Protein AF-T1C9N5-F1 (afdb_monomer)

Mean predicted aligned error: 7.85 Å

InterPro domains:
  IPR001017 Dehydrogenase, E1 component [PF00676] (2-130)
  IPR005475 Transketolase-like, pyrimidine-binding domain [PF02779] (207-399)
  IPR005475 Transketolase-like, pyrimidine-binding domain [SM00861] (208-400)
  IPR011603 2-oxoglutarate dehydrogenase E1 component [PTHR23152] (1-450)
  IPR029061 Thiamin diphosphate-binding fold [SSF52518] (2-139)
  IPR029061 Thiamin diphosphate-binding fold [SSF52518] (191-407)
  IPR031717 2-oxoglutarate dehydrogenase E1 component/KDG, C-terminal [PF16870] (405-450)

Organism: NCBI:txid410659

Foldseek 3Di:
DAEDPPQQDDQLDNDCVVVDDDDDPCVVCCVVPAEEAEDELLDVVVVVVVVVVQVVCCVVPVDDYYYHHHHHDLDHVDNPDHNCVRVVPSNVVSVPDDDSLVSVLVVCCVVVVDPNVVSVVVVVVLVVCVVVVHPSDPPDPPPPPPLDADLPLQLPFDPPDDFDQADALVLLLVLLCLQLDPPPAAADPVVVVLSVVSVCQSVQVDFDFQQSLLVSLLLVLQLVVFAEAEEEAVQCCALQNQHVQWTAHPPPRDIDGSSCVSDVPHHYYHYNDDPAQQVVLLVLLVVQLRGLRYQGEYEYSALLCNVSNVCCVQVPQLCVCVPPVGFGLYEYEHAADDDPPDDSRHDNPLVVVLVSAEPQQAWEWQDQASLQSSQVSSCSNSGSHRHYYYYHHYNVSSPDPVRGHHSCSRNVHHHDQKDAFPPDDPPDDADEEAEDGHPVVVVVVVVCPDPHHTYIYGRHTDNDYPDDDDPPPDPPPDDDDDDDDDDDDDDD

Solvent-accessible surface area (backbone atoms only — not comparable to full-atom values): 28057 Å² total; per-residue (Å²): 115,46,77,44,82,39,36,64,58,58,78,81,52,54,54,57,82,82,76,42,95,59,92,55,94,65,59,71,48,51,84,75,71,37,57,74,47,79,37,56,53,73,38,63,68,59,44,53,49,52,52,52,51,48,50,52,48,32,71,72,66,74,49,62,36,35,36,41,36,40,50,67,64,95,59,29,80,47,89,86,43,74,47,55,81,73,39,44,69,62,48,55,52,54,74,73,50,78,50,54,66,58,54,48,48,49,53,36,31,78,68,65,76,44,53,68,66,55,53,51,48,53,54,50,50,53,49,53,32,56,76,68,69,44,81,84,61,88,69,69,74,80,67,81,54,90,78,65,67,82,55,76,86,35,77,84,37,51,89,84,61,86,54,94,40,41,43,59,67,69,62,47,52,54,51,47,54,55,58,54,61,56,89,92,49,52,56,50,70,75,56,44,52,53,41,54,50,49,47,36,28,70,70,67,76,41,67,34,37,31,35,56,29,45,51,50,28,52,43,58,38,38,65,71,74,26,29,40,36,41,37,16,46,48,48,31,41,28,74,84,70,54,45,56,51,49,42,54,23,71,89,75,65,50,74,48,50,42,68,53,70,67,37,85,89,45,55,72,46,70,37,61,44,70,102,53,46,37,68,50,51,46,48,47,47,53,46,18,57,58,37,86,59,39,50,31,34,43,37,42,70,33,12,37,56,52,64,67,20,41,67,45,45,59,67,38,60,50,34,25,42,87,76,67,74,42,58,27,46,32,26,39,40,19,31,30,48,88,74,85,66,53,83,74,51,22,47,44,51,65,69,56,60,57,69,61,35,44,80,58,35,34,37,42,35,29,53,64,35,15,39,38,47,20,17,46,58,35,36,55,68,75,33,46,29,46,44,26,35,41,30,42,34,62,60,72,50,54,75,34,88,85,25,44,27,55,70,61,46,45,36,75,35,55,60,58,56,56,44,76,58,85,80,69,58,91,91,64,83,72,79,43,77,45,82,40,56,38,71,58,48,56,62,50,57,70,64,52,84,60,97,62,68,39,54,37,39,36,26,43,64,55,52,42,57,88,75,79,77,76,94,75,79,74,84,76,90,65,96,75,88,82,80,91,86,82,87,79,91,84,81,134

Structure (mmCIF, N/CA/C/O backbone):
data_AF-T1C9N5-F1
#
_entry.id   AF-T1C9N5-F1
#
loop_
_atom_site.group_PDB
_atom_site.id
_atom_site.type_symbol
_atom_site.label_atom_id
_atom_site.label_alt_id
_atom_site.label_comp_id
_atom_site.label_asym_id
_atom_site.label_entity_id
_atom_site.label_seq_id
_atom_site.pdbx_PDB_ins_code
_atom_site.Cartn_x
_atom_site.Cartn_y
_atom_site.Cartn_z
_atom_site.occupancy
_atom_site.B_iso_or_equiv
_atom_site.auth_seq_id
_atom_site.auth_comp_id
_atom_site.auth_asym_id
_atom_site.auth_atom_id
_atom_site.pdbx_PDB_model_num
ATOM 1 N N . MET A 1 1 ? -15.263 -6.530 11.382 1.00 95.62 1 MET A N 1
ATOM 2 C CA . MET A 1 1 ? -15.995 -6.276 12.640 1.00 95.62 1 MET A CA 1
ATOM 3 C C . MET A 1 1 ? -15.330 -5.087 13.287 1.00 95.62 1 MET A C 1
ATOM 5 O O . MET A 1 1 ? -14.122 -5.129 13.477 1.00 95.62 1 MET A O 1
ATOM 9 N N . HIS A 1 2 ? -16.098 -4.040 13.547 1.00 98.06 2 HIS A N 1
ATOM 10 C CA . HIS A 1 2 ? -15.611 -2.777 14.093 1.00 98.06 2 HIS A CA 1
ATOM 11 C C . HIS A 1 2 ? -16.176 -2.593 15.497 1.00 98.06 2 HIS A C 1
ATOM 13 O O . HIS A 1 2 ? -17.344 -2.903 15.722 1.00 98.06 2 HIS A O 1
ATOM 19 N N . VAL A 1 3 ? -15.375 -2.087 16.429 1.00 98.38 3 VAL A N 1
ATOM 20 C CA . VAL A 1 3 ? -15.835 -1.723 17.775 1.00 98.38 3 VAL A CA 1
ATOM 21 C C . VAL A 1 3 ? -15.439 -0.279 18.017 1.00 98.38 3 VAL A C 1
ATOM 23 O O . VAL A 1 3 ? -14.253 0.047 18.023 1.00 98.38 3 VAL A O 1
ATOM 26 N N . VAL A 1 4 ? -16.430 0.587 18.192 1.00 98.38 4 VAL A N 1
ATOM 27 C CA . VAL A 1 4 ? -16.217 1.989 18.542 1.00 98.38 4 VAL A CA 1
ATOM 28 C C . VAL A 1 4 ? -16.370 2.118 20.048 1.00 98.38 4 VAL A C 1
ATOM 30 O O . VAL A 1 4 ? -17.442 1.858 20.588 1.00 98.38 4 VAL A O 1
ATOM 33 N N . ILE A 1 5 ? -15.296 2.524 20.727 1.00 98.50 5 ILE A N 1
ATOM 34 C CA . ILE A 1 5 ? -15.344 2.893 22.145 1.00 98.50 5 ILE A CA 1
ATOM 35 C C . ILE A 1 5 ? -15.905 4.310 22.231 1.00 98.50 5 ILE A C 1
ATOM 37 O O . ILE A 1 5 ? -15.170 5.299 22.235 1.00 98.50 5 ILE A O 1
ATOM 41 N N . ASN A 1 6 ? -17.228 4.408 22.237 1.00 98.38 6 ASN A N 1
ATOM 42 C CA . ASN A 1 6 ? -17.942 5.670 22.257 1.00 98.38 6 ASN A CA 1
ATOM 43 C C . ASN A 1 6 ? -18.050 6.186 23.693 1.00 98.38 6 ASN A C 1
ATOM 45 O O . ASN A 1 6 ? -19.096 6.140 24.334 1.00 98.38 6 ASN A O 1
ATOM 49 N N . ASN A 1 7 ? -16.935 6.715 24.189 1.00 98.00 7 ASN A N 1
ATOM 50 C CA . ASN A 1 7 ? -16.848 7.396 25.481 1.00 98.00 7 ASN A CA 1
ATOM 51 C C . ASN A 1 7 ? -17.448 8.819 25.466 1.00 98.00 7 ASN A C 1
ATOM 53 O O . ASN A 1 7 ? -17.323 9.538 26.458 1.00 98.00 7 ASN A O 1
ATOM 57 N N . GLN A 1 8 ? -18.086 9.208 24.353 1.00 97.88 8 GLN A N 1
ATOM 58 C CA . GLN A 1 8 ? -18.812 10.463 24.136 1.00 97.88 8 GLN A CA 1
ATOM 59 C C . GLN A 1 8 ? -17.946 11.739 24.099 1.00 97.88 8 GLN A C 1
ATOM 61 O O . GLN A 1 8 ? -18.491 12.844 24.114 1.00 97.88 8 GLN A O 1
ATOM 66 N N . ILE A 1 9 ? -16.614 11.619 24.022 1.00 97.88 9 ILE A N 1
ATOM 67 C CA . ILE A 1 9 ? -15.698 12.770 24.023 1.00 97.88 9 ILE A CA 1
ATOM 68 C C . ILE A 1 9 ? -14.369 12.489 23.296 1.00 97.88 9 ILE A C 1
ATOM 70 O O . ILE A 1 9 ? -13.656 11.535 23.602 1.00 97.88 9 ILE A O 1
ATOM 74 N N . GLY A 1 10 ? -13.977 13.378 22.378 1.00 97.06 10 GLY A N 1
ATOM 75 C CA . GLY A 1 10 ? -12.657 13.390 21.738 1.00 97.06 10 GLY A CA 1
ATOM 76 C C . GLY A 1 10 ? -11.788 14.521 22.289 1.00 97.06 10 GLY A C 1
ATOM 77 O O . GLY A 1 10 ? -12.073 15.685 22.035 1.00 97.06 10 GLY A O 1
ATOM 78 N N . PHE A 1 11 ? -10.734 14.200 23.047 1.00 97.12 11 PHE A N 1
ATOM 79 C CA . PHE A 1 11 ? -9.948 15.183 23.815 1.00 97.12 11 PHE A CA 1
ATOM 80 C C . PHE A 1 11 ? -10.856 16.040 24.725 1.00 97.12 11 PHE A C 1
ATOM 82 O O . PHE A 1 11 ? -11.328 15.509 25.734 1.00 97.12 11 PHE A O 1
ATOM 89 N N . THR A 1 12 ? -11.147 17.288 24.340 1.00 97.50 12 THR A N 1
ATOM 90 C CA . THR A 1 12 ? -12.042 18.253 25.011 1.00 97.50 12 THR A CA 1
ATOM 91 C C . THR A 1 12 ? -13.306 18.564 24.195 1.00 97.50 12 THR A C 1
ATOM 93 O O . THR A 1 12 ? -14.086 19.436 24.569 1.00 97.50 12 THR A O 1
ATOM 96 N N . ILE A 1 13 ? -13.538 17.881 23.071 1.00 97.44 13 ILE A N 1
ATOM 97 C CA . ILE A 1 13 ? -14.706 18.076 22.205 1.00 97.44 13 ILE A CA 1
ATOM 98 C C . ILE A 1 13 ? -15.738 16.992 22.533 1.00 97.44 13 ILE A C 1
ATOM 100 O O . ILE A 1 13 ? -15.531 15.810 22.258 1.00 97.44 13 ILE A O 1
ATOM 104 N N . SER A 1 14 ? -16.852 17.393 23.146 1.00 96.19 14 SER A N 1
ATOM 105 C CA . SER A 1 14 ? -17.966 16.502 23.539 1.00 96.19 14 SER A CA 1
ATOM 106 C C . SER A 1 14 ? -19.305 16.891 22.912 1.00 96.19 14 SER A C 1
ATOM 108 O O . SER A 1 14 ? -20.234 16.086 22.852 1.00 96.19 14 SER A O 1
ATOM 110 N N . ARG A 1 15 ? -19.409 18.128 22.423 1.00 95.75 15 ARG A N 1
ATOM 111 C CA . ARG A 1 15 ? -20.574 18.618 21.699 1.00 95.75 15 ARG A CA 1
ATOM 112 C C . ARG A 1 15 ? -20.708 17.875 20.376 1.00 95.75 15 ARG A C 1
ATOM 114 O O . ARG A 1 15 ? -19.750 17.772 19.613 1.00 95.75 15 ARG A O 1
ATOM 121 N N . GLN A 1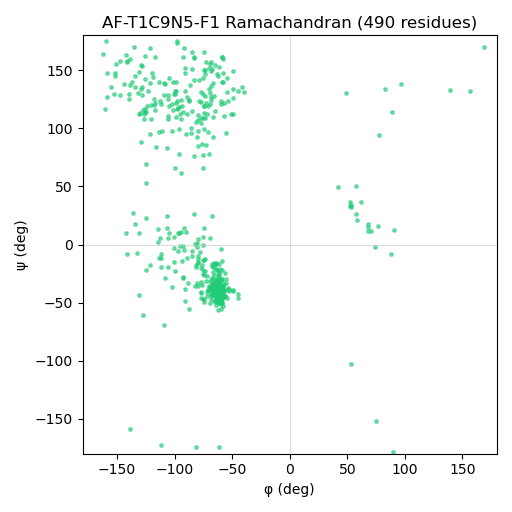 16 ? -21.894 17.323 20.130 1.00 93.75 16 GLN A N 1
ATOM 122 C CA . GLN A 1 16 ? -22.137 16.515 18.936 1.00 93.75 16 GLN A CA 1
ATOM 123 C C . GLN A 1 16 ? -21.974 17.347 17.666 1.00 93.75 16 GLN A C 1
ATOM 125 O O . GLN A 1 16 ? -21.320 16.878 16.747 1.00 93.75 16 GLN A O 1
ATOM 130 N N . ASP A 1 17 ? -22.492 18.576 17.670 1.00 95.19 17 ASP A N 1
ATOM 131 C CA . ASP A 1 17 ? -22.439 19.541 16.572 1.00 95.19 17 ASP A CA 1
ATOM 132 C C . ASP A 1 17 ? -21.021 20.031 16.239 1.00 95.19 17 ASP A C 1
ATOM 134 O O . ASP A 1 17 ? -20.752 20.349 15.083 1.00 95.19 17 ASP A O 1
ATOM 138 N N . ASP A 1 18 ? -20.102 20.012 17.209 1.00 97.00 18 ASP A N 1
ATOM 139 C CA . ASP A 1 18 ? -18.681 20.301 16.969 1.00 97.00 18 ASP A CA 1
ATOM 140 C C . ASP A 1 18 ? -17.931 19.080 16.399 1.00 97.00 18 ASP A C 1
ATOM 142 O O . ASP A 1 18 ? -16.984 19.225 15.629 1.00 97.00 18 ASP A O 1
ATOM 146 N N . ALA A 1 19 ? -18.323 17.862 16.793 1.00 95.69 19 ALA A N 1
ATOM 147 C CA . ALA A 1 19 ? -17.593 16.634 16.470 1.00 95.69 19 ALA A CA 1
ATOM 148 C C . ALA A 1 19 ? -18.078 15.924 15.194 1.00 95.69 19 ALA A C 1
ATOM 150 O O . ALA A 1 19 ? -17.313 15.176 14.584 1.00 95.69 19 ALA A O 1
ATOM 151 N N . ARG A 1 20 ? -19.361 16.065 14.834 1.00 95.94 20 ARG A N 1
ATOM 152 C CA . ARG A 1 20 ? -20.004 15.358 13.713 1.00 95.94 20 ARG A CA 1
ATOM 153 C C . ARG A 1 20 ? -21.308 16.032 13.276 1.00 95.94 20 ARG A C 1
ATOM 155 O O . ARG A 1 20 ? -21.916 16.797 14.010 1.00 95.94 20 ARG A O 1
ATOM 162 N N . SER A 1 21 ? -21.784 15.686 12.082 1.00 96.94 21 SER A N 1
ATOM 163 C CA . SER A 1 21 ? -23.023 16.242 11.503 1.00 96.94 21 SER A CA 1
ATOM 164 C C . SER A 1 21 ? -24.202 15.262 11.502 1.00 96.94 21 SER A C 1
ATOM 166 O O . SER A 1 21 ? -25.195 15.484 10.814 1.00 96.94 21 SER A O 1
ATOM 168 N N . THR A 1 22 ? -24.099 14.161 12.247 1.00 96.75 22 THR A N 1
ATOM 169 C CA . THR A 1 22 ? -25.147 13.142 12.378 1.00 96.75 22 THR A CA 1
ATOM 170 C C . THR A 1 22 ? -25.323 12.741 13.844 1.00 96.75 22 THR A C 1
ATOM 172 O O . THR A 1 22 ? -24.522 13.115 14.705 1.00 96.75 22 THR A O 1
ATOM 175 N N . HIS A 1 23 ? -26.377 11.979 14.149 1.00 95.69 23 HIS A N 1
ATOM 176 C CA . HIS A 1 23 ? -26.675 11.586 15.526 1.00 95.69 23 HIS A CA 1
ATOM 177 C C . HIS A 1 23 ? -25.638 10.594 16.085 1.00 95.69 23 HIS A C 1
ATOM 179 O O . HIS A 1 23 ? -25.054 10.833 17.150 1.00 95.69 23 HIS A O 1
ATOM 185 N N . TYR A 1 24 ? -25.347 9.512 15.354 1.00 97.81 24 TYR A N 1
ATOM 186 C CA . TYR A 1 24 ? -24.434 8.464 15.812 1.00 97.81 24 TYR A CA 1
ATOM 187 C C . TYR A 1 24 ? -23.036 8.632 15.217 1.00 97.81 24 TYR A C 1
ATOM 189 O O . TYR A 1 24 ? -22.878 8.897 14.028 1.00 97.81 24 TYR A O 1
ATOM 197 N N . CYS A 1 25 ? -21.993 8.395 16.021 1.00 97.44 25 CYS A N 1
ATOM 198 C CA . CYS A 1 25 ? -20.606 8.392 15.530 1.00 97.44 25 CYS A CA 1
ATOM 199 C C . CYS A 1 25 ? -20.332 7.269 14.513 1.00 97.44 25 CYS A C 1
ATOM 201 O O . CYS A 1 25 ? -19.351 7.319 13.777 1.00 97.44 25 CYS A O 1
ATOM 203 N N . THR A 1 26 ? -21.216 6.276 14.452 1.00 98.00 26 THR A N 1
ATOM 204 C CA . THR A 1 26 ? -21.144 5.106 13.577 1.00 98.00 26 THR A CA 1
ATOM 205 C C . THR A 1 26 ? -21.877 5.283 12.248 1.00 98.00 26 THR A C 1
ATOM 207 O O . THR A 1 26 ? -21.810 4.393 11.403 1.00 98.00 26 THR A O 1
ATOM 210 N N . ASP A 1 27 ? -22.525 6.430 12.007 1.00 97.62 27 ASP A N 1
ATOM 211 C CA . ASP A 1 27 ? -23.288 6.673 10.773 1.00 97.62 27 ASP A CA 1
ATOM 212 C C . ASP A 1 27 ? -22.432 6.591 9.501 1.00 97.62 27 ASP A C 1
ATOM 214 O O . ASP A 1 27 ? -22.964 6.303 8.430 1.00 97.62 27 ASP A O 1
ATOM 218 N N . ILE A 1 28 ? -21.109 6.751 9.611 1.00 97.00 28 ILE A N 1
ATOM 219 C CA . ILE A 1 28 ? -20.170 6.559 8.500 1.00 97.00 28 ILE A CA 1
ATOM 220 C C . ILE A 1 28 ? -20.319 5.184 7.835 1.00 97.00 28 ILE A C 1
ATOM 222 O O . ILE A 1 28 ? -20.261 5.080 6.612 1.00 97.00 28 ILE A O 1
ATOM 226 N N . ILE A 1 29 ? -20.589 4.122 8.603 1.00 97.06 29 ILE A N 1
ATOM 227 C CA . ILE A 1 29 ? -20.644 2.758 8.060 1.00 97.06 29 ILE A CA 1
ATOM 228 C C . ILE A 1 29 ? -21.909 2.500 7.223 1.00 97.06 29 ILE A C 1
ATOM 230 O O . ILE A 1 29 ? -21.977 1.532 6.460 1.00 97.06 29 ILE A O 1
ATOM 234 N N . LYS A 1 30 ? -22.899 3.402 7.290 1.00 96.31 30 LYS A N 1
ATOM 235 C CA . LYS A 1 30 ? -24.096 3.345 6.441 1.00 96.31 30 LYS A CA 1
ATOM 236 C C . LYS A 1 30 ? -23.759 3.490 4.958 1.00 96.31 30 LYS A C 1
ATOM 238 O O . LYS A 1 30 ? -24.516 2.988 4.136 1.00 96.31 30 LYS A O 1
ATOM 243 N N . MET A 1 31 ? -22.606 4.071 4.604 1.00 97.25 31 MET A N 1
ATOM 244 C CA . MET A 1 31 ? -22.155 4.171 3.208 1.00 97.25 31 MET A CA 1
ATOM 245 C C . MET A 1 31 ? -22.008 2.806 2.509 1.00 97.25 31 MET A C 1
ATOM 247 O O . MET A 1 31 ? -22.052 2.737 1.285 1.00 97.25 31 MET A O 1
ATOM 251 N N . ILE A 1 32 ? -21.854 1.720 3.279 1.00 96.56 32 ILE A N 1
ATOM 252 C CA . ILE A 1 32 ? -21.798 0.338 2.779 1.00 96.56 32 ILE A CA 1
ATOM 253 C C . ILE A 1 32 ? -22.986 -0.519 3.248 1.00 96.56 32 ILE A C 1
ATOM 255 O O . ILE A 1 32 ? -22.936 -1.743 3.134 1.00 96.56 32 ILE A O 1
ATOM 259 N N . ASN A 1 33 ? -24.046 0.098 3.785 1.00 96.75 33 ASN A N 1
ATOM 260 C CA . ASN A 1 33 ? -25.222 -0.581 4.346 1.00 96.75 33 ASN A CA 1
ATOM 261 C C . ASN A 1 33 ? -24.880 -1.659 5.396 1.00 96.75 33 ASN A C 1
ATOM 263 O O . ASN A 1 33 ? -25.564 -2.679 5.493 1.00 96.75 33 ASN A O 1
ATOM 267 N N . ALA A 1 34 ? -23.812 -1.459 6.174 1.00 97.56 34 ALA A N 1
ATOM 268 C CA . ALA A 1 34 ? -23.459 -2.378 7.249 1.00 97.56 34 ALA A CA 1
ATOM 269 C C . ALA A 1 34 ? -24.339 -2.135 8.491 1.00 97.56 34 ALA A C 1
ATOM 271 O O . ALA A 1 34 ? -24.614 -0.979 8.830 1.00 97.56 34 ALA A O 1
ATOM 272 N N . PRO A 1 35 ? -24.759 -3.196 9.201 1.00 98.06 35 PRO A N 1
ATOM 273 C CA . PRO A 1 35 ? -25.506 -3.059 10.444 1.00 98.06 35 PRO A CA 1
ATOM 274 C C . PRO A 1 35 ? -24.649 -2.467 11.569 1.00 98.06 35 PRO A C 1
ATOM 276 O O . PRO A 1 35 ? -23.434 -2.687 11.647 1.00 98.06 35 PRO A O 1
ATOM 279 N N . VAL A 1 36 ? -25.325 -1.768 12.481 1.00 98.50 36 VAL A N 1
ATOM 280 C CA . VAL A 1 36 ? -24.747 -1.224 13.712 1.00 98.50 36 VAL A CA 1
ATOM 281 C C . VAL A 1 36 ? -25.524 -1.747 14.914 1.00 98.50 36 VAL A C 1
ATOM 283 O O . VAL A 1 36 ? -26.752 -1.696 14.936 1.00 98.50 36 VAL A O 1
ATOM 286 N N . LEU A 1 37 ? -24.800 -2.234 15.918 1.00 98.62 37 LEU A N 1
ATOM 287 C CA . LEU A 1 37 ? -25.337 -2.603 17.223 1.00 98.62 37 LEU A CA 1
ATOM 288 C C . LEU A 1 37 ? -24.933 -1.532 18.236 1.00 98.62 37 LEU A C 1
ATOM 290 O O . LEU A 1 37 ? -23.763 -1.448 18.603 1.00 98.62 37 LEU A O 1
ATOM 294 N N . HIS A 1 38 ? -25.887 -0.715 18.677 1.00 98.69 38 HIS A N 1
ATOM 295 C CA . HIS A 1 38 ? -25.668 0.248 19.756 1.00 98.69 38 HIS A CA 1
ATOM 296 C C . HIS A 1 38 ? -25.941 -0.426 21.094 1.00 98.69 38 HIS A C 1
ATOM 298 O O . HIS A 1 38 ? -27.023 -0.979 21.293 1.00 98.69 38 HIS A O 1
ATOM 304 N N . VAL A 1 39 ? -24.969 -0.396 22.003 1.00 98.81 39 VAL A N 1
ATOM 305 C CA . VAL A 1 39 ? -25.062 -1.106 23.280 1.00 98.81 39 VAL A CA 1
ATOM 306 C C . VAL A 1 39 ? -24.520 -0.257 24.423 1.00 98.81 39 VAL A C 1
ATOM 308 O O . VAL A 1 39 ? -23.494 0.411 24.291 1.00 98.81 39 VAL A O 1
ATOM 311 N N . ASN A 1 40 ? -25.232 -0.271 25.550 1.00 98.69 40 ASN A N 1
ATOM 312 C CA . ASN A 1 40 ? -24.807 0.403 26.771 1.00 98.69 40 ASN A CA 1
ATOM 313 C C . ASN A 1 40 ? -23.647 -0.373 27.412 1.00 98.69 40 ASN A C 1
ATOM 315 O O . ASN A 1 40 ? -23.796 -1.545 27.753 1.00 98.69 40 ASN A O 1
ATOM 319 N N . GLY A 1 41 ? -22.504 0.285 27.597 1.00 98.00 41 GLY A N 1
ATOM 320 C CA . GLY A 1 41 ? -21.320 -0.299 28.221 1.00 98.00 41 GLY A CA 1
ATOM 321 C C . GLY A 1 41 ? -21.507 -0.675 29.692 1.00 98.00 41 GLY A C 1
ATOM 322 O O . GLY A 1 41 ? -20.778 -1.538 30.171 1.00 98.00 41 GLY A O 1
ATOM 323 N N . ASP A 1 42 ? -22.499 -0.097 30.379 1.00 98.25 42 ASP A N 1
ATOM 324 C CA . ASP A 1 42 ? -22.864 -0.465 31.754 1.00 98.25 42 ASP A CA 1
ATOM 325 C C . ASP A 1 42 ? -23.738 -1.736 31.847 1.00 98.25 42 ASP A C 1
ATOM 327 O O . ASP A 1 42 ? -24.067 -2.170 32.951 1.00 98.25 42 ASP A O 1
ATOM 331 N N . ASP A 1 43 ? -24.061 -2.389 30.720 1.00 98.31 43 ASP A N 1
ATOM 332 C CA . ASP A 1 43 ? -24.679 -3.725 30.681 1.00 98.31 43 ASP A CA 1
ATOM 333 C C . ASP A 1 43 ? -23.751 -4.760 30.005 1.00 98.31 43 ASP A C 1
ATOM 335 O O . ASP A 1 43 ? -23.875 -5.040 28.806 1.00 98.31 43 ASP A O 1
ATOM 339 N N . PRO A 1 44 ? -22.798 -5.358 30.752 1.00 97.88 44 PRO A N 1
ATOM 340 C CA . PRO A 1 44 ? -21.810 -6.280 30.191 1.00 97.88 44 PRO A CA 1
ATOM 341 C C . PRO A 1 44 ? -22.408 -7.513 29.503 1.00 97.88 44 PRO A C 1
ATOM 343 O O . PRO A 1 44 ? -21.823 -8.020 28.545 1.00 97.88 44 PRO A O 1
ATOM 346 N N . GLU A 1 45 ? -23.569 -8.002 29.951 1.00 98.19 45 GLU A N 1
ATOM 347 C CA . GLU A 1 45 ? -24.237 -9.149 29.323 1.00 98.19 45 GLU A CA 1
ATOM 348 C C . GLU A 1 45 ? -24.757 -8.792 27.925 1.00 98.19 45 GLU A C 1
ATOM 350 O O . GLU A 1 45 ? -24.542 -9.553 26.976 1.00 98.19 45 GLU A O 1
ATOM 355 N N . ALA A 1 46 ? -25.362 -7.609 27.768 1.00 98.62 46 ALA A N 1
ATOM 356 C CA . ALA A 1 46 ? -25.788 -7.099 26.466 1.00 98.62 46 ALA A CA 1
ATOM 357 C C . ALA A 1 46 ? -24.591 -6.861 25.532 1.00 98.62 46 ALA A C 1
ATOM 359 O O . ALA A 1 46 ? -24.655 -7.196 24.348 1.00 98.62 46 ALA A O 1
ATOM 360 N N . VAL A 1 47 ? -23.467 -6.354 26.054 1.00 98.62 47 VAL A N 1
ATOM 361 C CA . VAL A 1 47 ? -22.225 -6.186 25.278 1.00 98.62 47 VAL A CA 1
ATOM 362 C C . VAL A 1 47 ? -21.723 -7.530 24.748 1.00 98.62 47 VAL A C 1
ATOM 364 O O . VAL A 1 47 ? -21.415 -7.647 23.559 1.00 98.62 47 VAL A O 1
ATOM 367 N N . VAL A 1 48 ? -21.683 -8.566 25.593 1.00 98.44 48 VAL A N 1
ATOM 368 C CA . VAL A 1 48 ? -21.292 -9.925 25.180 1.00 98.44 48 VAL A CA 1
ATOM 369 C C . VAL A 1 48 ? -22.265 -10.490 24.143 1.00 98.44 48 VAL A C 1
ATOM 371 O O . VAL A 1 48 ? -21.826 -11.101 23.166 1.00 98.44 48 VAL A O 1
ATOM 374 N N . PHE A 1 49 ? -23.570 -10.269 24.311 1.00 98.69 49 PHE A N 1
ATOM 375 C CA . PHE A 1 49 ? -24.575 -10.658 23.323 1.00 98.69 49 PHE A CA 1
ATOM 376 C C . PHE A 1 49 ? -24.331 -9.982 21.965 1.00 98.69 49 PHE A C 1
ATOM 378 O O . PHE A 1 49 ? -24.241 -10.673 20.949 1.00 98.69 49 PHE A O 1
ATOM 385 N N . CYS A 1 50 ? -24.138 -8.658 21.935 1.00 98.62 50 CYS A N 1
ATOM 386 C CA . CYS A 1 50 ? -23.839 -7.917 20.709 1.00 98.62 50 CYS A CA 1
ATOM 387 C C . CYS A 1 50 ? -22.528 -8.374 20.058 1.00 98.62 50 CYS A C 1
ATOM 389 O O . CYS A 1 50 ? -22.464 -8.479 18.835 1.00 98.62 50 CYS A O 1
ATOM 391 N N . ALA A 1 51 ? -21.501 -8.694 20.849 1.00 98.44 51 ALA A N 1
ATOM 392 C CA . ALA A 1 51 ? -20.240 -9.224 20.337 1.00 98.44 51 ALA A CA 1
ATOM 393 C C . ALA A 1 51 ? -20.420 -10.588 19.650 1.00 98.44 51 ALA A C 1
ATOM 395 O O . ALA A 1 51 ? -19.914 -10.787 18.545 1.00 98.44 51 ALA A O 1
ATOM 396 N N . ARG A 1 52 ? -21.181 -11.506 20.263 1.00 98.50 52 ARG A N 1
ATOM 397 C CA . ARG A 1 52 ? -21.513 -12.812 19.666 1.00 98.50 52 ARG A CA 1
ATOM 398 C C . ARG A 1 52 ? -22.326 -12.648 18.386 1.00 98.50 52 ARG A C 1
ATOM 400 O O . ARG A 1 52 ? -21.945 -13.193 17.357 1.00 98.50 52 ARG A O 1
ATOM 407 N N . LEU A 1 53 ? -23.367 -11.817 18.416 1.00 98.56 53 LEU A N 1
ATOM 408 C CA . LEU A 1 53 ? -24.192 -11.531 17.243 1.00 98.56 53 LEU A CA 1
ATOM 409 C C . LEU A 1 53 ? -23.371 -10.922 16.095 1.00 98.56 53 LEU A C 1
ATOM 411 O O . LEU A 1 53 ? -23.524 -11.320 14.941 1.00 98.56 53 LEU A O 1
ATOM 415 N N . ALA A 1 54 ? -22.477 -9.977 16.397 1.00 98.38 54 ALA A N 1
ATOM 416 C CA . ALA A 1 54 ? -21.601 -9.376 15.397 1.00 98.38 54 ALA A CA 1
ATOM 417 C C . ALA A 1 54 ? -20.624 -10.393 14.793 1.00 98.38 54 ALA A C 1
ATOM 419 O O . ALA A 1 54 ? -20.379 -10.380 13.582 1.00 98.38 54 ALA A O 1
ATOM 420 N N . PHE A 1 55 ? -20.090 -11.297 15.616 1.00 98.31 55 PHE A N 1
ATOM 421 C CA . PHE A 1 55 ? -19.250 -12.391 15.146 1.00 98.31 55 PHE A CA 1
ATOM 422 C C . PHE A 1 55 ? -20.027 -13.340 14.225 1.00 98.31 55 PHE A C 1
ATOM 424 O O . PHE A 1 55 ? -19.578 -13.589 13.104 1.00 98.31 55 PHE A O 1
ATOM 431 N N . ASP A 1 56 ? -21.213 -13.792 14.636 1.00 98.44 56 ASP A N 1
ATOM 432 C CA . ASP A 1 56 ? -22.067 -14.685 13.846 1.00 98.44 56 ASP A CA 1
ATOM 433 C C . ASP A 1 56 ? -22.480 -14.041 12.516 1.00 98.44 56 ASP A C 1
ATOM 435 O O . ASP A 1 56 ? -22.393 -14.678 11.462 1.00 98.44 56 ASP A O 1
ATOM 439 N N . TYR A 1 57 ? -22.832 -12.750 12.526 1.00 98.44 57 TYR A N 1
ATOM 440 C CA . TYR A 1 57 ? -23.109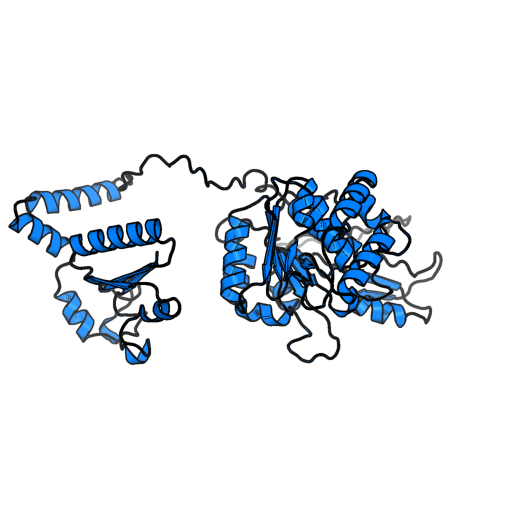 -11.980 11.312 1.00 98.44 57 TYR A CA 1
ATOM 441 C C . TYR A 1 57 ? -21.895 -11.959 10.376 1.00 98.44 57 TYR A C 1
ATOM 443 O O . TYR A 1 57 ? -22.010 -12.299 9.195 1.00 98.44 57 TYR A O 1
ATOM 451 N N . ARG A 1 58 ? -20.703 -11.614 10.890 1.00 97.88 58 ARG A N 1
ATOM 452 C CA . ARG A 1 58 ? -19.477 -11.605 10.079 1.00 97.88 58 ARG A CA 1
ATOM 453 C C . ARG A 1 58 ? -19.201 -12.989 9.506 1.00 97.88 58 ARG A C 1
ATOM 455 O O . ARG A 1 58 ? -18.806 -13.090 8.346 1.00 97.88 58 ARG A O 1
ATOM 462 N N . GLN A 1 59 ? -19.368 -14.050 10.294 1.00 97.88 59 GLN A N 1
ATOM 463 C CA . GLN A 1 59 ? -19.102 -15.418 9.855 1.00 97.88 59 GLN A CA 1
ATOM 464 C C . GLN A 1 59 ? -20.097 -15.895 8.798 1.00 97.88 59 GLN A C 1
ATOM 466 O O . GLN A 1 59 ? -19.660 -16.549 7.849 1.00 97.88 59 GLN A O 1
ATOM 471 N N . THR A 1 60 ? -21.368 -15.520 8.926 1.00 98.31 60 THR A N 1
ATOM 472 C CA . THR A 1 60 ? -22.452 -15.897 8.011 1.00 98.31 60 THR A CA 1
ATOM 473 C C . THR A 1 60 ? -22.378 -15.122 6.697 1.00 98.31 60 THR A C 1
ATOM 475 O O . THR A 1 60 ? -22.389 -15.721 5.627 1.00 98.31 60 THR A O 1
ATOM 478 N N . PHE A 1 61 ? -22.248 -13.793 6.759 1.00 97.94 61 PHE A N 1
ATOM 479 C CA . PHE A 1 61 ? -22.387 -12.928 5.582 1.00 97.94 61 PHE A CA 1
ATOM 480 C C . PHE A 1 61 ? -21.059 -12.466 4.980 1.00 97.94 61 PHE A C 1
ATOM 482 O O . PHE A 1 61 ? -21.047 -11.966 3.858 1.00 97.94 61 PHE A O 1
ATOM 489 N N . LYS A 1 62 ? -19.938 -12.603 5.707 1.00 98.00 62 LYS A N 1
ATOM 490 C CA . LYS A 1 62 ? -18.614 -12.075 5.313 1.00 98.00 62 LYS A CA 1
ATOM 491 C C . LYS A 1 62 ? -18.644 -10.573 4.985 1.00 98.00 62 LYS A C 1
ATOM 493 O O . LYS A 1 62 ? -17.918 -10.101 4.115 1.00 98.00 62 LYS A O 1
ATOM 498 N N . ARG A 1 63 ? -19.498 -9.824 5.687 1.00 98.00 63 ARG A N 1
ATOM 499 C CA . ARG A 1 63 ? -19.659 -8.369 5.568 1.00 98.00 63 ARG A CA 1
ATOM 500 C C . ARG A 1 63 ? -19.289 -7.676 6.873 1.00 98.00 63 ARG A C 1
ATOM 502 O O . ARG A 1 63 ? -19.257 -8.294 7.941 1.00 98.00 63 ARG A O 1
ATOM 509 N N . ASP A 1 64 ? -19.035 -6.383 6.762 1.00 98.38 64 ASP A N 1
ATOM 510 C CA . ASP A 1 64 ? -18.751 -5.522 7.898 1.00 98.38 64 ASP A CA 1
ATOM 511 C C . ASP A 1 64 ? -19.986 -5.342 8.789 1.00 98.38 64 ASP A C 1
ATOM 513 O O . ASP A 1 64 ? -21.125 -5.379 8.331 1.00 98.38 64 ASP A O 1
ATOM 517 N N . ILE A 1 65 ? -19.724 -5.164 10.080 1.00 98.44 65 ILE A N 1
ATOM 518 C CA . ILE A 1 65 ? -20.683 -4.876 11.148 1.00 98.44 65 ILE A CA 1
ATOM 519 C C . ILE A 1 65 ? -19.937 -4.081 12.218 1.00 98.44 65 ILE A C 1
ATOM 521 O O . ILE A 1 65 ? -18.740 -4.323 12.442 1.00 98.44 65 ILE A O 1
ATOM 525 N N . MET A 1 66 ? -20.627 -3.138 12.854 1.00 98.50 66 MET A N 1
ATOM 526 C CA . MET A 1 66 ? -20.064 -2.258 13.873 1.00 98.50 66 MET A CA 1
ATOM 527 C C . MET A 1 66 ? -20.812 -2.386 15.198 1.00 98.50 66 MET A C 1
ATOM 529 O O . MET A 1 66 ? -22.036 -2.458 15.222 1.00 98.50 66 MET A O 1
ATOM 533 N N . ILE A 1 67 ? -20.066 -2.388 16.297 1.00 98.75 67 ILE A N 1
ATOM 534 C CA . ILE A 1 67 ? -20.593 -2.245 17.652 1.00 98.75 67 ILE A CA 1
ATOM 535 C C . ILE A 1 67 ? -20.270 -0.824 18.111 1.00 98.75 67 ILE A C 1
ATOM 537 O O . ILE A 1 67 ? -19.100 -0.445 18.174 1.00 98.75 67 ILE A O 1
ATOM 541 N N . ASP A 1 68 ? -21.304 -0.046 18.412 1.00 98.75 68 ASP A N 1
ATOM 542 C CA . ASP A 1 68 ? -21.199 1.236 19.104 1.00 98.75 68 ASP A CA 1
ATOM 543 C C . ASP A 1 68 ? -21.305 0.972 20.609 1.00 98.75 68 ASP A C 1
ATOM 545 O O . ASP A 1 68 ? -22.404 0.804 21.145 1.00 98.75 68 ASP A O 1
ATOM 549 N N . LEU A 1 69 ? -20.151 0.847 21.271 1.00 98.75 69 LEU A N 1
ATOM 550 C CA . LEU A 1 69 ? -20.073 0.614 22.709 1.00 98.75 69 LEU A CA 1
ATOM 551 C C . LEU A 1 69 ? -20.138 1.961 23.429 1.00 98.75 69 LEU A C 1
ATOM 553 O O . LEU A 1 69 ? -19.123 2.643 23.587 1.00 98.75 69 LEU A O 1
ATOM 557 N N . ILE A 1 70 ? -21.341 2.336 23.856 1.00 98.69 70 ILE A N 1
ATOM 558 C CA . ILE A 1 70 ? -21.616 3.625 24.489 1.00 98.69 70 ILE A CA 1
ATOM 559 C C . ILE A 1 70 ? -21.175 3.555 25.948 1.00 98.69 70 ILE A C 1
ATOM 561 O O . ILE A 1 70 ? -21.767 2.843 26.755 1.00 98.69 70 ILE A O 1
ATOM 565 N N . CYS A 1 71 ? -20.130 4.297 26.290 1.00 98.31 71 CYS A N 1
ATOM 566 C CA . CYS A 1 71 ? -19.535 4.319 27.621 1.00 98.31 71 CYS A CA 1
ATOM 567 C C . CYS A 1 71 ? -19.167 5.754 28.028 1.00 98.31 71 CYS A C 1
ATOM 569 O O . CYS A 1 71 ? -19.712 6.730 27.507 1.00 98.31 71 CYS A O 1
ATOM 571 N N . TYR A 1 72 ? -18.252 5.900 28.984 1.00 98.00 72 TYR A N 1
ATOM 572 C CA . TYR A 1 72 ? -17.748 7.188 29.449 1.00 98.00 72 TYR A CA 1
ATOM 573 C C . TYR A 1 72 ? -16.244 7.111 29.737 1.00 98.00 72 TYR A C 1
ATOM 575 O O . TYR A 1 72 ? -15.695 6.040 30.001 1.00 98.00 72 TYR A O 1
ATOM 583 N N . ARG A 1 73 ? -15.561 8.261 29.709 1.00 97.94 73 ARG A N 1
ATOM 584 C CA . ARG A 1 73 ? -14.144 8.368 30.086 1.00 97.94 73 ARG A CA 1
ATOM 585 C C . ARG A 1 73 ? -14.035 8.794 31.551 1.00 97.94 73 ARG A C 1
ATOM 587 O O . ARG A 1 73 ? -14.413 9.907 31.898 1.00 97.94 73 ARG A O 1
ATOM 594 N N . ARG A 1 74 ? -13.537 7.909 32.423 1.00 96.62 74 ARG A N 1
ATOM 595 C CA . ARG A 1 74 ? -13.464 8.154 33.880 1.00 96.62 74 ARG A CA 1
ATOM 596 C C . ARG A 1 74 ? -12.562 9.343 34.246 1.00 96.62 74 ARG A C 1
ATOM 598 O O . ARG A 1 74 ? -12.917 10.109 35.139 1.00 96.62 74 ARG A O 1
ATOM 605 N N . HIS A 1 75 ? -11.427 9.481 33.564 1.00 96.38 75 HIS A N 1
ATOM 606 C CA . HIS A 1 75 ? -10.417 10.527 33.779 1.00 96.38 75 HIS A CA 1
ATOM 607 C C . HIS A 1 75 ? -10.364 11.508 32.592 1.00 96.38 75 HIS A C 1
ATOM 609 O O . HIS A 1 75 ? -11.230 11.455 31.711 1.00 96.38 75 HIS A O 1
ATOM 615 N N . GLY A 1 76 ? -9.387 12.421 32.574 1.00 95.81 76 GLY A N 1
ATOM 616 C CA . GLY A 1 76 ? -9.091 13.294 31.431 1.00 95.81 76 GLY A CA 1
ATOM 617 C C . GLY A 1 76 ? -8.688 12.525 30.167 1.00 95.81 76 GLY A C 1
ATOM 618 O O . GLY A 1 76 ? -8.787 11.297 30.117 1.00 95.81 76 GLY A O 1
ATOM 619 N N . HIS A 1 77 ? -8.282 13.232 29.105 1.00 96.44 77 HIS A N 1
ATOM 620 C CA . HIS A 1 77 ? -7.822 12.551 27.880 1.00 96.44 77 HIS A CA 1
ATOM 621 C C . HIS A 1 77 ? -6.583 11.687 28.138 1.00 96.44 77 HIS A C 1
ATOM 623 O O . HIS A 1 77 ? -6.456 10.602 27.578 1.00 96.44 77 HIS A O 1
ATOM 629 N N . ASN A 1 78 ? -5.728 12.171 29.032 1.00 95.88 78 ASN A N 1
ATOM 630 C CA . ASN A 1 78 ? -4.751 11.390 29.772 1.00 95.88 78 ASN A CA 1
ATOM 631 C C . ASN A 1 78 ? -5.023 11.569 31.278 1.00 95.88 78 ASN A C 1
ATOM 633 O O . ASN A 1 78 ? -5.811 12.429 31.679 1.00 95.88 78 ASN A O 1
ATOM 637 N N . GLU A 1 79 ? -4.381 10.765 32.120 1.00 95.06 79 GLU A N 1
ATOM 638 C CA . GLU A 1 79 ? -4.640 10.720 33.564 1.00 95.06 79 GLU A CA 1
ATOM 639 C C . GLU A 1 79 ? -4.216 11.995 34.313 1.00 95.06 79 GLU A C 1
ATOM 641 O O . GLU A 1 79 ? -4.665 12.210 35.438 1.00 95.06 79 GLU A O 1
ATOM 646 N N . ALA A 1 80 ? -3.378 12.838 33.703 1.00 95.62 80 ALA A N 1
ATOM 647 C CA . ALA A 1 80 ? -2.901 14.099 34.273 1.00 95.62 80 ALA A CA 1
ATOM 648 C C . ALA A 1 80 ? -3.702 15.330 33.799 1.00 95.62 80 ALA A C 1
ATOM 650 O O . ALA A 1 80 ? -3.458 16.439 34.273 1.00 95.62 80 ALA A O 1
ATOM 651 N N . ASP A 1 81 ? -4.633 15.150 32.863 1.00 95.94 81 ASP A N 1
ATOM 652 C CA . ASP A 1 81 ? -5.456 16.211 32.284 1.00 95.94 81 ASP A CA 1
ATOM 653 C C . ASP A 1 81 ? -6.713 16.460 33.139 1.00 95.94 81 ASP A C 1
ATOM 655 O O . ASP A 1 81 ? -7.349 15.506 33.592 1.00 95.94 81 ASP A O 1
ATOM 659 N N . GLU A 1 82 ? -7.086 17.729 33.362 1.00 96.06 82 GLU A N 1
ATOM 660 C CA . GLU A 1 82 ? -8.277 18.111 34.142 1.00 96.06 82 GLU A CA 1
ATOM 661 C C . GLU A 1 82 ? -9.477 18.372 33.213 1.00 96.06 82 GLU A C 1
ATOM 663 O O . GLU A 1 82 ? -9.616 19.463 32.647 1.00 96.06 82 GLU A O 1
ATOM 668 N N . PRO A 1 83 ? -10.397 17.405 33.061 1.00 96.00 83 PRO A N 1
ATOM 669 C CA . PRO A 1 83 ? -11.464 17.511 32.079 1.00 96.00 83 PRO A CA 1
ATOM 670 C C . PRO A 1 83 ? -12.599 18.450 32.502 1.00 96.00 83 PRO A C 1
ATOM 672 O O . PRO A 1 83 ? -13.352 18.927 31.649 1.00 96.00 83 PRO A O 1
ATOM 675 N N . ALA A 1 84 ? -12.750 18.753 33.799 1.00 95.69 84 ALA A N 1
ATOM 676 C CA . ALA A 1 84 ? -13.806 19.654 34.259 1.00 95.69 84 ALA A CA 1
ATOM 677 C C . ALA A 1 84 ? -13.616 21.092 33.748 1.00 95.69 84 ALA A C 1
ATOM 679 O O . ALA A 1 84 ? -14.578 21.858 33.746 1.00 95.69 84 ALA A O 1
ATOM 680 N N . ALA A 1 85 ? -12.418 21.440 33.261 1.00 97.12 85 ALA A N 1
ATOM 681 C CA . ALA A 1 85 ? -12.146 22.725 32.626 1.00 97.12 85 ALA A CA 1
ATOM 682 C C . ALA A 1 85 ? -13.020 22.975 31.382 1.00 97.12 85 ALA A C 1
ATOM 684 O O . ALA A 1 85 ? -13.358 24.119 31.093 1.00 97.12 85 ALA A O 1
ATOM 685 N N . THR A 1 86 ? -13.413 21.920 30.659 1.00 97.50 86 THR A N 1
ATOM 686 C CA . THR A 1 86 ? -14.234 22.037 29.438 1.00 97.50 86 THR A CA 1
ATOM 687 C C . THR A 1 86 ? -15.519 21.203 29.485 1.00 97.50 86 THR A C 1
ATOM 689 O O . THR A 1 86 ? -16.493 21.541 28.811 1.00 97.50 86 THR A O 1
ATOM 692 N N . GLN A 1 87 ? -15.587 20.156 30.318 1.00 98.12 87 GLN A N 1
ATOM 693 C CA . GLN A 1 87 ? -16.763 19.289 30.490 1.00 98.12 87 GLN A CA 1
ATOM 694 C C . GLN A 1 87 ? -17.240 19.173 31.952 1.00 98.12 87 GLN A C 1
ATOM 696 O O . GLN A 1 87 ? -17.451 18.064 32.456 1.00 98.12 87 GLN A O 1
ATOM 701 N N . PRO A 1 88 ? -17.488 20.291 32.661 1.00 97.50 88 PRO A N 1
ATOM 702 C CA . PRO A 1 88 ? -17.779 20.264 34.096 1.00 97.50 88 PRO A CA 1
ATOM 703 C C . PRO A 1 88 ? -19.017 19.427 34.439 1.00 97.50 88 PRO A C 1
ATOM 705 O O . PRO A 1 88 ? -18.962 18.582 35.328 1.00 97.50 88 PRO A O 1
ATOM 708 N N . ARG A 1 89 ? -20.126 19.592 33.704 1.00 97.56 89 ARG A N 1
ATOM 709 C CA . ARG A 1 89 ? -21.378 18.864 33.976 1.00 97.56 89 ARG A CA 1
ATOM 710 C C . ARG A 1 89 ? -21.263 17.363 33.698 1.00 97.56 89 ARG A C 1
ATOM 712 O O . ARG A 1 89 ? -21.738 16.560 34.493 1.00 97.56 89 ARG A O 1
ATOM 719 N N . MET A 1 90 ? -20.628 16.979 32.589 1.00 97.75 90 MET A N 1
ATOM 720 C CA . MET A 1 90 ? -20.405 15.566 32.252 1.00 97.75 90 MET A CA 1
ATOM 721 C C . MET A 1 90 ? -19.581 14.885 33.350 1.00 97.75 90 MET A C 1
ATOM 723 O O . MET A 1 90 ? -19.962 13.823 33.833 1.00 97.75 90 MET A O 1
ATOM 727 N N . TYR A 1 91 ? -18.505 15.526 33.813 1.00 97.88 91 TYR A N 1
ATOM 728 C CA . TYR A 1 91 ? -17.659 14.946 34.855 1.00 97.88 91 TYR A CA 1
ATOM 729 C C . TYR A 1 91 ? -18.270 15.015 36.257 1.00 97.88 91 TYR A C 1
ATOM 731 O O . TYR A 1 91 ? -17.975 14.142 37.069 1.00 97.88 91 TYR A O 1
ATOM 739 N N . GLN A 1 92 ? -19.170 15.960 36.545 1.00 98.00 92 GLN A N 1
ATOM 740 C CA . GLN A 1 92 ? -20.006 15.908 37.752 1.00 98.00 92 GLN A CA 1
ATOM 741 C C . GLN A 1 92 ? -20.870 14.641 37.780 1.00 98.00 92 GLN A C 1
ATOM 743 O O . GLN A 1 92 ? -20.900 13.955 38.799 1.00 98.00 92 GLN A O 1
ATOM 748 N N . VAL A 1 93 ? -21.512 14.292 36.657 1.00 97.81 93 VAL A N 1
ATOM 749 C CA . VAL A 1 93 ? -22.293 13.049 36.539 1.00 97.81 93 VAL A CA 1
ATOM 750 C C . VAL A 1 93 ? -21.383 11.832 36.684 1.00 97.81 93 VAL A C 1
ATOM 752 O O . VAL A 1 93 ? -21.633 10.991 37.540 1.00 97.81 93 VAL A O 1
ATOM 755 N N . ILE A 1 94 ? -20.290 11.763 35.915 1.00 97.81 94 ILE A N 1
ATOM 756 C CA . ILE A 1 94 ? -19.358 10.625 35.951 1.00 97.81 94 ILE A CA 1
ATOM 757 C C . ILE A 1 94 ? -18.819 10.398 37.367 1.00 97.81 94 ILE A C 1
ATOM 759 O O . ILE A 1 94 ? -18.795 9.259 37.825 1.00 97.81 94 ILE A O 1
ATOM 763 N N . ARG A 1 95 ? -18.418 11.451 38.092 1.00 96.75 95 ARG A N 1
ATOM 764 C CA . ARG A 1 95 ? -17.911 11.340 39.474 1.00 96.75 95 ARG A CA 1
ATOM 765 C C . ARG A 1 95 ? -18.950 10.773 40.451 1.00 96.75 95 ARG A C 1
ATOM 767 O O . ARG A 1 95 ? -18.552 10.156 41.430 1.00 96.75 95 ARG A O 1
ATOM 774 N N . GLY A 1 96 ? -20.244 10.945 40.178 1.00 96.25 96 GLY A N 1
ATOM 775 C CA . GLY A 1 96 ? -21.333 10.355 40.962 1.00 96.25 96 GLY A CA 1
ATOM 776 C C . GLY A 1 96 ? -21.708 8.920 40.571 1.00 96.25 96 GLY A C 1
ATOM 777 O O . GLY A 1 96 ? -22.487 8.295 41.286 1.00 96.25 96 GLY A O 1
ATOM 778 N N . LEU A 1 97 ? -21.184 8.388 39.458 1.00 95.62 97 LEU A N 1
ATOM 779 C CA . LEU A 1 97 ? -21.526 7.049 38.974 1.00 95.62 97 LEU A CA 1
ATOM 780 C C . LEU A 1 97 ? -20.600 5.964 39.554 1.00 95.62 97 LEU A C 1
ATOM 782 O O . LEU A 1 97 ? -19.374 6.053 39.351 1.00 95.62 97 LEU A O 1
ATOM 786 N N . PRO A 1 98 ? -21.154 4.892 40.168 1.00 96.50 98 PRO A N 1
ATOM 787 C CA . PRO A 1 98 ? -20.384 3.686 40.456 1.00 96.50 98 PRO A CA 1
ATOM 788 C C . PRO A 1 98 ? -19.808 3.117 39.157 1.00 96.50 98 PRO A C 1
ATOM 790 O O . PRO A 1 98 ? -20.382 3.259 38.077 1.00 96.50 98 PRO A O 1
ATOM 793 N N . THR A 1 99 ? -18.635 2.500 39.240 1.00 97.06 99 THR A N 1
ATOM 794 C CA . THR A 1 99 ? -17.995 1.888 38.068 1.00 97.06 99 THR A CA 1
ATOM 795 C C . THR A 1 99 ? -18.853 0.768 37.486 1.00 97.06 99 THR A C 1
ATOM 797 O O . THR A 1 99 ? -19.564 0.082 38.218 1.00 97.06 99 THR A O 1
ATOM 800 N N . THR A 1 100 ? -18.724 0.513 36.182 1.00 96.88 100 THR A N 1
ATOM 801 C CA . THR A 1 100 ? -19.363 -0.630 35.509 1.00 96.88 100 THR A CA 1
ATOM 802 C C . THR A 1 100 ? -19.128 -1.953 36.252 1.00 96.88 100 THR A C 1
ATOM 804 O O . THR A 1 100 ? -20.044 -2.758 36.404 1.00 96.88 100 THR A O 1
ATOM 807 N N . ARG A 1 101 ? -17.913 -2.162 36.792 1.00 96.12 101 ARG A N 1
ATOM 808 C CA . ARG A 1 101 ? -17.579 -3.333 37.622 1.00 96.12 101 ARG A CA 1
ATOM 809 C C . ARG A 1 101 ? -18.459 -3.412 38.867 1.00 96.12 101 ARG A C 1
ATOM 811 O O . ARG A 1 101 ? -19.014 -4.469 39.140 1.00 96.12 101 ARG A O 1
ATOM 818 N N . GLU A 1 102 ? -18.557 -2.325 39.629 1.00 95.81 102 GLU A N 1
ATOM 819 C CA . GLU A 1 102 ? -19.352 -2.277 40.864 1.00 95.81 102 GLU A CA 1
ATOM 820 C C . GLU A 1 102 ? -20.838 -2.483 40.580 1.00 95.81 102 GLU A C 1
ATOM 822 O O . GLU A 1 102 ? -21.484 -3.265 41.274 1.00 95.81 102 GLU A O 1
ATOM 827 N N . GLN A 1 103 ? -21.362 -1.842 39.530 1.00 96.38 103 GLN A N 1
ATOM 828 C CA . GLN A 1 103 ? -22.752 -2.010 39.102 1.00 96.38 103 GLN A CA 1
ATOM 829 C C . GLN A 1 103 ? -23.059 -3.476 38.771 1.00 96.38 103 GLN A C 1
ATOM 831 O O . GLN A 1 103 ? -24.023 -4.045 39.288 1.00 96.38 103 GLN A O 1
ATOM 836 N N . TYR A 1 104 ? -22.212 -4.117 37.960 1.00 97.50 104 TYR A N 1
ATOM 837 C CA . TYR A 1 104 ? -22.433 -5.498 37.541 1.00 97.50 104 TYR A CA 1
ATOM 838 C C . TYR A 1 104 ? -22.205 -6.505 38.676 1.00 97.50 104 TYR A C 1
ATOM 840 O O . TYR A 1 104 ? -23.007 -7.419 38.858 1.00 97.50 104 TYR A O 1
ATOM 848 N N . ALA A 1 105 ? -21.171 -6.309 39.500 1.00 97.00 105 ALA A N 1
ATOM 849 C CA . ALA A 1 105 ? -20.936 -7.131 40.685 1.00 97.00 105 ALA A CA 1
ATOM 850 C C . ALA A 1 105 ? -22.120 -7.069 41.658 1.00 97.00 105 ALA A C 1
ATOM 852 O O . ALA A 1 105 ? -22.563 -8.107 42.149 1.00 97.00 105 ALA A O 1
ATOM 853 N N . LYS A 1 106 ? -22.676 -5.870 41.885 1.00 96.00 106 LYS A N 1
ATOM 854 C CA . LYS A 1 106 ? -23.873 -5.700 42.710 1.00 96.00 106 LYS A CA 1
ATOM 855 C C . LYS A 1 106 ? -25.069 -6.438 42.109 1.00 96.00 106 LYS A C 1
ATOM 857 O O . LYS A 1 106 ? -25.723 -7.183 42.826 1.00 96.00 106 LYS A O 1
ATOM 862 N N . ARG A 1 107 ? -25.327 -6.288 40.805 1.00 97.06 107 ARG A N 1
ATOM 863 C CA . ARG A 1 107 ? -26.417 -6.996 40.110 1.00 97.06 107 ARG A CA 1
ATOM 864 C C . ARG A 1 107 ? -26.303 -8.517 40.262 1.00 97.06 107 ARG A C 1
ATOM 866 O O . ARG A 1 107 ? -27.299 -9.169 40.554 1.00 97.06 107 ARG A O 1
ATOM 873 N N . LEU A 1 108 ? -25.105 -9.082 40.100 1.00 97.31 108 LEU A N 1
ATOM 874 C CA . LEU A 1 108 ? -24.878 -10.521 40.279 1.00 97.31 108 LEU A CA 1
ATOM 875 C C . LEU A 1 108 ? -25.059 -10.969 41.734 1.00 97.31 108 LEU A C 1
ATOM 877 O O . LEU A 1 108 ? -25.567 -12.066 41.968 1.00 97.31 108 LEU A O 1
ATOM 881 N N . ALA A 1 109 ? -24.663 -10.131 42.695 1.00 96.19 109 ALA A N 1
ATOM 882 C CA . ALA A 1 109 ? -24.874 -10.392 44.114 1.00 96.19 109 ALA A CA 1
ATOM 883 C C . ALA A 1 109 ? -26.356 -10.340 44.503 1.00 96.19 109 ALA A C 1
ATOM 885 O O . ALA A 1 109 ? -26.838 -11.247 45.177 1.00 96.19 109 ALA A O 1
ATOM 886 N N . ASP A 1 110 ? -27.094 -9.342 44.014 1.00 96.31 110 ASP A N 1
ATOM 887 C CA . ASP A 1 110 ? -28.543 -9.230 44.202 1.00 96.31 110 ASP A CA 1
ATOM 888 C C . ASP A 1 110 ? -29.280 -10.437 43.583 1.00 96.31 110 ASP A C 1
ATOM 890 O O . ASP A 1 110 ? -30.274 -10.908 44.130 1.00 96.31 110 ASP A O 1
ATOM 894 N N . ALA A 1 111 ? -28.771 -10.972 42.465 1.00 96.44 111 ALA A N 1
ATOM 895 C CA . ALA A 1 111 ? -29.279 -12.181 41.814 1.00 96.44 111 ALA A CA 1
ATOM 896 C C . ALA A 1 111 ? -28.792 -13.497 42.460 1.00 96.44 111 ALA A C 1
ATOM 898 O O . ALA A 1 111 ? -29.148 -14.576 41.988 1.00 96.44 111 ALA A O 1
ATOM 899 N N . GLY A 1 112 ? -27.946 -13.437 43.495 1.00 96.50 112 GLY A N 1
ATOM 900 C CA . GLY A 1 112 ? -27.398 -14.612 44.182 1.00 96.50 112 GLY A CA 1
ATOM 901 C C . GLY A 1 112 ? -26.424 -15.458 43.351 1.00 96.50 112 GLY A C 1
ATOM 902 O O . GLY A 1 112 ? -26.146 -16.596 43.716 1.00 96.50 112 GLY A O 1
ATOM 903 N N . THR A 1 113 ? -25.905 -14.936 42.234 1.00 97.00 113 THR A N 1
ATOM 904 C CA . THR A 1 113 ? -24.966 -15.665 41.356 1.00 97.00 113 THR A CA 1
ATOM 905 C C . THR A 1 113 ? -23.557 -15.730 41.950 1.00 97.00 113 THR A C 1
ATOM 907 O O . THR A 1 113 ? -22.854 -16.724 41.785 1.00 97.00 113 THR A O 1
ATOM 910 N N . ILE A 1 114 ? -23.143 -14.670 42.646 1.00 95.56 114 ILE A N 1
ATOM 911 C CA . ILE A 1 114 ? -21.904 -14.589 43.435 1.00 95.56 114 ILE A CA 1
ATOM 912 C C . ILE A 1 114 ? -22.210 -13.856 44.740 1.00 95.56 114 ILE A C 1
ATOM 914 O O . ILE A 1 114 ? -23.176 -13.102 44.796 1.00 95.56 114 ILE A O 1
ATOM 918 N N . SER A 1 115 ? -21.394 -14.005 45.782 1.00 95.81 115 SER A N 1
ATOM 919 C CA . SER A 1 115 ? -21.497 -13.116 46.944 1.00 95.81 115 SER A CA 1
ATOM 920 C C . SER A 1 115 ? -20.739 -11.799 46.715 1.00 95.81 115 SER A C 1
ATOM 922 O O . SER A 1 115 ? -19.832 -11.711 45.883 1.00 95.81 115 SER A O 1
ATOM 924 N N . ALA A 1 116 ? -21.062 -10.761 47.495 1.00 93.00 116 ALA A N 1
ATOM 925 C CA . ALA A 1 116 ? -20.285 -9.516 47.493 1.00 93.00 116 ALA A CA 1
ATOM 926 C C . ALA A 1 116 ? -18.817 -9.747 47.910 1.00 93.00 116 ALA A C 1
ATOM 928 O O . ALA A 1 116 ? -17.913 -9.112 47.369 1.00 93.00 116 ALA A O 1
ATOM 929 N N . ALA A 1 117 ? -18.575 -10.695 48.826 1.00 95.06 117 ALA A N 1
ATOM 930 C CA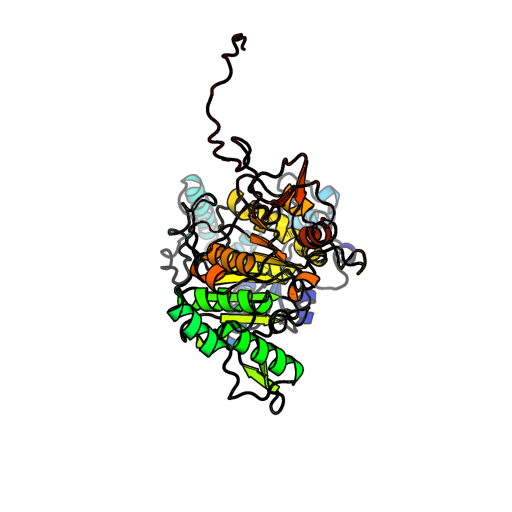 . ALA A 1 117 ? -17.231 -11.080 49.246 1.00 95.06 117 ALA A CA 1
ATOM 931 C C . ALA A 1 117 ? -16.440 -11.721 48.096 1.00 95.06 117 ALA A C 1
ATOM 933 O O . ALA A 1 117 ? -15.272 -11.393 47.907 1.00 95.06 117 ALA A O 1
ATOM 934 N N . ASP A 1 118 ? -17.083 -12.559 47.276 1.00 94.81 118 ASP A N 1
ATOM 935 C CA . ASP A 1 118 ? -16.437 -13.170 46.107 1.00 94.81 118 ASP A CA 1
ATOM 936 C C . ASP A 1 118 ? -16.011 -12.117 45.078 1.00 94.81 118 ASP A C 1
ATOM 938 O O . ASP A 1 118 ? -14.933 -12.218 44.489 1.00 94.81 118 ASP A O 1
ATOM 942 N N . ALA A 1 119 ? -16.843 -11.095 44.849 1.00 94.12 119 ALA A N 1
ATOM 943 C CA . ALA A 1 119 ? -16.530 -10.017 43.914 1.00 94.12 119 ALA A CA 1
ATOM 944 C C . ALA A 1 119 ? -15.297 -9.207 44.354 1.00 94.12 119 ALA A C 1
ATOM 946 O O . ALA A 1 119 ? -14.430 -8.900 43.529 1.00 94.12 119 ALA A O 1
ATOM 947 N N . GLU A 1 120 ? -15.197 -8.889 45.646 1.00 94.62 120 GLU A N 1
ATOM 948 C CA . GLU A 1 120 ? -14.045 -8.183 46.214 1.00 94.62 120 GLU A CA 1
ATOM 949 C C . GLU A 1 120 ? -12.798 -9.070 46.271 1.00 94.62 120 GLU A C 1
ATOM 951 O O . GLU A 1 120 ? -11.707 -8.617 45.915 1.00 94.62 120 GLU A O 1
ATOM 956 N N . GLN A 1 121 ? -12.951 -10.356 46.598 1.00 95.62 121 GLN A N 1
ATOM 957 C CA . GLN A 1 121 ? -11.852 -11.316 46.563 1.00 95.62 121 GLN A CA 1
ATOM 958 C C . GLN A 1 121 ? -11.252 -11.416 45.156 1.00 95.62 121 GLN A C 1
ATOM 960 O O . GLN A 1 121 ? -10.038 -11.321 45.006 1.00 95.62 121 GLN A O 1
ATOM 965 N N . ARG A 1 122 ? -12.078 -11.499 44.104 1.00 93.69 122 ARG A N 1
ATOM 966 C CA . ARG A 1 122 ? -11.603 -11.513 42.707 1.00 93.69 122 ARG A CA 1
ATOM 967 C C . ARG A 1 122 ? -10.813 -10.254 42.341 1.00 93.69 122 ARG A C 1
ATOM 969 O O . ARG A 1 122 ? -9.797 -10.349 41.653 1.00 93.69 122 ARG A O 1
ATOM 976 N N . ALA A 1 123 ? -11.254 -9.081 42.797 1.00 93.19 123 ALA A N 1
ATOM 977 C CA . ALA A 1 123 ? -10.536 -7.827 42.569 1.00 93.19 123 ALA A CA 1
ATOM 978 C C . ALA A 1 123 ? -9.190 -7.796 43.318 1.00 93.19 123 ALA A C 1
ATOM 980 O O . ALA A 1 123 ? -8.174 -7.381 42.753 1.00 93.19 123 ALA A O 1
ATOM 981 N N . ALA A 1 124 ? -9.168 -8.276 44.565 1.00 95.12 124 ALA A N 1
ATOM 982 C CA . ALA A 1 124 ? -7.952 -8.402 45.358 1.00 95.12 124 ALA A CA 1
ATOM 983 C C . ALA A 1 124 ? -6.969 -9.404 44.734 1.00 95.12 124 ALA A C 1
ATOM 985 O O . ALA A 1 124 ? -5.783 -9.109 44.633 1.00 95.12 124 ALA A O 1
ATOM 986 N N . ASP A 1 125 ? -7.450 -10.554 44.265 1.00 93.44 125 ASP A N 1
ATOM 987 C CA . ASP A 1 125 ? -6.643 -11.585 43.608 1.00 93.44 125 ASP A CA 1
ATOM 988 C C . ASP A 1 125 ? -5.987 -11.050 42.334 1.00 93.44 125 ASP A C 1
ATOM 990 O O . ASP A 1 125 ? -4.790 -11.243 42.126 1.00 93.44 125 ASP A O 1
ATOM 994 N N . TYR A 1 126 ? -6.746 -10.323 41.508 1.00 93.69 126 TYR A N 1
ATOM 995 C CA . TYR A 1 126 ? -6.214 -9.683 40.306 1.00 93.69 126 TYR A CA 1
ATOM 996 C C . TYR A 1 126 ? -5.094 -8.691 40.642 1.00 93.69 126 TYR A C 1
ATOM 998 O O . TYR A 1 126 ? -4.041 -8.708 40.005 1.00 93.69 126 TYR A O 1
ATOM 1006 N N . ARG A 1 127 ? -5.279 -7.867 41.684 1.00 94.62 127 ARG A N 1
ATOM 1007 C CA . ARG A 1 127 ? -4.245 -6.935 42.155 1.00 94.62 127 ARG A CA 1
ATOM 1008 C C . ARG A 1 127 ? -3.002 -7.666 42.660 1.00 94.62 127 ARG A C 1
ATOM 1010 O O . ARG A 1 127 ? -1.906 -7.306 42.248 1.00 94.62 127 ARG A O 1
ATOM 1017 N N . ARG A 1 128 ? -3.161 -8.712 43.479 1.00 95.62 128 ARG A N 1
ATOM 1018 C CA . ARG A 1 128 ? -2.026 -9.500 43.990 1.00 95.62 128 ARG A CA 1
ATOM 1019 C C . ARG A 1 128 ? -1.209 -10.117 42.855 1.00 95.62 128 ARG A C 1
ATOM 1021 O O . ARG A 1 128 ? 0.013 -10.072 42.904 1.00 95.62 128 ARG A O 1
ATOM 1028 N N . ARG A 1 129 ? -1.866 -10.632 41.811 1.00 93.50 129 ARG A N 1
ATOM 1029 C CA . ARG A 1 129 ? -1.185 -11.168 40.618 1.00 93.50 129 ARG A CA 1
ATOM 1030 C C . ARG A 1 129 ? -0.396 -10.091 39.872 1.00 93.50 129 ARG A C 1
ATOM 1032 O O . ARG A 1 129 ? 0.747 -10.339 39.500 1.00 93.50 129 ARG A O 1
ATOM 1039 N N . LEU A 1 130 ? -0.968 -8.894 39.697 1.00 94.00 130 LEU A N 1
ATOM 1040 C CA . LEU A 1 130 ? -0.249 -7.758 39.102 1.00 94.00 130 LEU A CA 1
ATOM 1041 C C . LEU A 1 130 ? 0.979 -7.359 39.931 1.00 94.00 130 LEU A C 1
ATOM 1043 O O . LEU A 1 130 ? 2.050 -7.154 39.369 1.00 94.00 130 LEU A O 1
ATOM 1047 N N . GLU A 1 131 ? 0.834 -7.272 41.254 1.00 95.44 131 GLU A N 1
ATOM 1048 C CA . GLU A 1 131 ? 1.926 -6.934 42.179 1.00 95.44 131 GLU A CA 1
ATOM 1049 C C . GLU A 1 131 ? 3.026 -8.005 42.196 1.00 95.44 131 GLU A C 1
ATOM 1051 O O . GLU A 1 131 ? 4.205 -7.679 42.317 1.00 95.44 131 GLU A O 1
ATOM 1056 N N . ALA A 1 132 ? 2.654 -9.273 42.014 1.00 95.00 132 ALA A N 1
ATOM 1057 C CA . ALA A 1 132 ? 3.582 -10.392 41.891 1.00 95.00 132 ALA A CA 1
ATOM 1058 C C . ALA A 1 132 ? 4.252 -10.492 40.504 1.00 95.00 132 ALA A C 1
ATOM 1060 O O . ALA A 1 132 ? 5.139 -11.323 40.313 1.00 95.00 132 ALA A O 1
ATOM 1061 N N . GLY A 1 133 ? 3.845 -9.670 39.527 1.00 91.00 133 GLY A N 1
ATOM 1062 C CA . GLY A 1 133 ? 4.328 -9.754 38.144 1.00 91.00 133 GLY A CA 1
ATOM 1063 C C . GLY A 1 133 ? 3.867 -11.019 37.410 1.00 91.00 133 GLY A C 1
ATOM 1064 O O . GLY A 1 133 ? 4.447 -11.398 36.392 1.00 91.00 133 GLY A O 1
ATOM 1065 N N . GLU A 1 134 ? 2.838 -11.689 37.924 1.00 89.12 134 GLU A N 1
ATOM 1066 C CA . GLU A 1 134 ? 2.267 -12.879 37.310 1.00 89.12 134 GLU A CA 1
ATOM 1067 C C . GLU A 1 134 ? 1.430 -12.499 36.084 1.00 89.12 134 GLU A C 1
ATOM 1069 O O . GLU A 1 134 ? 0.794 -11.442 36.033 1.00 89.12 134 GLU A O 1
ATOM 1074 N N . SER A 1 135 ? 1.361 -13.394 35.093 1.00 84.12 135 SER A N 1
ATOM 1075 C CA . SER A 1 135 ? 0.391 -13.219 34.011 1.00 84.12 135 SER A CA 1
ATOM 1076 C C . SER A 1 135 ? -1.009 -13.204 34.610 1.00 84.12 135 SER A C 1
ATOM 1078 O O . SER A 1 135 ? -1.427 -14.185 35.219 1.00 84.12 135 SER A O 1
ATOM 1080 N N . VAL A 1 136 ? -1.749 -12.116 34.405 1.00 83.75 136 VAL A N 1
ATOM 1081 C CA . VAL A 1 136 ? -3.170 -11.994 34.776 1.00 83.75 136 VAL A CA 1
ATOM 1082 C C . VAL A 1 136 ? -4.117 -12.540 33.714 1.00 83.75 136 VAL A C 1
ATOM 1084 O O . VAL A 1 136 ? -5.324 -12.623 33.927 1.00 83.75 136 VAL A O 1
ATOM 1087 N N . THR A 1 137 ? -3.562 -12.940 32.575 1.00 78.31 137 THR A N 1
ATOM 1088 C CA . THR A 1 137 ? -4.302 -13.597 31.506 1.00 78.31 137 THR A CA 1
ATOM 1089 C C . THR A 1 137 ? -4.048 -15.093 31.578 1.00 78.31 137 THR A C 1
ATOM 1091 O O . THR A 1 137 ? -2.901 -15.545 31.649 1.00 78.31 137 THR A O 1
ATOM 1094 N N . GLU A 1 138 ? -5.126 -15.871 31.557 1.00 70.25 138 GLU A N 1
ATOM 1095 C CA . GLU A 1 138 ? -5.070 -17.267 31.138 1.00 70.25 138 GLU A CA 1
ATOM 1096 C C . GLU A 1 138 ? -4.811 -17.242 29.631 1.00 70.25 138 GLU A C 1
ATOM 1098 O O . GLU A 1 138 ? -5.732 -17.309 28.820 1.00 70.25 138 GLU A O 1
ATOM 1103 N N . LEU A 1 139 ? -3.557 -16.998 29.239 1.00 56.09 139 LEU A N 1
ATOM 1104 C CA . LEU A 1 139 ? -3.159 -17.136 27.847 1.00 56.09 139 LEU A CA 1
ATOM 1105 C C . LEU A 1 139 ? -3.506 -18.571 27.463 1.00 56.09 139 LEU A C 1
ATOM 1107 O O . LEU A 1 139 ? -2.874 -19.513 27.943 1.00 56.09 139 LEU A O 1
ATOM 1111 N N . SER A 1 140 ? -4.511 -18.739 26.600 1.00 52.78 140 SER A N 1
ATOM 1112 C CA . SER A 1 140 ? -4.599 -19.947 25.789 1.00 52.78 140 SER A CA 1
ATOM 1113 C C . SER A 1 140 ? -3.192 -20.193 25.256 1.00 52.78 140 SER A C 1
ATOM 1115 O O . SER A 1 140 ? -2.557 -19.236 24.796 1.00 52.78 140 SER A O 1
ATOM 1117 N N . ALA A 1 141 ? -2.696 -21.434 25.365 1.00 55.81 141 ALA A N 1
ATOM 1118 C CA . ALA A 1 141 ? -1.410 -21.818 24.789 1.00 55.81 141 ALA A CA 1
ATOM 1119 C C . ALA A 1 141 ? -1.296 -21.143 23.418 1.00 55.81 141 ALA A C 1
ATOM 1121 O O . ALA A 1 141 ? -2.308 -21.170 22.702 1.00 55.81 141 ALA A O 1
ATOM 1122 N N . PRO A 1 142 ? -0.166 -20.473 23.097 1.00 51.81 142 PRO A N 1
ATOM 1123 C CA . PRO A 1 142 ? -0.051 -19.725 21.857 1.00 51.81 142 PRO A CA 1
ATOM 1124 C C . PRO A 1 142 ? -0.520 -20.660 20.758 1.00 51.81 142 PRO A C 1
ATOM 1126 O O . PRO A 1 142 ? 0.079 -21.720 20.560 1.00 51.81 142 PRO A O 1
ATOM 1129 N N . LEU A 1 143 ? -1.663 -20.327 20.143 1.00 50.81 143 LEU A N 1
ATOM 1130 C CA . LEU A 1 143 ? -2.153 -21.078 19.002 1.00 50.81 143 LEU A CA 1
ATOM 1131 C C . LEU A 1 143 ? -0.945 -21.170 18.081 1.00 50.81 143 LEU A C 1
ATOM 1133 O O . LEU A 1 143 ? -0.294 -20.148 17.846 1.00 50.81 143 LEU A O 1
ATOM 1137 N N . ALA A 1 144 ? -0.576 -22.386 17.670 1.00 54.56 144 ALA A N 1
ATOM 1138 C CA . ALA A 1 144 ? 0.405 -22.563 16.617 1.00 54.56 144 ALA A CA 1
ATOM 1139 C C . ALA A 1 144 ? -0.146 -21.768 15.436 1.00 54.56 144 ALA A C 1
ATOM 1141 O O . ALA A 1 144 ? -1.104 -22.194 14.793 1.00 54.56 144 ALA A O 1
ATOM 1142 N N . ASP A 1 145 ? 0.328 -20.534 15.296 1.00 56.34 145 ASP A N 1
ATOM 1143 C CA . ASP A 1 145 ? -0.338 -19.554 14.467 1.00 56.34 145 ASP A CA 1
ATOM 1144 C C . ASP A 1 145 ? -0.039 -19.972 13.037 1.00 56.34 145 ASP A C 1
ATOM 1146 O O . ASP A 1 145 ? 1.063 -19.777 12.526 1.00 56.34 145 ASP A O 1
ATOM 1150 N N . ALA A 1 146 ? -1.008 -20.650 12.423 1.00 57.50 146 ALA A N 1
ATOM 1151 C CA . ALA A 1 146 ? -0.934 -21.094 11.039 1.00 57.50 146 ALA A CA 1
ATOM 1152 C C . ALA A 1 146 ? -0.737 -19.905 10.080 1.00 57.50 146 ALA A C 1
ATOM 1154 O O . ALA A 1 146 ? -0.364 -20.108 8.929 1.00 57.50 146 ALA A O 1
ATOM 1155 N N . PHE A 1 147 ? -0.956 -18.677 10.565 1.00 60.66 147 PHE A N 1
ATOM 1156 C CA . PHE A 1 147 ? -0.751 -17.423 9.856 1.00 60.66 147 PHE A CA 1
ATOM 1157 C C . PHE A 1 147 ? 0.505 -16.676 10.328 1.00 60.66 147 PHE A C 1
ATOM 1159 O O . PHE A 1 147 ? 0.712 -15.525 9.934 1.00 60.66 147 PHE A O 1
ATOM 1166 N N . ARG A 1 148 ? 1.371 -17.303 11.144 1.00 69.69 148 ARG A N 1
ATOM 1167 C CA . ARG A 1 148 ? 2.623 -16.682 11.580 1.00 69.69 148 ARG A CA 1
ATOM 1168 C C . ARG A 1 148 ? 3.531 -16.479 10.381 1.00 69.69 148 ARG A C 1
ATOM 1170 O O . ARG A 1 148 ? 4.050 -17.424 9.790 1.00 69.69 148 ARG A O 1
ATOM 1177 N N . VAL A 1 149 ? 3.775 -15.217 10.083 1.00 83.00 149 VAL A N 1
ATOM 1178 C CA . VAL A 1 149 ? 4.640 -14.803 8.988 1.00 83.00 149 VAL A CA 1
ATOM 1179 C C . VAL A 1 149 ? 6.097 -15.041 9.372 1.00 83.00 149 VAL A C 1
ATOM 1181 O O . VAL A 1 149 ? 6.590 -14.469 10.346 1.00 83.00 149 VAL A O 1
ATOM 1184 N N . ASP A 1 150 ? 6.793 -15.888 8.615 1.00 86.56 150 ASP A N 1
ATOM 1185 C CA . ASP A 1 150 ? 8.205 -16.178 8.854 1.00 86.56 150 ASP A CA 1
ATOM 1186 C C . ASP A 1 150 ? 9.120 -15.158 8.160 1.00 86.56 150 ASP A C 1
ATOM 1188 O O . ASP A 1 150 ? 9.403 -15.239 6.963 1.00 86.56 150 ASP A O 1
ATOM 1192 N N . TRP A 1 151 ? 9.611 -14.198 8.943 1.00 91.25 151 TRP A N 1
ATOM 1193 C CA . TRP A 1 151 ? 10.593 -13.206 8.501 1.00 91.25 151 TRP A CA 1
ATOM 1194 C C . TRP A 1 151 ? 12.047 -13.623 8.753 1.00 91.25 151 TRP A C 1
ATOM 1196 O O . TRP A 1 151 ? 12.955 -12.922 8.301 1.00 91.25 151 TRP A O 1
ATOM 1206 N N . SER A 1 152 ? 12.290 -14.760 9.420 1.00 90.44 152 SER A N 1
ATOM 1207 C CA . SER A 1 152 ? 13.631 -15.232 9.810 1.00 90.44 152 SER A CA 1
ATOM 1208 C C . SER A 1 152 ? 14.654 -15.216 8.663 1.00 90.44 152 SER A C 1
ATOM 1210 O O . SER A 1 152 ? 15.784 -14.780 8.897 1.00 90.44 152 SER A O 1
ATOM 1212 N N . PRO A 1 153 ? 14.298 -15.597 7.413 1.00 91.69 153 PRO A N 1
ATOM 1213 C CA . PRO A 1 153 ? 15.238 -15.566 6.289 1.00 91.69 153 PRO A CA 1
ATOM 1214 C C . PRO A 1 153 ? 15.746 -14.166 5.901 1.00 91.69 153 PRO A C 1
ATOM 1216 O O . PRO A 1 153 ? 16.736 -14.060 5.177 1.00 91.69 153 PRO A O 1
ATOM 1219 N N . TYR A 1 154 ? 15.074 -13.097 6.341 1.00 93.44 154 TYR A N 1
ATOM 1220 C CA . TYR A 1 154 ? 15.299 -11.725 5.874 1.00 93.44 154 TYR A CA 1
ATOM 1221 C C . TYR A 1 154 ? 15.871 -10.782 6.942 1.00 93.44 154 TYR A C 1
ATOM 1223 O O . TYR A 1 154 ? 16.341 -9.699 6.597 1.00 93.44 154 TYR A O 1
ATOM 1231 N N . LEU A 1 155 ? 15.887 -11.186 8.219 1.00 90.31 155 LEU A N 1
ATOM 1232 C CA . LEU A 1 155 ? 16.303 -10.330 9.346 1.00 90.31 155 LEU A CA 1
ATOM 1233 C C . LEU A 1 155 ? 17.744 -9.804 9.227 1.00 90.31 155 LEU A C 1
ATOM 1235 O O . LEU A 1 155 ? 18.041 -8.709 9.689 1.00 90.31 155 LEU A O 1
ATOM 1239 N N . ASN A 1 156 ? 18.630 -10.563 8.577 1.00 88.12 156 ASN A N 1
ATOM 1240 C CA . ASN A 1 156 ? 20.044 -10.206 8.408 1.00 88.12 156 ASN A CA 1
ATOM 1241 C C . ASN A 1 156 ? 20.365 -9.618 7.020 1.00 88.12 156 ASN A C 1
ATOM 1243 O O . ASN A 1 156 ? 21.534 -9.428 6.678 1.00 88.12 156 ASN A O 1
ATOM 1247 N N . GLY A 1 157 ? 19.350 -9.364 6.187 1.00 87.19 157 GLY A N 1
ATOM 1248 C CA . GLY A 1 157 ? 19.539 -8.857 4.832 1.00 87.19 157 GLY A CA 1
ATOM 1249 C C . GLY A 1 157 ? 20.036 -7.411 4.809 1.00 87.19 157 GLY A C 1
ATOM 1250 O O . GLY A 1 157 ? 19.478 -6.541 5.472 1.00 87.19 157 GLY A O 1
ATOM 1251 N N . THR A 1 158 ? 21.044 -7.117 3.982 1.00 87.94 158 THR A N 1
ATOM 1252 C CA . THR A 1 158 ? 21.573 -5.749 3.823 1.00 87.94 158 THR A CA 1
ATOM 1253 C C . THR A 1 158 ? 21.448 -5.251 2.385 1.00 87.94 158 THR A C 1
ATOM 1255 O O . THR A 1 158 ? 21.573 -6.020 1.433 1.00 87.94 158 THR A O 1
ATOM 1258 N N . LEU A 1 159 ? 21.235 -3.942 2.206 1.00 87.19 159 LEU A N 1
ATOM 1259 C CA . LEU A 1 159 ? 21.141 -3.327 0.873 1.00 87.19 159 LEU A CA 1
ATOM 1260 C C . LEU A 1 159 ? 22.465 -3.351 0.091 1.00 87.19 159 LEU A C 1
ATOM 1262 O O . LEU A 1 159 ? 22.451 -3.173 -1.126 1.00 87.19 159 LEU A O 1
ATOM 1266 N N . GLY A 1 160 ? 23.597 -3.544 0.776 1.00 84.50 160 GLY A N 1
ATOM 1267 C CA . GLY A 1 160 ? 24.924 -3.606 0.160 1.00 84.50 160 GLY A CA 1
ATOM 1268 C C . GLY A 1 160 ? 25.254 -4.954 -0.483 1.00 84.50 160 GLY A C 1
ATOM 1269 O O . GLY A 1 160 ? 26.226 -5.036 -1.229 1.00 84.50 160 GLY A O 1
ATOM 1270 N N . THR A 1 161 ? 24.466 -5.997 -0.214 1.00 86.88 161 THR A N 1
ATOM 1271 C CA . THR A 1 161 ? 24.682 -7.330 -0.781 1.00 86.88 161 THR 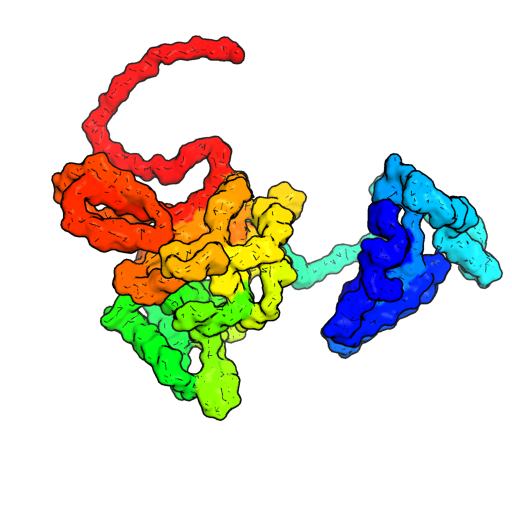A CA 1
ATOM 1272 C C . THR A 1 161 ? 24.399 -7.324 -2.285 1.00 86.88 161 THR A C 1
ATOM 1274 O O . THR A 1 161 ? 23.358 -6.838 -2.737 1.00 86.88 161 THR A O 1
ATOM 1277 N N . GLU A 1 162 ? 25.330 -7.870 -3.067 1.00 88.62 162 GLU A N 1
ATOM 1278 C CA . GLU A 1 162 ? 25.146 -8.062 -4.504 1.00 88.62 162 GLU A CA 1
ATOM 1279 C C . GLU A 1 162 ? 24.079 -9.134 -4.764 1.00 88.62 162 GLU A C 1
ATOM 1281 O O . GLU A 1 162 ? 24.046 -10.170 -4.101 1.00 88.62 162 GLU A O 1
ATOM 1286 N N . VAL A 1 163 ? 23.186 -8.875 -5.722 1.00 93.81 163 VAL A N 1
ATOM 1287 C CA . VAL A 1 163 ? 22.071 -9.772 -6.047 1.00 93.81 163 VAL A CA 1
ATOM 1288 C C . VAL A 1 163 ? 22.127 -10.114 -7.528 1.00 93.81 163 VAL A C 1
ATOM 1290 O O . VAL A 1 163 ? 21.907 -9.254 -8.386 1.00 93.81 163 VAL A O 1
ATOM 1293 N N . ALA A 1 164 ? 22.384 -11.387 -7.826 1.00 96.19 164 ALA A N 1
ATOM 1294 C CA . ALA A 1 164 ? 22.338 -11.906 -9.185 1.00 96.19 164 ALA A CA 1
ATOM 1295 C C . ALA A 1 164 ? 20.894 -11.862 -9.704 1.00 96.19 164 ALA A C 1
ATOM 1297 O O . ALA A 1 164 ? 20.017 -12.588 -9.239 1.00 96.19 164 ALA A O 1
ATOM 1298 N N . THR A 1 165 ? 20.647 -10.967 -10.657 1.00 97.94 165 THR A N 1
ATOM 1299 C CA . THR A 1 165 ? 19.309 -10.685 -11.201 1.00 97.94 165 THR A CA 1
ATOM 1300 C C . THR A 1 165 ? 19.148 -11.131 -12.652 1.00 97.94 165 THR A C 1
ATOM 1302 O O . THR A 1 165 ? 18.018 -11.192 -13.133 1.00 97.94 165 THR A O 1
ATOM 1305 N N . GLY A 1 166 ? 20.229 -11.550 -13.317 1.00 97.75 166 GLY A N 1
ATOM 1306 C CA . GLY A 1 166 ? 20.184 -12.167 -14.642 1.00 97.75 166 GLY A CA 1
ATOM 1307 C C . GLY A 1 166 ? 19.310 -13.426 -14.711 1.00 97.75 166 GLY A C 1
ATOM 1308 O O . GLY A 1 166 ? 18.996 -14.058 -13.696 1.00 97.75 166 GLY A O 1
ATOM 1309 N N . VAL A 1 167 ? 18.890 -13.786 -15.925 1.00 97.69 167 VAL A N 1
ATOM 1310 C CA . VAL A 1 167 ? 18.052 -14.966 -16.200 1.00 97.69 167 VAL A CA 1
ATOM 1311 C C . VAL A 1 167 ? 18.603 -15.727 -17.397 1.00 97.69 167 VAL A C 1
ATOM 1313 O O . VAL A 1 167 ? 18.926 -15.127 -18.415 1.00 97.69 167 VAL A O 1
ATOM 1316 N N . ALA A 1 168 ? 18.678 -17.055 -17.305 1.00 97.69 168 ALA A N 1
ATOM 1317 C CA . ALA A 1 168 ? 19.115 -17.892 -18.419 1.00 97.69 168 ALA A CA 1
ATOM 1318 C C . ALA A 1 168 ? 18.229 -17.689 -19.669 1.00 97.69 168 ALA A C 1
ATOM 1320 O O . ALA A 1 168 ? 17.009 -17.530 -19.568 1.00 97.69 168 ALA A O 1
ATOM 1321 N N . ARG A 1 169 ? 18.844 -17.664 -20.861 1.00 96.88 169 ARG A N 1
ATOM 1322 C CA . ARG A 1 169 ? 18.162 -17.299 -22.118 1.00 96.88 169 ARG A CA 1
ATOM 1323 C C . ARG A 1 169 ? 17.020 -18.251 -22.478 1.00 96.88 169 ARG A C 1
ATOM 1325 O O . ARG A 1 169 ? 15.992 -17.787 -22.962 1.00 96.88 169 ARG A O 1
ATOM 1332 N N . ASP A 1 170 ? 17.205 -19.544 -22.248 1.00 96.81 170 ASP A N 1
ATOM 1333 C CA . ASP A 1 170 ? 16.226 -20.614 -22.468 1.00 96.81 170 ASP A CA 1
ATOM 1334 C C . ASP A 1 170 ? 14.995 -20.452 -21.565 1.00 96.81 170 ASP A C 1
ATOM 1336 O O . ASP A 1 170 ? 13.857 -20.471 -22.039 1.00 96.81 170 ASP A O 1
ATOM 1340 N N . LYS A 1 171 ? 15.223 -20.184 -20.274 1.00 96.88 171 LYS A N 1
ATOM 1341 C CA . LYS A 1 171 ? 14.167 -19.871 -19.310 1.00 96.88 171 LYS A CA 1
ATOM 1342 C C . LYS A 1 171 ? 13.402 -18.621 -19.729 1.00 96.88 171 LYS A C 1
ATOM 1344 O O . LYS A 1 171 ? 12.173 -18.630 -19.711 1.00 96.88 171 LYS A O 1
ATOM 1349 N N . LEU A 1 172 ? 14.116 -17.568 -20.133 1.00 97.19 172 LEU A N 1
ATOM 1350 C CA . LEU A 1 172 ? 13.492 -16.343 -20.618 1.00 97.19 172 LEU A CA 1
ATOM 1351 C C . LEU A 1 172 ? 12.633 -16.627 -21.859 1.00 97.19 172 LEU A C 1
ATOM 1353 O O . LEU A 1 172 ? 11.457 -16.296 -21.844 1.00 97.19 172 LEU A O 1
ATOM 1357 N N . ALA A 1 173 ? 13.164 -17.330 -22.864 1.00 97.12 173 ALA A N 1
ATOM 1358 C CA . ALA A 1 173 ? 12.440 -17.667 -24.093 1.00 97.12 173 ALA A CA 1
ATOM 1359 C C . ALA A 1 173 ? 11.136 -18.443 -23.835 1.00 97.12 173 ALA A C 1
ATOM 1361 O O . ALA A 1 173 ? 10.110 -18.149 -24.451 1.00 97.12 173 ALA A O 1
ATOM 1362 N N . ARG A 1 174 ? 11.140 -19.392 -22.887 1.00 97.44 174 ARG A N 1
ATOM 1363 C CA . ARG A 1 174 ? 9.917 -20.098 -22.470 1.00 97.44 174 ARG A CA 1
ATOM 1364 C C . ARG A 1 174 ? 8.870 -19.132 -21.911 1.00 97.44 174 ARG A C 1
ATOM 1366 O O . ARG A 1 174 ? 7.709 -19.197 -22.305 1.00 97.44 174 ARG A O 1
ATOM 1373 N N . LEU A 1 175 ? 9.273 -18.232 -21.014 1.00 97.94 175 LEU A N 1
ATOM 1374 C CA . LEU A 1 175 ? 8.365 -17.250 -20.411 1.00 97.94 175 LEU A CA 1
ATOM 1375 C C . LEU A 1 175 ? 7.836 -16.259 -21.454 1.00 97.94 175 LEU A C 1
ATOM 1377 O O . LEU A 1 175 ? 6.648 -15.952 -21.456 1.00 97.94 175 LEU A O 1
ATOM 1381 N N . GLU A 1 176 ? 8.682 -15.804 -22.378 1.00 97.06 176 GLU A N 1
ATOM 1382 C CA . GLU A 1 176 ? 8.285 -14.930 -23.487 1.00 97.06 176 GLU A CA 1
ATOM 1383 C C . GLU A 1 176 ? 7.176 -15.563 -24.340 1.00 97.06 176 GLU A C 1
ATOM 1385 O O . GLU A 1 176 ? 6.174 -14.905 -24.637 1.00 97.06 176 GLU A O 1
ATOM 1390 N N . ALA A 1 177 ? 7.310 -16.848 -24.686 1.00 96.19 177 ALA A N 1
ATOM 1391 C CA . ALA A 1 177 ? 6.293 -17.579 -25.441 1.00 96.19 177 ALA A CA 1
ATOM 1392 C C . ALA A 1 177 ? 4.953 -17.643 -24.688 1.00 96.19 177 ALA A C 1
ATOM 1394 O O . ALA A 1 177 ? 3.905 -17.369 -25.267 1.00 96.19 177 ALA A O 1
ATOM 1395 N N . MET A 1 178 ? 4.984 -17.921 -23.381 1.00 95.31 178 MET A N 1
ATOM 1396 C CA . MET A 1 178 ? 3.776 -18.006 -22.549 1.00 95.31 178 MET A CA 1
ATOM 1397 C C . MET A 1 178 ? 3.068 -16.655 -22.388 1.00 95.31 178 MET A C 1
ATOM 1399 O O . MET A 1 178 ? 1.838 -16.586 -22.440 1.00 95.31 178 MET A O 1
AT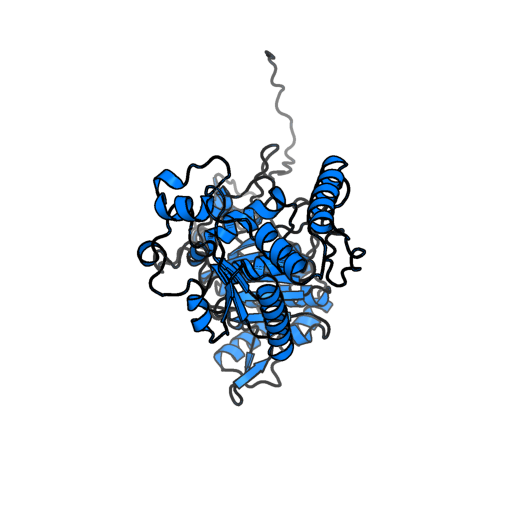OM 1403 N N . LEU A 1 179 ? 3.833 -15.575 -22.188 1.00 95.69 179 LEU A N 1
ATOM 1404 C CA . LEU A 1 179 ? 3.280 -14.234 -21.992 1.00 95.69 179 LEU A CA 1
ATOM 1405 C C . LEU A 1 179 ? 2.719 -13.634 -23.277 1.00 95.69 179 LEU A C 1
ATOM 1407 O O . LEU A 1 179 ? 1.799 -12.827 -23.204 1.00 95.69 179 LEU A O 1
ATOM 1411 N N . THR A 1 180 ? 3.284 -13.976 -24.436 1.00 95.69 180 THR A N 1
ATOM 1412 C CA . THR A 1 180 ? 2.888 -13.392 -25.729 1.00 95.69 180 THR A CA 1
ATOM 1413 C C . THR A 1 180 ? 1.869 -14.228 -26.508 1.00 95.69 180 THR A C 1
ATOM 1415 O O . THR A 1 180 ? 1.413 -13.797 -27.576 1.00 95.69 180 THR A O 1
ATOM 1418 N N . ASP A 1 181 ? 1.475 -15.384 -25.970 1.00 94.81 181 ASP A N 1
ATOM 1419 C CA . ASP A 1 181 ? 0.389 -16.201 -26.499 1.00 94.81 181 ASP A CA 1
ATOM 1420 C C . ASP A 1 181 ? -0.977 -15.552 -26.232 1.00 94.81 181 ASP A C 1
ATOM 1422 O O . ASP A 1 181 ? -1.462 -15.454 -25.100 1.00 94.81 181 ASP A O 1
ATOM 1426 N N . THR A 1 182 ? -1.617 -15.125 -27.315 1.00 94.38 182 THR A N 1
ATOM 1427 C CA . THR A 1 182 ? -2.938 -14.490 -27.318 1.00 94.38 182 THR A CA 1
ATOM 1428 C C . THR A 1 182 ? -3.902 -15.221 -28.250 1.00 94.38 182 THR A C 1
ATOM 1430 O O . THR A 1 182 ? -4.840 -14.615 -28.753 1.00 94.38 182 THR A O 1
ATOM 1433 N N . THR A 1 183 ? -3.655 -16.501 -28.540 1.00 91.88 183 THR A N 1
ATOM 1434 C CA . THR A 1 183 ? -4.431 -17.282 -29.522 1.00 91.88 183 THR A CA 1
ATOM 1435 C C . THR A 1 183 ? -5.898 -17.469 -29.131 1.00 91.88 183 THR A C 1
ATOM 1437 O O . THR A 1 183 ? -6.757 -17.548 -30.002 1.00 91.88 183 THR A O 1
ATOM 1440 N N . GLN A 1 184 ? -6.190 -17.496 -27.830 1.00 90.81 184 GLN A N 1
ATOM 1441 C CA . GLN A 1 184 ? -7.528 -17.738 -27.278 1.00 90.81 184 GLN A CA 1
ATOM 1442 C C . GLN A 1 184 ? -8.323 -16.457 -26.968 1.00 90.81 184 GLN A C 1
ATOM 1444 O O . GLN A 1 184 ? -9.334 -16.529 -26.279 1.00 90.81 184 GLN A O 1
ATOM 1449 N N . ILE A 1 185 ? -7.855 -15.283 -27.405 1.00 95.88 185 ILE A N 1
ATOM 1450 C CA . ILE A 1 185 ? -8.478 -14.000 -27.060 1.00 95.88 185 ILE A CA 1
ATOM 1451 C C . ILE A 1 185 ? -8.512 -13.056 -28.262 1.00 95.88 185 ILE A C 1
ATOM 1453 O O . ILE A 1 185 ? -7.485 -12.790 -28.895 1.00 95.88 185 ILE A O 1
ATOM 1457 N N . ARG A 1 186 ? -9.684 -12.489 -28.562 1.00 97.62 186 ARG A N 1
ATOM 1458 C CA . ARG A 1 186 ? -9.802 -11.428 -29.564 1.00 97.62 186 ARG A CA 1
ATOM 1459 C C . ARG A 1 186 ? -9.410 -10.103 -28.931 1.00 97.62 186 ARG A C 1
ATOM 1461 O O . ARG A 1 186 ? -10.163 -9.511 -28.165 1.00 97.62 186 ARG A O 1
ATOM 1468 N N . LEU A 1 187 ? -8.227 -9.607 -29.273 1.00 98.12 187 LEU A N 1
ATOM 1469 C CA . LEU A 1 187 ? -7.723 -8.337 -28.754 1.00 98.12 187 LEU A CA 1
ATOM 1470 C C . LEU A 1 187 ? -8.213 -7.134 -29.561 1.00 98.12 187 LEU A C 1
ATOM 1472 O O . LEU A 1 187 ? -8.374 -7.192 -30.780 1.00 98.12 187 LEU A O 1
ATOM 1476 N N . HIS A 1 188 ? -8.336 -5.991 -28.884 1.00 98.44 188 HIS A N 1
ATOM 1477 C CA . HIS A 1 188 ? -8.461 -4.701 -29.558 1.00 98.44 188 HIS A CA 1
ATOM 1478 C C . HIS A 1 188 ? -7.227 -4.464 -30.459 1.00 98.44 188 HIS A C 1
ATOM 1480 O O . HIS A 1 188 ? -6.105 -4.712 -30.001 1.00 98.44 188 HIS A O 1
ATOM 1486 N N . PRO A 1 189 ? -7.360 -3.913 -31.684 1.00 98.38 189 PRO A N 1
ATOM 1487 C CA . PRO A 1 189 ? -6.247 -3.794 -32.638 1.00 98.38 189 PRO A CA 1
ATOM 1488 C C . PRO A 1 189 ? -4.984 -3.115 -32.083 1.00 98.38 189 PRO A C 1
ATOM 1490 O O . PRO A 1 189 ? -3.863 -3.549 -32.343 1.00 98.38 189 PRO A O 1
ATOM 1493 N N . ARG A 1 190 ? -5.143 -2.075 -31.251 1.00 98.25 190 ARG A N 1
ATOM 1494 C CA . ARG A 1 190 ? -4.003 -1.400 -30.596 1.00 98.25 190 ARG A CA 1
ATOM 1495 C C . ARG A 1 190 ? -3.283 -2.281 -29.568 1.00 98.25 190 ARG A C 1
ATOM 1497 O O . ARG A 1 190 ? -2.076 -2.144 -29.416 1.00 98.25 190 ARG A O 1
ATOM 1504 N N . VAL A 1 191 ? -4.004 -3.168 -28.880 1.00 98.38 191 VAL A N 1
ATOM 1505 C CA . VAL A 1 191 ? -3.421 -4.120 -27.918 1.00 98.38 191 VAL A CA 1
ATOM 1506 C C . VAL A 1 191 ? -2.753 -5.272 -28.666 1.00 98.38 191 VAL A C 1
ATOM 1508 O O . VAL A 1 191 ? -1.624 -5.627 -28.337 1.00 98.38 191 VAL A O 1
ATOM 1511 N N . ALA A 1 192 ? -3.385 -5.781 -29.732 1.00 98.19 192 ALA A N 1
ATOM 1512 C CA . ALA A 1 192 ? -2.785 -6.774 -30.625 1.00 98.19 192 ALA A CA 1
ATOM 1513 C C . ALA A 1 192 ? -1.431 -6.287 -31.165 1.00 98.19 192 ALA A C 1
ATOM 1515 O O . ALA A 1 192 ? -0.433 -6.990 -31.047 1.00 98.19 192 ALA A O 1
ATOM 1516 N N . LYS A 1 193 ? -1.356 -5.027 -31.618 1.00 98.19 193 LYS A N 1
ATOM 1517 C CA . LYS A 1 193 ? -0.103 -4.412 -32.081 1.00 98.19 193 LYS A CA 1
ATOM 1518 C C . LYS A 1 193 ? 1.001 -4.387 -31.015 1.00 98.19 193 LYS A C 1
ATOM 1520 O O . LYS A 1 193 ? 2.169 -4.572 -31.356 1.00 98.19 193 LYS A O 1
ATOM 1525 N N . ILE A 1 194 ? 0.658 -4.151 -29.746 1.00 98.12 194 ILE A N 1
ATOM 1526 C CA . ILE A 1 194 ? 1.621 -4.197 -28.631 1.00 98.12 194 ILE A CA 1
ATOM 1527 C C . ILE A 1 194 ? 2.135 -5.627 -28.436 1.00 98.12 194 ILE A C 1
ATOM 1529 O O . ILE A 1 194 ? 3.335 -5.829 -28.275 1.00 98.12 194 ILE A O 1
ATOM 1533 N N . TYR A 1 195 ? 1.260 -6.629 -28.495 1.00 98.19 195 TYR A N 1
ATOM 1534 C CA . TYR A 1 195 ? 1.659 -8.031 -28.351 1.00 98.19 195 TYR A CA 1
ATOM 1535 C C . TYR A 1 195 ? 2.458 -8.550 -29.551 1.00 98.19 195 TYR A C 1
ATOM 1537 O O . TYR A 1 195 ? 3.438 -9.266 -29.358 1.00 98.19 195 TYR A O 1
ATOM 1545 N N . ASP A 1 196 ? 2.134 -8.124 -30.771 1.00 98.12 196 ASP A N 1
ATOM 1546 C CA . ASP A 1 196 ? 2.950 -8.393 -31.959 1.00 98.12 196 ASP A CA 1
ATOM 1547 C C . ASP A 1 196 ? 4.359 -7.810 -31.803 1.00 98.12 196 ASP A C 1
ATOM 1549 O O . ASP A 1 196 ? 5.356 -8.455 -32.129 1.00 98.12 196 ASP A O 1
ATOM 1553 N N . ASP A 1 197 ? 4.455 -6.594 -31.264 1.00 98.19 197 ASP A N 1
ATOM 1554 C CA . ASP A 1 197 ? 5.732 -5.956 -30.971 1.00 98.19 197 ASP A CA 1
ATOM 1555 C C . ASP A 1 197 ? 6.516 -6.712 -29.893 1.00 98.19 197 ASP A C 1
ATOM 1557 O O . ASP A 1 197 ? 7.719 -6.903 -30.060 1.00 98.19 197 ASP A O 1
ATOM 1561 N N . ARG A 1 198 ? 5.849 -7.218 -28.849 1.00 98.12 198 ARG A N 1
ATOM 1562 C CA . ARG A 1 198 ? 6.465 -8.088 -27.832 1.00 98.12 198 ARG A CA 1
ATOM 1563 C C . ARG A 1 198 ? 6.961 -9.411 -28.417 1.00 98.12 198 ARG A C 1
ATOM 1565 O O . ARG A 1 198 ? 8.049 -9.849 -28.062 1.00 98.12 198 ARG A O 1
ATOM 1572 N N . ARG A 1 199 ? 6.246 -10.018 -29.373 1.00 97.94 199 ARG A N 1
ATOM 1573 C CA . ARG A 1 199 ? 6.737 -11.215 -30.089 1.00 97.94 199 ARG A CA 1
ATOM 1574 C C . ARG A 1 199 ? 7.991 -10.909 -30.912 1.00 97.94 199 ARG A C 1
ATOM 1576 O O . ARG A 1 199 ? 8.944 -11.682 -30.888 1.00 97.94 199 ARG A O 1
ATOM 1583 N N . LYS A 1 200 ? 8.041 -9.754 -31.583 1.00 98.19 200 LYS A N 1
ATOM 1584 C CA . LYS A 1 200 ? 9.249 -9.299 -32.301 1.00 98.19 200 LYS A CA 1
ATOM 1585 C C . LYS A 1 200 ? 10.410 -9.015 -31.346 1.00 98.19 200 LYS A C 1
ATOM 1587 O O . LYS A 1 200 ? 11.554 -9.310 -31.681 1.00 98.19 200 LYS A O 1
ATOM 1592 N N . MET A 1 201 ? 10.120 -8.459 -30.169 1.00 97.81 201 MET A N 1
ATOM 1593 C CA . MET A 1 201 ? 11.099 -8.271 -29.097 1.00 97.81 201 MET A CA 1
ATOM 1594 C C . MET A 1 201 ? 11.665 -9.612 -28.624 1.00 97.81 201 MET A C 1
ATOM 1596 O O . MET A 1 201 ? 12.879 -9.771 -28.622 1.00 97.81 201 MET A O 1
ATOM 1600 N N . ALA A 1 202 ? 10.803 -10.589 -28.322 1.00 95.81 202 ALA A N 1
ATOM 1601 C CA . ALA A 1 202 ? 11.193 -11.940 -27.905 1.00 95.81 202 ALA A CA 1
ATOM 1602 C C . ALA A 1 202 ? 12.081 -12.655 -28.935 1.00 95.81 202 ALA A C 1
ATOM 1604 O O . ALA A 1 202 ? 13.054 -13.332 -28.594 1.00 95.81 202 ALA A O 1
ATOM 1605 N N . ALA A 1 203 ? 11.765 -12.459 -30.218 1.00 94.88 203 ALA A N 1
ATOM 1606 C CA . ALA A 1 203 ? 12.529 -12.983 -31.343 1.00 94.88 203 ALA A CA 1
ATOM 1607 C C . ALA A 1 203 ? 13.845 -12.221 -31.611 1.00 94.88 203 ALA A C 1
ATOM 1609 O O . ALA A 1 203 ? 14.554 -12.555 -32.556 1.00 94.88 203 ALA A O 1
ATOM 1610 N N . GLY A 1 204 ? 14.169 -11.179 -30.834 1.00 94.06 204 GLY A N 1
ATOM 1611 C CA . GLY A 1 204 ? 15.368 -10.355 -31.023 1.00 94.06 204 GLY A CA 1
ATOM 1612 C C . GLY A 1 204 ? 15.333 -9.454 -32.264 1.00 94.06 204 GLY A C 1
ATOM 1613 O O . GLY A 1 204 ? 16.350 -8.876 -32.632 1.00 94.06 204 GLY A O 1
ATOM 1614 N N . GLN A 1 205 ? 14.175 -9.306 -32.912 1.00 96.81 205 GLN A N 1
ATOM 1615 C CA . GLN A 1 205 ? 14.009 -8.502 -34.132 1.00 96.81 205 GLN A CA 1
ATOM 1616 C C . GLN A 1 205 ? 13.900 -7.001 -33.839 1.00 96.81 205 GLN A C 1
ATOM 1618 O O . GLN A 1 205 ? 14.002 -6.170 -34.740 1.00 96.81 205 GLN A O 1
ATOM 1623 N N . ARG A 1 206 ? 13.645 -6.642 -32.579 1.00 96.88 206 ARG A N 1
ATOM 1624 C CA . ARG A 1 206 ? 13.619 -5.264 -32.088 1.00 96.88 206 ARG A CA 1
ATOM 1625 C C . ARG A 1 206 ? 14.015 -5.234 -30.610 1.00 96.88 206 ARG A C 1
ATOM 1627 O O . ARG A 1 206 ? 13.822 -6.231 -29.918 1.00 96.88 206 ARG A O 1
ATOM 1634 N N . PRO A 1 207 ? 14.531 -4.105 -30.110 1.00 97.75 207 PRO A N 1
ATOM 1635 C CA . PRO A 1 207 ? 14.913 -4.000 -28.713 1.00 97.75 207 PRO A CA 1
ATOM 1636 C C . PRO A 1 207 ? 13.682 -3.923 -27.798 1.00 97.75 207 PRO A C 1
ATOM 1638 O O . PRO A 1 207 ? 12.588 -3.532 -28.226 1.00 97.75 207 PRO A O 1
ATOM 1641 N N . LEU A 1 208 ? 13.891 -4.296 -26.537 1.00 98.06 208 LEU A N 1
ATOM 1642 C CA . LEU A 1 208 ? 12.897 -4.297 -25.469 1.00 98.06 208 LEU A CA 1
ATOM 1643 C C . LEU A 1 208 ? 12.478 -2.868 -25.122 1.00 98.06 208 LEU A C 1
ATOM 1645 O O . LEU A 1 208 ? 13.327 -1.977 -25.018 1.00 98.06 208 LEU A O 1
ATOM 1649 N N . ASP A 1 209 ? 11.181 -2.679 -24.891 1.00 98.25 209 ASP A N 1
ATOM 1650 C CA . ASP A 1 209 ? 10.637 -1.484 -24.250 1.00 98.25 209 ASP A CA 1
ATOM 1651 C C . ASP A 1 209 ? 10.378 -1.714 -22.752 1.00 98.25 209 ASP A C 1
ATOM 1653 O O . ASP A 1 209 ? 10.550 -2.817 -22.223 1.00 98.25 209 ASP A O 1
ATOM 1657 N N . TRP A 1 210 ? 9.979 -0.647 -22.056 1.00 98.38 210 TRP A N 1
ATOM 1658 C CA . TRP A 1 210 ? 9.745 -0.679 -20.614 1.00 98.38 210 TRP A CA 1
ATOM 1659 C C . TRP A 1 210 ? 8.646 -1.663 -20.219 1.00 98.38 210 TRP A C 1
ATOM 1661 O O . TRP A 1 210 ? 8.845 -2.481 -19.326 1.00 98.38 210 TRP A O 1
ATOM 1671 N N . GLY A 1 211 ? 7.492 -1.595 -20.891 1.00 97.94 211 GLY A N 1
ATOM 1672 C CA . GLY A 1 211 ? 6.324 -2.402 -20.543 1.00 97.94 211 GLY A CA 1
ATOM 1673 C C . GLY A 1 211 ? 6.571 -3.896 -20.734 1.00 97.94 211 GLY A C 1
ATOM 1674 O O . GLY A 1 211 ? 6.032 -4.711 -19.984 1.00 97.94 211 GLY A O 1
ATOM 1675 N N . TYR A 1 212 ? 7.399 -4.279 -21.707 1.00 98.44 212 TYR A N 1
ATOM 1676 C CA . TYR A 1 212 ? 7.767 -5.674 -21.892 1.00 98.44 212 TYR A CA 1
ATOM 1677 C C . TYR A 1 212 ? 8.807 -6.151 -20.874 1.00 98.44 212 TYR A C 1
ATOM 1679 O O . TYR A 1 212 ? 8.602 -7.194 -20.255 1.00 98.44 212 TYR A O 1
ATOM 1687 N N . ALA A 1 213 ? 9.868 -5.374 -20.627 1.00 98.69 213 ALA A N 1
ATOM 1688 C CA . ALA A 1 213 ? 10.871 -5.719 -19.617 1.00 98.69 213 ALA A CA 1
ATOM 1689 C C . ALA A 1 213 ? 10.263 -5.815 -18.206 1.00 98.69 213 ALA A C 1
ATOM 1691 O O . ALA A 1 213 ? 10.593 -6.724 -17.450 1.00 98.69 213 ALA A O 1
ATOM 1692 N N . GLU A 1 214 ? 9.319 -4.934 -17.875 1.00 98.75 214 GLU A N 1
ATOM 1693 C CA . GLU A 1 214 ? 8.548 -4.983 -16.632 1.00 98.75 214 GLU A CA 1
ATOM 1694 C C . GLU A 1 214 ? 7.759 -6.303 -16.501 1.00 98.75 214 GLU A C 1
ATOM 1696 O O . GLU A 1 214 ? 7.902 -7.015 -15.507 1.00 98.75 214 GLU A O 1
ATOM 1701 N N . ASN A 1 215 ? 7.003 -6.699 -17.533 1.00 98.50 215 ASN A N 1
ATOM 1702 C CA . ASN A 1 215 ? 6.254 -7.964 -17.529 1.00 98.50 215 ASN A CA 1
ATOM 1703 C C . ASN A 1 215 ? 7.163 -9.204 -17.445 1.00 98.50 215 ASN A C 1
ATOM 1705 O O . ASN A 1 215 ? 6.814 -10.184 -16.785 1.00 98.50 215 ASN A O 1
ATOM 1709 N N . LEU A 1 216 ? 8.341 -9.170 -18.075 1.00 98.69 216 LEU A N 1
ATOM 1710 C CA . LEU A 1 216 ? 9.327 -10.247 -17.951 1.00 98.69 216 LEU A CA 1
ATOM 1711 C C . LEU A 1 216 ? 9.913 -10.320 -16.537 1.00 98.69 216 LEU A C 1
ATOM 1713 O O . LEU A 1 216 ? 10.168 -11.416 -16.034 1.00 98.69 216 LEU A O 1
ATOM 1717 N N . ALA A 1 217 ? 10.090 -9.187 -15.856 1.00 98.81 217 ALA A N 1
ATOM 1718 C CA . ALA A 1 217 ? 10.540 -9.169 -14.466 1.00 98.81 217 ALA A CA 1
ATOM 1719 C C . ALA A 1 217 ? 9.534 -9.888 -13.560 1.00 98.81 217 ALA A C 1
ATOM 1721 O O . ALA A 1 217 ? 9.921 -10.743 -12.765 1.00 98.81 217 ALA A O 1
ATOM 1722 N N . TYR A 1 218 ? 8.243 -9.616 -13.756 1.00 98.81 218 TYR A N 1
ATOM 1723 C CA . TYR A 1 218 ? 7.162 -10.314 -13.065 1.00 98.81 218 TYR A CA 1
ATOM 1724 C C . TYR A 1 218 ? 7.183 -11.812 -13.347 1.00 98.81 218 TYR A C 1
ATOM 1726 O O . TYR A 1 218 ? 7.299 -12.608 -12.419 1.00 98.81 218 TYR A O 1
ATOM 1734 N N . ALA A 1 219 ? 7.157 -12.214 -14.618 1.00 98.56 219 ALA A N 1
ATOM 1735 C CA . ALA A 1 219 ? 7.134 -13.626 -14.989 1.00 98.56 219 ALA A CA 1
ATOM 1736 C C . ALA A 1 219 ? 8.340 -14.401 -14.441 1.00 98.56 219 ALA A C 1
ATOM 1738 O O . ALA A 1 219 ? 8.203 -15.516 -13.952 1.00 98.56 219 ALA A O 1
ATOM 1739 N N . THR A 1 220 ? 9.527 -13.800 -14.463 1.00 98.56 220 THR A N 1
ATOM 1740 C CA . THR A 1 220 ? 10.745 -14.449 -13.961 1.00 98.56 220 THR A CA 1
ATOM 1741 C C . THR A 1 220 ? 10.805 -14.530 -12.431 1.00 98.56 220 THR A C 1
ATOM 1743 O O . THR A 1 220 ? 11.530 -15.375 -11.908 1.00 98.56 220 THR A O 1
ATOM 1746 N N . LEU A 1 221 ? 10.079 -13.677 -11.699 1.00 98.44 221 LEU A N 1
ATOM 1747 C CA . LEU A 1 221 ? 9.889 -13.818 -10.250 1.00 98.44 221 LEU A CA 1
ATOM 1748 C C . LEU A 1 221 ? 8.859 -14.898 -9.918 1.00 98.44 221 LEU A C 1
ATOM 1750 O O . LEU A 1 221 ? 9.097 -15.703 -9.018 1.00 98.44 221 LEU A O 1
ATOM 1754 N N . LEU A 1 222 ? 7.766 -14.960 -10.681 1.00 98.44 222 LEU A N 1
ATOM 1755 C CA . LEU A 1 222 ? 6.761 -16.015 -10.549 1.00 98.44 222 LEU A CA 1
ATOM 1756 C C . LEU A 1 222 ? 7.373 -17.398 -10.794 1.00 98.44 222 LEU A C 1
ATOM 1758 O O . LEU A 1 222 ? 7.141 -18.317 -10.010 1.00 98.44 222 LEU A O 1
ATOM 1762 N N . ASP A 1 223 ? 8.214 -17.520 -11.824 1.00 97.88 223 ASP A N 1
ATOM 1763 C CA . ASP A 1 223 ? 8.983 -18.734 -12.120 1.00 97.88 223 ASP A CA 1
ATOM 1764 C C . ASP A 1 223 ? 9.999 -19.086 -11.022 1.00 97.88 223 ASP A C 1
ATOM 1766 O O . ASP A 1 223 ? 10.271 -20.255 -10.768 1.00 97.88 223 ASP A O 1
ATOM 1770 N N . ALA A 1 224 ? 10.553 -18.079 -10.339 1.00 96.81 224 ALA A N 1
ATOM 1771 C CA . ALA A 1 224 ? 11.470 -18.265 -9.214 1.00 96.81 224 ALA A CA 1
ATOM 1772 C C . ALA A 1 224 ? 10.758 -18.592 -7.885 1.00 96.81 224 ALA A C 1
ATOM 1774 O O . ALA A 1 224 ? 11.415 -18.692 -6.850 1.00 96.81 224 ALA A O 1
ATOM 1775 N N . GLY A 1 225 ? 9.433 -18.764 -7.891 1.00 96.62 225 GLY A N 1
ATOM 1776 C CA . GLY A 1 225 ? 8.683 -19.172 -6.705 1.00 96.62 225 GLY A CA 1
ATOM 1777 C C . GLY A 1 225 ? 8.160 -18.023 -5.837 1.00 96.62 225 GLY A C 1
ATOM 1778 O O . GLY A 1 225 ? 7.742 -18.281 -4.705 1.00 96.62 225 GLY A O 1
ATOM 1779 N N . TYR A 1 226 ? 8.185 -16.779 -6.326 1.00 97.75 226 TYR A N 1
ATOM 1780 C CA . TYR A 1 226 ? 7.575 -15.622 -5.657 1.00 97.75 226 TYR A CA 1
ATOM 1781 C C . TYR A 1 226 ? 6.141 -15.385 -6.150 1.00 97.75 226 TYR A C 1
ATOM 1783 O O . TYR A 1 226 ? 5.747 -15.890 -7.204 1.00 97.75 226 TYR A O 1
ATOM 1791 N N . GLY A 1 227 ? 5.356 -14.633 -5.381 1.00 98.12 227 GLY A N 1
ATOM 1792 C CA . GLY A 1 227 ? 4.068 -14.081 -5.808 1.00 98.12 227 GLY A CA 1
ATOM 1793 C C . GLY A 1 227 ? 4.202 -12.677 -6.406 1.00 98.12 227 GLY A C 1
ATOM 1794 O O . GLY A 1 227 ? 5.242 -12.026 -6.269 1.00 98.12 227 GLY A O 1
ATOM 1795 N N . LEU A 1 228 ? 3.127 -12.184 -7.019 1.00 98.56 228 LEU A N 1
ATOM 1796 C CA . LEU A 1 228 ? 2.986 -10.801 -7.479 1.00 98.56 228 LEU A CA 1
ATOM 1797 C C . LEU A 1 228 ? 1.643 -10.233 -7.027 1.00 98.56 228 LEU A C 1
ATOM 1799 O O . LEU A 1 228 ? 0.601 -10.817 -7.312 1.00 98.56 228 LEU A O 1
ATOM 1803 N N . ARG A 1 229 ? 1.680 -9.045 -6.429 1.00 98.50 229 ARG A N 1
ATOM 1804 C CA . ARG A 1 229 ? 0.507 -8.220 -6.170 1.00 98.50 229 ARG A CA 1
ATOM 1805 C C . ARG A 1 229 ? 0.780 -6.799 -6.660 1.00 98.50 229 ARG A C 1
ATOM 1807 O O . ARG A 1 229 ? 1.644 -6.122 -6.116 1.00 98.50 229 ARG A O 1
ATOM 1814 N N . LEU A 1 230 ? 0.081 -6.368 -7.708 1.00 98.81 230 LEU A N 1
ATOM 1815 C CA . LEU A 1 230 ? 0.173 -5.020 -8.279 1.00 98.81 230 LEU A CA 1
ATOM 1816 C C . LEU A 1 230 ? -1.180 -4.323 -8.146 1.00 98.81 230 LEU A C 1
ATOM 1818 O O . LEU A 1 230 ? -2.158 -4.753 -8.756 1.00 98.81 230 LEU A O 1
ATOM 1822 N N . VAL A 1 231 ? -1.230 -3.248 -7.367 1.00 98.81 231 VAL A N 1
ATOM 1823 C CA . VAL A 1 231 ? -2.467 -2.539 -7.039 1.00 98.81 231 VAL A CA 1
ATOM 1824 C C . VAL A 1 231 ? -2.310 -1.053 -7.314 1.00 98.81 231 VAL A C 1
ATOM 1826 O O . VAL A 1 231 ? -1.319 -0.437 -6.933 1.00 98.81 231 VAL A O 1
ATOM 1829 N N . GLY A 1 232 ? -3.303 -0.468 -7.964 1.00 98.62 232 GLY A N 1
ATOM 1830 C CA . GLY A 1 232 ? -3.321 0.955 -8.269 1.00 98.62 232 GLY A CA 1
ATOM 1831 C C . GLY A 1 232 ? -4.438 1.285 -9.242 1.00 98.62 232 GLY A C 1
ATOM 1832 O O . GLY A 1 232 ? -5.080 0.396 -9.800 1.00 98.62 232 GLY A O 1
ATOM 1833 N N . GLN A 1 233 ? -4.700 2.570 -9.437 1.00 98.62 233 GLN A N 1
ATOM 1834 C CA . GLN A 1 233 ? -5.743 3.017 -10.357 1.00 98.62 233 GLN A CA 1
ATOM 1835 C C . GLN A 1 233 ? -5.310 2.715 -11.798 1.00 98.62 233 GLN A C 1
ATOM 1837 O O . GLN A 1 233 ? -4.264 3.184 -12.247 1.00 98.62 233 GLN A O 1
ATOM 1842 N N . ASP A 1 234 ? -6.109 1.920 -12.516 1.00 97.88 234 ASP A N 1
ATOM 1843 C CA . ASP A 1 234 ? -5.854 1.486 -13.900 1.00 97.88 234 ASP A CA 1
ATOM 1844 C C . ASP A 1 234 ? -4.529 0.722 -14.116 1.00 97.88 234 ASP A C 1
ATOM 1846 O O . ASP A 1 234 ? -4.017 0.649 -15.245 1.00 97.88 234 ASP A O 1
ATOM 1850 N N . SER A 1 235 ? -3.944 0.142 -13.065 1.00 98.25 235 SER A N 1
ATOM 1851 C CA . SER A 1 235 ? -2.651 -0.542 -13.132 1.00 98.25 235 SER A CA 1
ATOM 1852 C C . SER A 1 235 ? -2.647 -1.760 -14.053 1.00 98.25 235 SER A C 1
ATOM 1854 O O . SER A 1 235 ? -1.600 -2.070 -14.623 1.00 98.25 235 SER A O 1
ATOM 1856 N N . ALA A 1 236 ? -3.781 -2.425 -14.287 1.00 97.88 236 ALA A N 1
ATOM 1857 C CA . ALA A 1 236 ? -3.858 -3.599 -15.157 1.00 97.88 236 ALA A CA 1
ATOM 1858 C C . ALA A 1 236 ? -3.510 -3.287 -16.624 1.00 97.88 236 ALA A C 1
ATOM 1860 O O . ALA A 1 236 ? -2.708 -3.983 -17.268 1.00 97.88 236 ALA A O 1
ATOM 1861 N N . ARG A 1 237 ? -4.076 -2.193 -17.144 1.00 98.38 237 ARG A N 1
ATOM 1862 C CA . ARG A 1 237 ? -3.743 -1.619 -18.458 1.00 98.38 237 ARG A CA 1
ATOM 1863 C C . ARG A 1 237 ? -2.451 -0.800 -18.391 1.00 98.38 237 ARG A C 1
ATOM 1865 O O . ARG A 1 237 ? -1.663 -0.802 -19.343 1.00 98.38 237 ARG A O 1
ATOM 1872 N N . GLY A 1 238 ? -2.255 -0.120 -17.266 1.00 98.12 238 GLY A N 1
ATOM 1873 C CA . GLY A 1 238 ? -1.333 0.986 -17.065 1.00 98.12 238 GLY A CA 1
ATOM 1874 C C . GLY A 1 238 ? -1.958 2.302 -17.533 1.00 98.12 238 GLY A C 1
ATOM 1875 O O . GLY A 1 238 ? -2.478 2.387 -18.658 1.00 98.12 238 GLY A O 1
ATOM 1876 N N . THR A 1 239 ? -1.844 3.350 -16.711 1.00 98.25 239 THR A N 1
ATOM 1877 C CA . THR A 1 239 ? -2.283 4.724 -17.022 1.00 98.25 239 THR A CA 1
ATOM 1878 C C . THR A 1 239 ? -1.854 5.138 -18.426 1.00 98.25 239 THR A C 1
ATOM 1880 O O . THR A 1 239 ? -2.669 5.577 -19.236 1.00 98.25 239 THR A O 1
ATOM 1883 N N . PHE A 1 240 ? -0.590 4.871 -18.765 1.00 98.12 240 PHE A N 1
ATOM 1884 C CA . PHE A 1 240 ? 0.040 5.280 -20.018 1.00 98.12 240 PHE A CA 1
ATOM 1885 C C . PHE A 1 240 ? -0.061 4.245 -21.149 1.00 98.12 240 PHE A C 1
ATOM 1887 O O . PHE A 1 240 ? 0.634 4.393 -22.160 1.00 98.12 240 PHE A O 1
ATOM 1894 N N . PHE A 1 241 ? -0.930 3.233 -21.022 1.00 98.31 241 PHE A N 1
ATOM 1895 C CA . PHE A 1 241 ? -1.203 2.228 -22.063 1.00 98.31 241 PHE A CA 1
ATOM 1896 C C . PHE A 1 241 ? 0.038 1.393 -22.444 1.00 98.31 241 PHE A C 1
ATOM 1898 O O . PHE A 1 241 ? 0.282 1.110 -23.616 1.00 98.31 241 PHE A O 1
ATOM 1905 N N . HIS A 1 242 ? 0.893 1.070 -21.468 1.00 98.38 242 HIS A N 1
ATOM 1906 C CA . HIS A 1 242 ? 2.158 0.355 -21.697 1.00 98.38 242 HIS A CA 1
ATOM 1907 C C . HIS A 1 242 ? 2.143 -1.092 -21.193 1.00 98.38 242 HIS A C 1
ATOM 1909 O O . HIS A 1 242 ? 2.856 -1.936 -21.742 1.00 98.38 242 HIS A O 1
ATOM 1915 N N . ARG A 1 243 ? 1.349 -1.393 -20.155 1.00 98.44 243 ARG A N 1
ATOM 1916 C CA . ARG A 1 243 ? 1.470 -2.646 -19.403 1.00 98.44 243 ARG A CA 1
ATOM 1917 C C . ARG A 1 243 ? 0.657 -3.783 -19.995 1.00 98.44 243 ARG A C 1
ATOM 1919 O O . ARG A 1 243 ? 1.244 -4.823 -20.291 1.00 98.44 243 ARG A O 1
ATOM 1926 N N . HIS A 1 244 ? -0.651 -3.599 -20.177 1.00 98.19 244 HIS A N 1
ATOM 1927 C CA . HIS A 1 244 ? -1.569 -4.636 -20.680 1.00 98.19 244 HIS A CA 1
ATOM 1928 C C . HIS A 1 244 ? -1.303 -6.025 -20.079 1.00 98.19 244 HIS A C 1
ATOM 1930 O O . HIS A 1 244 ? -1.116 -7.001 -20.814 1.00 98.19 244 HIS A O 1
ATOM 1936 N N . ALA A 1 245 ? -1.196 -6.088 -18.749 1.00 97.44 245 ALA A N 1
ATOM 1937 C CA . ALA A 1 245 ? -1.001 -7.348 -18.042 1.00 97.44 245 ALA A CA 1
ATOM 1938 C C . ALA A 1 245 ? -2.319 -8.129 -17.952 1.00 97.44 245 ALA A C 1
ATOM 1940 O O . ALA A 1 245 ? -2.307 -9.351 -18.040 1.00 97.44 245 ALA A O 1
ATOM 1941 N N . VAL A 1 246 ? -3.452 -7.425 -17.864 1.00 98.06 246 VAL A N 1
ATOM 1942 C CA . VAL A 1 246 ? -4.785 -8.003 -18.067 1.00 98.06 246 VAL A CA 1
ATOM 1943 C C . VAL A 1 246 ? -5.256 -7.681 -19.483 1.00 98.06 246 VAL A C 1
ATOM 1945 O O . VAL A 1 246 ? -5.146 -6.548 -19.959 1.00 98.06 246 VAL A O 1
ATOM 1948 N N . LEU A 1 247 ? -5.750 -8.703 -20.170 1.00 98.19 247 LEU A N 1
ATOM 1949 C CA . LEU A 1 247 ? -6.283 -8.639 -21.523 1.00 98.19 247 LEU A CA 1
ATOM 1950 C C . LEU A 1 247 ? -7.796 -8.788 -21.485 1.00 98.19 247 LEU A C 1
ATOM 1952 O O . LEU A 1 247 ? -8.297 -9.643 -20.764 1.00 98.19 247 LEU A O 1
ATOM 1956 N N . HIS A 1 248 ? -8.497 -7.983 -22.280 1.00 98.00 248 HIS A N 1
ATOM 1957 C CA . HIS A 1 248 ? -9.954 -8.002 -22.387 1.00 98.00 248 HIS A CA 1
ATOM 1958 C C . HIS A 1 248 ? -10.354 -8.501 -23.770 1.00 98.00 248 HIS A C 1
ATOM 1960 O O . HIS A 1 248 ? -9.984 -7.895 -24.784 1.00 98.00 248 HIS A O 1
ATOM 1966 N N . ASP A 1 249 ? -11.108 -9.593 -23.800 1.00 98.00 249 ASP A N 1
ATOM 1967 C CA . ASP A 1 249 ? -11.659 -10.146 -25.025 1.00 98.00 249 ASP A CA 1
ATOM 1968 C C . ASP A 1 249 ? -12.732 -9.206 -25.591 1.00 98.00 249 ASP A C 1
ATOM 1970 O O . ASP A 1 249 ? -13.637 -8.778 -24.875 1.00 98.00 249 ASP A O 1
ATOM 1974 N N . GLN A 1 250 ? -12.607 -8.833 -26.864 1.00 97.94 250 GLN A N 1
ATOM 1975 C CA . GLN A 1 250 ? -13.499 -7.854 -27.490 1.00 97.94 250 GLN A CA 1
ATOM 1976 C C . GLN A 1 250 ? -14.877 -8.416 -27.849 1.00 97.94 250 GLN A C 1
ATOM 1978 O O . GLN A 1 250 ? -15.787 -7.623 -28.074 1.00 97.94 250 GLN A O 1
ATOM 1983 N N . ASP A 1 251 ? -15.038 -9.740 -27.906 1.00 96.88 251 ASP A N 1
ATOM 1984 C CA . ASP A 1 251 ? -16.324 -10.365 -28.224 1.00 96.88 251 ASP A CA 1
ATOM 1985 C C . ASP A 1 251 ? -17.140 -10.639 -26.956 1.00 96.88 251 ASP A C 1
ATOM 1987 O O . ASP A 1 251 ? -18.357 -10.469 -26.948 1.00 96.88 251 ASP A O 1
ATOM 1991 N N . THR A 1 252 ? -16.473 -11.047 -25.874 1.00 97.25 252 THR A N 1
ATOM 1992 C CA . THR A 1 252 ? -17.125 -11.542 -24.649 1.00 97.25 252 THR A CA 1
ATOM 1993 C C . THR A 1 252 ? -16.966 -10.626 -23.437 1.00 97.25 252 THR A C 1
ATOM 1995 O O . THR A 1 252 ? -17.713 -10.758 -22.470 1.00 97.25 252 THR A O 1
ATOM 1998 N N . GLY A 1 253 ? -15.979 -9.724 -23.441 1.00 95.12 253 GLY A N 1
ATOM 1999 C CA . GLY A 1 253 ? -15.601 -8.920 -22.275 1.00 95.12 253 GLY A CA 1
ATOM 2000 C C . GLY A 1 253 ? -14.840 -9.694 -21.190 1.00 95.12 253 GLY A C 1
ATOM 2001 O O . GLY A 1 253 ? -14.415 -9.090 -20.202 1.00 95.12 253 GLY A O 1
ATOM 2002 N N . ALA A 1 254 ? -14.632 -11.005 -21.363 1.00 96.75 254 ALA A N 1
ATOM 2003 C CA . ALA A 1 254 ? -13.882 -11.830 -20.425 1.00 96.75 254 ALA A CA 1
ATOM 2004 C C . ALA A 1 254 ? -12.421 -11.3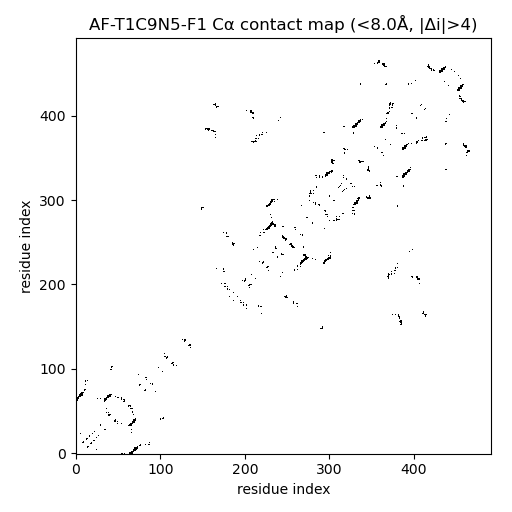69 -20.323 1.00 96.75 254 ALA A C 1
ATOM 2006 O O . ALA A 1 254 ? -11.819 -10.906 -21.299 1.00 96.75 254 ALA A O 1
ATOM 2007 N N . THR A 1 255 ? -11.837 -11.508 -19.133 1.00 96.38 255 THR A N 1
ATOM 2008 C CA . THR A 1 255 ? -10.458 -11.095 -18.874 1.00 96.38 255 THR A CA 1
ATOM 2009 C C . THR A 1 255 ? -9.510 -12.283 -18.796 1.00 96.38 255 THR A C 1
ATOM 2011 O O . THR A 1 255 ? -9.841 -13.350 -18.287 1.00 96.38 255 THR A O 1
ATOM 2014 N N . THR A 1 256 ? -8.293 -12.099 -19.302 1.00 95.69 256 THR A N 1
ATOM 2015 C CA . THR A 1 256 ? -7.201 -13.071 -19.203 1.00 95.69 256 THR A CA 1
ATOM 2016 C C . THR A 1 256 ? -5.955 -12.389 -18.656 1.00 95.69 256 THR A C 1
ATOM 2018 O O . THR A 1 256 ? -5.587 -11.310 -19.111 1.00 95.69 256 THR A O 1
ATOM 2021 N N . LEU A 1 257 ? -5.276 -13.035 -17.708 1.00 96.44 257 LEU A N 1
ATOM 2022 C CA . LEU A 1 257 ? -4.004 -12.582 -17.141 1.00 96.44 257 LEU A CA 1
ATOM 2023 C C . LEU A 1 257 ? -2.893 -13.571 -17.537 1.00 96.44 257 LEU A C 1
ATOM 2025 O O . LEU A 1 257 ? -2.739 -14.589 -16.860 1.00 96.44 257 LEU A O 1
ATOM 2029 N N . PRO A 1 258 ? -2.106 -13.310 -18.605 1.00 96.06 258 PRO A N 1
ATOM 2030 C CA . PRO A 1 258 ? -1.068 -14.234 -19.075 1.00 96.06 258 PRO A CA 1
ATOM 2031 C C . PRO A 1 258 ? -0.039 -14.617 -18.003 1.00 96.06 258 PRO A C 1
ATOM 2033 O O . PRO A 1 258 ? 0.451 -15.742 -18.003 1.00 96.06 258 PRO A O 1
ATOM 2036 N N . LEU A 1 259 ? 0.237 -13.729 -17.040 1.00 97.00 259 LEU A N 1
ATOM 2037 C CA . LEU A 1 259 ? 1.148 -13.997 -15.919 1.00 97.00 259 LEU A CA 1
ATOM 2038 C C . LEU A 1 259 ? 0.714 -15.191 -15.050 1.00 97.00 259 LEU A C 1
ATOM 2040 O O . LEU A 1 259 ? 1.579 -15.891 -14.533 1.00 97.00 259 LEU A O 1
ATOM 2044 N N . LYS A 1 260 ? -0.591 -15.487 -14.946 1.00 95.56 260 LYS A N 1
ATOM 2045 C CA . LYS A 1 260 ? -1.088 -16.673 -14.222 1.00 95.56 260 LYS A CA 1
ATOM 2046 C C . LYS A 1 260 ? -0.696 -17.993 -14.888 1.00 95.56 260 LYS A C 1
ATOM 2048 O O . LYS A 1 260 ? -0.689 -19.023 -14.231 1.00 95.56 260 LYS A O 1
ATOM 2053 N N . ARG A 1 261 ? -0.339 -17.979 -16.178 1.00 94.25 261 ARG A N 1
ATOM 2054 C CA . ARG A 1 261 ? 0.090 -19.188 -16.896 1.00 94.25 261 ARG A CA 1
ATOM 2055 C C . ARG A 1 261 ? 1.501 -19.621 -16.517 1.00 94.25 261 ARG A C 1
ATOM 2057 O O . ARG A 1 261 ? 1.835 -20.775 -16.737 1.00 94.25 261 ARG A O 1
ATOM 2064 N N . VAL A 1 262 ? 2.329 -18.712 -15.986 1.00 96.06 262 VAL A N 1
ATOM 2065 C CA . VAL A 1 262 ? 3.746 -18.975 -15.672 1.00 96.06 262 VAL A CA 1
ATOM 2066 C C . VAL A 1 262 ? 3.899 -20.156 -14.717 1.00 96.06 262 VAL A C 1
ATOM 2068 O O . VAL A 1 262 ? 4.779 -20.994 -14.915 1.00 96.06 262 VAL A O 1
ATOM 2071 N N . ARG A 1 263 ? 3.046 -20.199 -13.691 1.00 94.19 263 ARG A N 1
ATOM 2072 C CA . ARG A 1 263 ? 3.047 -21.210 -12.640 1.00 94.19 263 ARG A CA 1
ATOM 2073 C C . ARG A 1 263 ? 1.661 -21.253 -11.988 1.00 94.19 263 ARG A C 1
ATOM 2075 O O . ARG A 1 263 ? 1.162 -20.214 -11.568 1.00 94.19 263 ARG A O 1
ATOM 2082 N N . GLU A 1 264 ? 1.062 -22.439 -11.917 1.00 89.06 264 GLU A N 1
ATOM 2083 C CA . GLU A 1 264 ? -0.330 -22.642 -11.483 1.00 89.06 264 GLU A CA 1
ATOM 2084 C C . GLU A 1 264 ? -0.547 -22.343 -9.989 1.00 89.06 264 GLU A C 1
ATOM 2086 O O . GLU A 1 264 ? -1.559 -21.754 -9.620 1.00 89.06 264 GLU A O 1
ATOM 2091 N N . ASP A 1 265 ? 0.430 -22.663 -9.136 1.00 90.38 265 ASP A N 1
ATOM 2092 C CA . ASP A 1 265 ? 0.404 -22.409 -7.687 1.00 90.38 265 ASP A CA 1
ATOM 2093 C C . ASP A 1 265 ? 0.823 -20.978 -7.301 1.00 90.38 265 ASP A C 1
ATOM 2095 O O . ASP A 1 265 ? 0.886 -20.639 -6.118 1.00 90.38 265 ASP A O 1
ATOM 2099 N N . ALA A 1 266 ? 1.145 -20.118 -8.272 1.00 88.94 266 ALA A N 1
ATOM 2100 C CA . ALA A 1 266 ? 1.601 -18.767 -7.981 1.00 88.94 266 ALA A CA 1
ATOM 2101 C C . ALA A 1 266 ? 0.438 -17.842 -7.595 1.00 88.94 266 ALA A C 1
ATOM 2103 O O . ALA A 1 266 ? -0.545 -17.700 -8.324 1.00 88.94 266 ALA A O 1
ATOM 2104 N N . HIS A 1 267 ? 0.597 -17.114 -6.488 1.00 91.75 267 HIS A N 1
ATOM 2105 C CA . HIS A 1 267 ? -0.307 -16.023 -6.144 1.00 91.75 267 HIS A CA 1
ATOM 2106 C C . HIS A 1 267 ? -0.012 -14.806 -7.036 1.00 91.75 267 HIS A C 1
ATOM 2108 O O . HIS A 1 267 ? 1.043 -14.178 -6.915 1.00 91.75 267 HIS A O 1
ATOM 2114 N N . VAL A 1 268 ? -0.921 -14.516 -7.971 1.00 96.94 268 VAL A N 1
ATOM 2115 C CA . VAL A 1 268 ? -0.803 -13.404 -8.925 1.00 96.94 268 VAL A CA 1
ATOM 2116 C C . VAL A 1 268 ? -2.082 -12.583 -8.926 1.00 96.94 268 VAL A C 1
ATOM 2118 O O . VAL A 1 268 ? -3.126 -13.037 -9.407 1.00 96.94 268 VAL A O 1
ATOM 2121 N N . GLU A 1 269 ? -1.970 -11.348 -8.455 1.00 97.38 269 GLU A N 1
ATOM 2122 C CA . GLU A 1 269 ? -3.056 -10.381 -8.413 1.00 97.38 269 GLU A CA 1
ATOM 2123 C C . GLU A 1 269 ? -2.625 -9.069 -9.061 1.00 97.38 269 GLU A C 1
ATOM 2125 O O . GLU A 1 269 ? -1.583 -8.497 -8.740 1.00 97.38 269 GLU A O 1
ATOM 2130 N N . ILE A 1 270 ? -3.444 -8.591 -9.994 1.00 98.06 270 ILE A N 1
ATOM 2131 C CA . ILE A 1 270 ? -3.335 -7.246 -10.548 1.00 98.06 270 ILE A CA 1
ATOM 2132 C C . ILE A 1 270 ? -4.709 -6.617 -10.400 1.00 98.06 270 ILE A C 1
ATOM 2134 O O . ILE A 1 270 ? -5.679 -7.136 -10.952 1.00 98.06 270 ILE A O 1
ATOM 2138 N N . ILE A 1 271 ? -4.787 -5.561 -9.599 1.00 98.12 271 ILE A N 1
ATOM 2139 C CA . ILE A 1 271 ? -6.045 -4.993 -9.127 1.00 98.12 271 ILE A CA 1
ATOM 2140 C C . ILE A 1 271 ? -6.089 -3.525 -9.523 1.00 98.12 271 ILE A C 1
ATOM 2142 O O . ILE A 1 271 ? -5.270 -2.728 -9.064 1.00 98.12 271 ILE A O 1
ATOM 2146 N N . ASP A 1 272 ? -7.086 -3.175 -10.332 1.00 98.50 272 ASP A N 1
ATOM 2147 C CA . ASP A 1 272 ? -7.470 -1.783 -10.530 1.00 98.50 272 ASP A CA 1
ATOM 2148 C C . ASP A 1 272 ? -8.196 -1.315 -9.259 1.00 98.50 272 ASP A C 1
ATOM 2150 O O . ASP A 1 272 ? -9.285 -1.796 -8.931 1.00 98.50 272 ASP A O 1
ATOM 2154 N N . SER A 1 273 ? -7.542 -0.457 -8.477 1.00 98.25 273 SER A N 1
ATOM 2155 C CA . SER A 1 273 ? -8.028 -0.061 -7.154 1.00 98.25 273 SER A CA 1
ATOM 2156 C C . SER A 1 273 ? -9.204 0.913 -7.231 1.00 98.25 273 SER A C 1
ATOM 2158 O O . SER A 1 273 ? -9.442 1.566 -8.247 1.00 98.25 273 SER A O 1
ATOM 2160 N N . ALA A 1 274 ? -9.896 1.094 -6.101 1.00 96.62 274 ALA A N 1
ATOM 2161 C CA . ALA A 1 274 ? -10.740 2.269 -5.912 1.00 96.62 274 ALA A CA 1
ATOM 2162 C C . ALA A 1 274 ? -9.909 3.562 -6.039 1.00 96.62 274 ALA A C 1
ATOM 2164 O O . ALA A 1 274 ? -8.680 3.546 -5.887 1.00 96.62 274 ALA A O 1
ATOM 2165 N N . LEU A 1 275 ? -10.590 4.685 -6.274 1.00 98.31 275 LEU A N 1
ATOM 2166 C CA . LEU A 1 275 ? -9.977 6.011 -6.362 1.00 98.31 275 LEU A CA 1
ATOM 2167 C C . LEU A 1 275 ? -9.610 6.542 -4.959 1.00 98.31 275 LEU A C 1
ATOM 2169 O O . LEU A 1 275 ? -10.244 7.451 -4.432 1.00 98.31 275 LEU A O 1
ATOM 2173 N N . SER A 1 276 ? -8.654 5.881 -4.306 1.00 98.19 276 SER A N 1
ATOM 2174 C CA . SER A 1 276 ? -8.159 6.214 -2.971 1.00 98.19 276 SER A CA 1
ATOM 2175 C C . SER A 1 276 ? -6.679 5.869 -2.865 1.00 98.19 276 SER A C 1
ATOM 2177 O O . SER A 1 276 ? -6.277 4.747 -3.165 1.00 98.19 276 SER A O 1
ATOM 2179 N N . GLU A 1 277 ? -5.866 6.818 -2.418 1.00 98.69 277 GLU A N 1
ATOM 2180 C CA . GLU A 1 277 ? -4.433 6.615 -2.215 1.00 98.69 277 GLU A CA 1
ATOM 2181 C C . GLU A 1 277 ? -4.150 6.153 -0.785 1.00 98.69 277 GLU A C 1
ATOM 2183 O O . GLU A 1 277 ? -3.456 5.159 -0.591 1.00 98.69 277 GLU A O 1
ATOM 2188 N N . GLU A 1 278 ? -4.712 6.834 0.219 1.00 98.81 278 GLU A N 1
ATOM 2189 C CA . GLU A 1 278 ? -4.388 6.598 1.632 1.00 98.81 278 GLU A CA 1
ATOM 2190 C C . GLU A 1 278 ? -4.752 5.185 2.096 1.00 98.81 278 GLU A C 1
ATOM 2192 O O . GLU A 1 278 ? -3.888 4.433 2.549 1.00 98.81 278 GLU A O 1
ATOM 2197 N N . ALA A 1 279 ? -6.020 4.794 1.940 1.00 98.50 279 ALA A N 1
ATOM 2198 C CA . ALA A 1 279 ? -6.498 3.498 2.411 1.00 98.50 279 ALA A CA 1
ATOM 2199 C C . ALA A 1 279 ? -5.895 2.338 1.605 1.00 98.50 279 ALA A C 1
ATOM 2201 O O . ALA A 1 279 ? -5.545 1.306 2.179 1.00 98.50 279 ALA A O 1
ATOM 2202 N N . VAL A 1 280 ? -5.734 2.510 0.288 1.00 98.81 280 VAL A N 1
ATOM 2203 C CA . VAL A 1 280 ? -5.150 1.477 -0.580 1.00 98.81 280 VAL A CA 1
ATOM 2204 C C . VAL A 1 280 ? -3.667 1.296 -0.263 1.00 98.81 280 VAL A C 1
ATOM 2206 O O . VAL A 1 280 ? -3.235 0.168 -0.052 1.00 98.81 280 VAL A O 1
ATOM 2209 N N . MET A 1 281 ? -2.884 2.372 -0.134 1.00 98.81 281 MET A N 1
ATOM 2210 C CA . MET A 1 281 ? -1.466 2.258 0.224 1.00 98.81 281 MET A CA 1
ATOM 2211 C C . MET A 1 281 ? -1.278 1.668 1.629 1.00 98.81 281 MET A C 1
ATOM 2213 O O . MET A 1 281 ? -0.384 0.844 1.828 1.00 98.81 281 MET A O 1
ATOM 2217 N N . ALA A 1 282 ? -2.129 2.035 2.595 1.00 98.81 282 ALA A N 1
ATOM 2218 C CA . ALA A 1 282 ? -2.117 1.434 3.930 1.00 98.81 282 ALA A CA 1
ATOM 2219 C C . ALA A 1 282 ? -2.412 -0.075 3.882 1.00 98.81 282 ALA A C 1
ATOM 2221 O O . ALA A 1 282 ? -1.742 -0.857 4.562 1.00 98.81 282 ALA A O 1
ATOM 2222 N N . TYR A 1 283 ? -3.371 -0.493 3.049 1.00 98.69 283 TYR A N 1
ATOM 2223 C CA . TYR A 1 283 ? -3.675 -1.905 2.828 1.00 98.69 283 TYR A CA 1
ATOM 2224 C C . TYR A 1 283 ? -2.469 -2.647 2.241 1.00 98.69 283 TYR A C 1
ATOM 2226 O O . TYR A 1 283 ? -2.069 -3.686 2.768 1.00 98.69 283 TYR A O 1
ATOM 2234 N N . GLU A 1 284 ? -1.844 -2.095 1.197 1.00 98.69 284 GLU A N 1
ATOM 2235 C CA . GLU A 1 284 ? -0.672 -2.710 0.565 1.00 98.69 284 GLU A CA 1
ATOM 2236 C C . GLU A 1 284 ? 0.543 -2.766 1.503 1.00 98.69 284 GLU A C 1
ATOM 2238 O O . GLU A 1 284 ? 1.303 -3.733 1.460 1.00 98.69 284 GLU A O 1
ATOM 2243 N N . TYR A 1 285 ? 0.711 -1.793 2.408 1.00 98.56 285 TYR A N 1
ATOM 2244 C CA . TYR A 1 285 ? 1.712 -1.880 3.476 1.00 98.56 285 TYR A CA 1
ATOM 2245 C C . TYR A 1 285 ? 1.428 -3.056 4.419 1.00 98.56 285 TYR A C 1
ATOM 2247 O O . TYR A 1 285 ? 2.331 -3.846 4.699 1.00 98.56 285 TYR A O 1
ATOM 2255 N N . GLY A 1 286 ? 0.175 -3.213 4.860 1.00 97.12 286 GLY A N 1
ATOM 2256 C CA . GLY A 1 286 ? -0.246 -4.343 5.689 1.00 97.12 286 GLY A CA 1
ATOM 2257 C C . GLY A 1 286 ? 0.001 -5.691 5.008 1.00 97.12 286 GLY A C 1
ATOM 2258 O O . GLY A 1 286 ? 0.570 -6.591 5.624 1.00 97.12 286 GLY A O 1
ATOM 2259 N N . PHE A 1 287 ? -0.345 -5.806 3.721 1.00 97.25 287 PHE A N 1
ATOM 2260 C CA . PHE A 1 287 ? -0.067 -6.997 2.915 1.00 97.25 287 PHE A CA 1
ATOM 2261 C C . PHE A 1 287 ? 1.440 -7.270 2.823 1.00 97.25 287 PHE A C 1
ATOM 2263 O O . PHE A 1 287 ? 1.887 -8.380 3.100 1.00 97.25 287 PHE A O 1
ATOM 2270 N N . ALA A 1 288 ? 2.246 -6.256 2.499 1.00 96.62 288 ALA A N 1
ATOM 2271 C CA . ALA A 1 288 ? 3.696 -6.389 2.367 1.00 96.62 288 ALA A CA 1
ATOM 2272 C C . ALA A 1 288 ? 4.389 -6.826 3.668 1.00 96.62 288 ALA A C 1
ATOM 2274 O O . ALA A 1 288 ? 5.404 -7.521 3.620 1.00 96.62 288 ALA A O 1
ATOM 2275 N N . SER A 1 289 ? 3.856 -6.425 4.825 1.00 92.94 289 SER A N 1
ATOM 2276 C CA . SER A 1 289 ? 4.334 -6.866 6.141 1.00 92.94 289 SER A CA 1
ATOM 2277 C C . SER A 1 289 ? 3.826 -8.255 6.545 1.00 92.94 289 SER A C 1
ATOM 2279 O O . SER A 1 289 ? 4.382 -8.858 7.467 1.00 92.94 289 SER A O 1
ATOM 2281 N N . ALA A 1 290 ? 2.802 -8.773 5.863 1.00 93.06 290 ALA A N 1
ATOM 2282 C CA . ALA A 1 290 ? 2.234 -10.092 6.110 1.00 93.06 290 ALA A CA 1
ATOM 2283 C C . ALA A 1 290 ? 2.724 -11.175 5.131 1.00 93.06 290 ALA A C 1
ATOM 2285 O O . ALA A 1 290 ? 2.690 -12.351 5.471 1.00 93.06 290 ALA A O 1
ATOM 2286 N N . GLU A 1 291 ? 3.200 -10.802 3.941 1.00 93.06 291 GLU A N 1
ATOM 2287 C CA . GLU A 1 291 ? 3.541 -11.755 2.881 1.00 93.06 291 GLU A CA 1
ATOM 2288 C C . GLU A 1 291 ? 4.958 -11.509 2.309 1.00 93.06 291 GLU A C 1
ATOM 2290 O O . GLU A 1 291 ? 5.137 -10.789 1.323 1.00 93.06 291 GLU A O 1
ATOM 2295 N N . PRO A 1 292 ? 6.007 -12.110 2.905 1.00 93.25 292 PRO A N 1
ATOM 2296 C CA . PRO A 1 292 ? 7.404 -11.808 2.587 1.00 93.25 292 PRO A CA 1
ATOM 2297 C C . PRO A 1 292 ? 7.881 -12.393 1.246 1.00 93.25 292 PRO A C 1
ATOM 2299 O O . PRO A 1 292 ? 8.967 -12.030 0.760 1.00 93.25 292 PRO A O 1
ATOM 2302 N N . ARG A 1 293 ? 7.104 -13.313 0.649 1.00 95.00 293 ARG A N 1
ATOM 2303 C CA . ARG A 1 293 ? 7.418 -14.001 -0.612 1.00 95.00 293 ARG A CA 1
ATOM 2304 C C . ARG A 1 293 ? 6.590 -13.512 -1.802 1.00 95.00 293 ARG A C 1
ATOM 2306 O O . ARG A 1 293 ? 6.757 -14.043 -2.900 1.00 95.00 293 ARG A O 1
ATOM 2313 N N . THR A 1 294 ? 5.782 -12.470 -1.636 1.00 96.75 294 THR A N 1
ATOM 2314 C CA . THR A 1 294 ? 5.086 -11.792 -2.740 1.00 96.75 294 THR A CA 1
ATOM 2315 C C . THR A 1 294 ? 5.696 -10.423 -2.973 1.00 96.75 294 THR A C 1
ATOM 2317 O O . THR A 1 294 ? 6.022 -9.731 -2.017 1.00 96.75 294 THR A O 1
ATOM 2320 N N . LEU A 1 295 ? 5.865 -10.035 -4.239 1.00 98.50 295 LEU A N 1
ATOM 2321 C CA . LEU A 1 295 ? 6.222 -8.671 -4.617 1.00 98.50 295 LEU A CA 1
ATOM 2322 C C . LEU A 1 295 ? 4.978 -7.775 -4.513 1.00 98.50 295 LEU A C 1
ATOM 2324 O O . LEU A 1 295 ? 4.099 -7.918 -5.366 1.00 98.50 295 LEU A O 1
ATOM 2328 N N . PRO A 1 296 ? 4.894 -6.858 -3.531 1.00 98.31 296 PRO A N 1
ATOM 2329 C CA . PRO A 1 296 ? 3.777 -5.937 -3.393 1.00 98.31 296 PRO A CA 1
ATOM 2330 C C . PRO A 1 296 ? 4.136 -4.599 -4.045 1.00 98.31 296 PRO A C 1
ATOM 2332 O O . PRO A 1 296 ? 5.085 -3.926 -3.630 1.00 98.31 296 PRO A O 1
ATOM 2335 N N . ILE A 1 297 ? 3.384 -4.206 -5.068 1.00 98.94 297 ILE A N 1
ATOM 2336 C CA . ILE A 1 297 ? 3.530 -2.921 -5.747 1.00 98.94 297 ILE A CA 1
ATOM 2337 C C . ILE A 1 297 ? 2.244 -2.125 -5.578 1.00 98.94 297 ILE A C 1
ATOM 2339 O O . ILE A 1 297 ? 1.175 -2.578 -5.984 1.00 98.94 297 ILE A O 1
ATOM 2343 N N . TRP A 1 298 ? 2.383 -0.909 -5.058 1.00 98.88 298 TRP A N 1
ATOM 2344 C CA . TRP A 1 298 ? 1.382 0.137 -5.194 1.00 98.88 298 TRP A CA 1
ATOM 2345 C C . TRP A 1 298 ? 1.809 1.097 -6.310 1.00 98.88 298 TRP A C 1
ATOM 2347 O O . TRP A 1 298 ? 2.946 1.576 -6.316 1.00 98.88 298 TRP A O 1
ATOM 2357 N N . GLU A 1 299 ? 0.925 1.383 -7.260 1.00 98.88 299 GLU A N 1
ATOM 2358 C CA . GLU A 1 299 ? 1.188 2.317 -8.358 1.00 98.88 299 GLU A CA 1
ATOM 2359 C C . GLU A 1 299 ? 0.235 3.514 -8.297 1.00 98.88 299 GLU A C 1
ATOM 2361 O O . GLU A 1 299 ? -0.986 3.370 -8.371 1.00 98.88 299 GLU A O 1
ATOM 2366 N N . GLY A 1 300 ? 0.808 4.714 -8.196 1.00 98.38 300 GLY A N 1
ATOM 2367 C CA . GLY A 1 300 ? 0.052 5.951 -8.356 1.00 98.38 300 GLY A CA 1
ATOM 2368 C C . GLY A 1 300 ? -0.251 6.205 -9.831 1.00 98.38 300 GLY A C 1
ATOM 2369 O O . GLY A 1 300 ? 0.604 5.968 -10.687 1.00 98.38 300 GLY A O 1
ATOM 2370 N N . GLN A 1 301 ? -1.436 6.743 -10.144 1.00 98.25 301 GLN A N 1
ATOM 2371 C CA . GLN A 1 301 ? -1.785 7.091 -11.529 1.00 98.25 301 GLN A CA 1
ATOM 2372 C C . GLN A 1 301 ? -0.780 8.104 -12.110 1.00 98.25 301 GLN A C 1
ATOM 2374 O O . GLN A 1 301 ? -0.293 7.938 -13.231 1.00 98.25 301 GLN A O 1
ATOM 2379 N N . PHE A 1 302 ? -0.419 9.094 -11.290 1.00 98.69 302 PHE A N 1
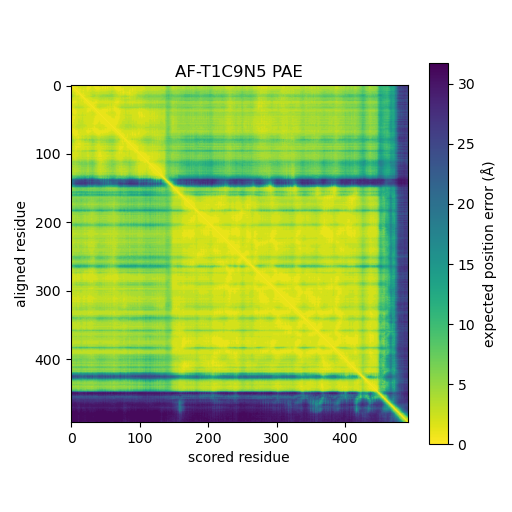ATOM 2380 C CA . PHE A 1 302 ? 0.792 9.906 -11.369 1.00 98.69 302 PHE A CA 1
ATOM 2381 C C . PHE A 1 302 ? 1.461 9.911 -9.993 1.00 98.69 302 PHE A C 1
ATOM 2383 O O . PHE A 1 302 ? 0.798 9.723 -8.971 1.00 98.69 302 PHE A O 1
ATOM 2390 N N . GLY A 1 303 ? 2.778 10.117 -9.944 1.00 98.56 303 GLY A N 1
ATOM 2391 C CA . GLY A 1 303 ? 3.503 10.117 -8.674 1.00 98.56 303 GLY A CA 1
ATOM 2392 C C . GLY A 1 303 ? 3.126 11.285 -7.760 1.00 98.56 303 GLY A C 1
ATOM 2393 O O . GLY A 1 303 ? 3.281 11.187 -6.545 1.00 98.56 303 GLY A O 1
ATOM 2394 N N . ASP A 1 304 ? 2.610 12.369 -8.338 1.00 98.69 304 ASP A N 1
ATOM 2395 C CA . ASP A 1 304 ? 2.171 13.587 -7.659 1.00 98.69 304 ASP A CA 1
ATOM 2396 C C . ASP A 1 304 ? 1.090 13.310 -6.593 1.00 98.69 304 ASP A C 1
ATOM 2398 O O . ASP A 1 304 ? 1.107 13.942 -5.535 1.00 98.69 304 ASP A O 1
ATOM 2402 N N . PHE A 1 305 ? 0.208 12.328 -6.834 1.00 98.69 305 PHE A N 1
ATOM 2403 C CA . PHE A 1 305 ? -0.948 12.004 -5.982 1.00 98.69 305 PHE A CA 1
ATOM 2404 C C . PHE A 1 305 ? -0.610 11.169 -4.742 1.00 98.69 305 PHE A C 1
ATOM 2406 O O . PHE A 1 305 ? -1.432 11.035 -3.838 1.00 98.69 305 PHE A O 1
ATOM 2413 N N . ALA A 1 306 ? 0.616 10.643 -4.635 1.00 98.62 306 ALA A N 1
ATOM 2414 C CA . ALA A 1 306 ? 1.034 9.869 -3.462 1.00 98.62 306 ALA A CA 1
ATOM 2415 C C . ALA A 1 306 ? 0.987 10.681 -2.151 1.00 98.62 306 ALA A C 1
ATOM 2417 O O . ALA A 1 306 ? 0.958 10.107 -1.064 1.00 98.62 306 ALA A O 1
ATOM 2418 N N . ASN A 1 307 ? 0.933 12.015 -2.236 1.00 98.50 307 ASN A N 1
ATOM 2419 C CA . ASN A 1 307 ? 0.734 12.893 -1.085 1.00 98.50 307 ASN A CA 1
ATOM 2420 C C . ASN A 1 307 ? -0.621 12.692 -0.379 1.00 98.50 307 ASN A C 1
ATOM 2422 O O . ASN A 1 307 ? -0.712 13.015 0.802 1.00 98.50 307 ASN A O 1
ATOM 2426 N N . GLY A 1 308 ? -1.639 12.135 -1.047 1.00 98.69 308 GLY A N 1
ATOM 2427 C CA . GLY A 1 308 ? -2.890 11.730 -0.398 1.00 98.69 308 GLY A CA 1
ATOM 2428 C C . GLY A 1 308 ? -2.677 10.656 0.675 1.00 98.69 308 GLY A C 1
ATOM 2429 O O . GLY A 1 308 ? -3.429 10.595 1.636 1.00 98.69 308 GLY A O 1
ATOM 2430 N N . ALA A 1 309 ? -1.601 9.870 0.567 1.00 98.75 309 ALA A N 1
ATOM 2431 C CA . ALA A 1 309 ? -1.222 8.815 1.506 1.00 98.75 309 ALA A CA 1
ATOM 2432 C C . ALA A 1 309 ? -0.015 9.190 2.389 1.00 98.75 309 ALA A C 1
ATOM 2434 O O . ALA A 1 309 ? 0.713 8.313 2.862 1.00 98.75 309 ALA A O 1
ATOM 2435 N N . GLN A 1 310 ? 0.240 10.485 2.611 1.00 98.81 310 GLN A N 1
ATOM 2436 C CA . GLN A 1 310 ? 1.459 10.943 3.292 1.00 98.81 310 GLN A CA 1
ATOM 2437 C C . GLN A 1 310 ? 1.627 10.346 4.700 1.00 98.81 310 GLN A C 1
ATOM 2439 O O . GLN A 1 310 ? 2.742 9.999 5.081 1.00 98.81 310 GLN A O 1
ATOM 2444 N N . VAL A 1 311 ? 0.535 10.142 5.445 1.00 98.88 311 VAL A N 1
ATOM 2445 C CA . VAL A 1 311 ? 0.577 9.511 6.778 1.00 98.88 311 VAL A CA 1
ATOM 2446 C C . VAL A 1 311 ? 1.130 8.085 6.704 1.00 98.88 311 VAL A C 1
ATOM 2448 O O . VAL A 1 311 ? 1.922 7.687 7.559 1.00 98.88 311 VAL A O 1
ATOM 2451 N N . VAL A 1 312 ? 0.771 7.326 5.664 1.00 98.88 312 VAL A N 1
ATOM 2452 C CA . VAL A 1 312 ? 1.284 5.967 5.438 1.00 98.88 312 VAL A CA 1
ATOM 2453 C C . VAL A 1 312 ? 2.783 6.009 5.135 1.00 98.88 312 VAL A C 1
ATOM 2455 O O . VAL A 1 312 ? 3.562 5.240 5.702 1.00 98.88 312 VAL A O 1
ATOM 2458 N N . ILE A 1 313 ? 3.208 6.952 4.292 1.00 98.88 313 ILE A N 1
ATOM 2459 C CA . ILE A 1 313 ? 4.620 7.140 3.936 1.00 98.88 313 ILE A CA 1
ATOM 2460 C C . ILE A 1 313 ? 5.458 7.480 5.181 1.00 98.88 313 ILE A C 1
ATOM 2462 O O . ILE A 1 313 ? 6.483 6.842 5.441 1.00 98.88 313 ILE A O 1
ATOM 2466 N N . ASP A 1 314 ? 5.010 8.446 5.978 1.00 98.75 314 ASP A N 1
ATOM 2467 C CA . ASP A 1 314 ? 5.768 8.978 7.113 1.00 98.75 314 ASP A CA 1
ATOM 2468 C C . ASP A 1 314 ? 5.775 8.002 8.296 1.00 98.75 314 ASP A C 1
ATOM 2470 O O . ASP A 1 314 ? 6.822 7.685 8.867 1.00 98.75 314 ASP A O 1
ATOM 2474 N N . GLN A 1 315 ? 4.608 7.459 8.649 1.00 98.56 315 GLN A N 1
ATOM 2475 C CA . GLN A 1 315 ? 4.444 6.741 9.913 1.00 98.56 315 GLN A CA 1
ATOM 2476 C C . GLN A 1 315 ? 4.645 5.232 9.803 1.00 98.56 315 GLN A C 1
ATOM 2478 O O . GLN A 1 315 ? 4.814 4.595 10.848 1.00 98.56 315 GLN A O 1
ATOM 2483 N N . PHE A 1 316 ? 4.662 4.685 8.581 1.00 98.69 316 PHE A N 1
ATOM 2484 C CA . PHE A 1 316 ? 4.780 3.249 8.325 1.00 98.69 316 PHE A CA 1
ATOM 2485 C C . PHE A 1 316 ? 5.908 2.915 7.348 1.00 98.69 316 PHE A C 1
ATOM 2487 O O . PHE A 1 316 ? 6.847 2.220 7.730 1.00 98.69 316 PHE A O 1
ATOM 2494 N N . ILE A 1 317 ? 5.868 3.418 6.111 1.00 98.56 317 ILE A N 1
ATOM 2495 C CA . ILE A 1 317 ? 6.838 3.026 5.073 1.00 98.56 317 ILE A CA 1
ATOM 2496 C C . ILE A 1 317 ? 8.254 3.478 5.452 1.00 98.56 317 ILE A C 1
ATOM 2498 O O . ILE A 1 317 ? 9.187 2.682 5.426 1.00 98.56 317 ILE A O 1
ATOM 2502 N N . SER A 1 318 ? 8.426 4.737 5.849 1.00 98.19 318 SER A N 1
ATOM 2503 C CA . SER A 1 318 ? 9.753 5.284 6.158 1.00 98.19 318 SER A CA 1
ATOM 2504 C C . SER A 1 318 ? 10.270 4.939 7.559 1.00 98.19 318 SER A C 1
ATOM 2506 O O . SER A 1 318 ? 11.475 5.030 7.796 1.00 98.19 318 SER A O 1
ATOM 2508 N N . SER A 1 319 ? 9.395 4.556 8.494 1.00 97.75 319 SER A N 1
ATOM 2509 C CA . SER A 1 319 ? 9.740 4.464 9.920 1.00 97.75 319 SER A CA 1
ATOM 2510 C C . SER A 1 319 ? 9.313 3.168 10.617 1.00 97.75 319 SER A C 1
ATOM 2512 O O . SER A 1 319 ? 9.709 2.946 11.761 1.00 97.75 319 SER A O 1
ATOM 2514 N N . GLY A 1 320 ? 8.553 2.290 9.957 1.00 97.19 320 GLY A N 1
ATOM 2515 C CA . GLY A 1 320 ? 7.967 1.101 10.582 1.00 97.19 320 GLY A CA 1
ATOM 2516 C C . GLY A 1 320 ? 8.992 0.082 11.072 1.00 97.19 320 GLY A C 1
ATOM 2517 O O . GLY A 1 320 ? 8.823 -0.493 12.145 1.00 97.19 320 GLY A O 1
ATOM 2518 N N . GLU A 1 321 ? 10.098 -0.084 10.349 1.00 95.19 321 GLU A N 1
ATOM 2519 C CA . GLU A 1 321 ? 11.205 -0.920 10.810 1.00 95.19 321 GLU A CA 1
ATOM 2520 C C . GLU A 1 321 ? 11.870 -0.326 12.056 1.00 95.19 321 GLU A C 1
ATOM 2522 O O . GLU A 1 321 ? 12.025 -1.013 13.053 1.00 95.19 321 GLU A O 1
ATOM 2527 N N . ALA A 1 322 ? 12.192 0.970 12.043 1.00 95.75 322 ALA A N 1
ATOM 2528 C CA . ALA A 1 322 ? 12.877 1.614 13.163 1.00 95.75 322 ALA A CA 1
ATOM 2529 C C . ALA A 1 322 ? 12.014 1.705 14.435 1.00 95.75 322 ALA A C 1
ATOM 2531 O O . ALA A 1 322 ? 12.548 1.730 15.540 1.00 95.75 322 ALA A O 1
ATOM 2532 N N . LYS A 1 323 ? 10.686 1.804 14.288 1.00 96.81 323 LYS A N 1
ATOM 2533 C CA . LYS A 1 323 ? 9.745 1.936 15.411 1.00 96.81 323 LYS A CA 1
ATOM 2534 C C . LYS A 1 323 ? 9.284 0.592 15.969 1.00 96.81 323 LYS A C 1
ATOM 2536 O O . LYS A 1 323 ? 8.967 0.522 17.153 1.00 96.81 323 LYS A O 1
ATOM 2541 N N . TRP A 1 324 ? 9.168 -0.431 15.120 1.00 95.44 324 TRP A N 1
ATOM 2542 C CA . TRP A 1 324 ? 8.428 -1.657 15.443 1.00 95.44 324 TRP A CA 1
ATOM 2543 C C . TRP A 1 324 ? 9.072 -2.947 14.911 1.00 95.44 324 TRP A C 1
ATOM 2545 O O . TRP A 1 324 ? 8.404 -3.984 14.904 1.00 95.44 324 TRP A O 1
ATOM 2555 N N . ASP A 1 325 ? 10.305 -2.883 14.398 1.00 92.50 325 ASP A N 1
ATOM 2556 C CA . ASP A 1 325 ? 11.016 -4.000 13.757 1.00 92.50 325 ASP A CA 1
ATOM 2557 C C . ASP A 1 325 ? 10.205 -4.666 12.627 1.00 92.50 325 ASP A C 1
ATOM 2559 O O . ASP A 1 325 ? 10.286 -5.871 12.375 1.00 92.50 325 ASP A O 1
ATOM 2563 N N . ARG A 1 326 ? 9.375 -3.878 11.925 1.00 93.12 326 ARG A N 1
ATOM 2564 C CA . ARG A 1 326 ? 8.549 -4.358 10.809 1.00 93.12 326 ARG A CA 1
ATOM 2565 C C . ARG A 1 326 ? 9.232 -4.147 9.467 1.00 93.12 326 ARG A C 1
ATOM 2567 O O . ARG A 1 326 ? 9.299 -3.031 8.957 1.00 93.12 326 ARG A O 1
ATOM 2574 N N . LEU A 1 327 ? 9.684 -5.254 8.881 1.00 94.75 327 LEU A N 1
ATOM 2575 C CA . LEU A 1 327 ? 10.171 -5.309 7.507 1.00 94.75 327 LEU A CA 1
ATOM 2576 C C . LEU A 1 327 ? 9.021 -5.134 6.504 1.00 94.75 327 LEU A C 1
ATOM 2578 O O . LEU A 1 327 ? 7.863 -5.467 6.773 1.00 94.75 327 LEU A O 1
ATOM 2582 N N . SER A 1 328 ? 9.349 -4.605 5.326 1.00 95.75 328 SER A N 1
ATOM 2583 C CA . SER A 1 328 ? 8.394 -4.447 4.230 1.00 95.75 328 SER A CA 1
ATOM 2584 C C . SER A 1 328 ? 9.119 -4.400 2.891 1.00 95.75 328 SER A C 1
ATOM 2586 O O . SER A 1 328 ? 10.124 -3.710 2.738 1.00 95.75 328 SER A O 1
ATOM 2588 N N . ALA A 1 329 ? 8.593 -5.124 1.904 1.00 96.75 329 ALA A N 1
ATOM 2589 C CA . ALA A 1 329 ? 9.059 -5.061 0.519 1.00 96.75 329 ALA A CA 1
ATOM 2590 C C . ALA A 1 329 ? 8.212 -4.129 -0.359 1.00 96.75 329 ALA A C 1
ATOM 2592 O O . ALA A 1 329 ? 8.384 -4.155 -1.581 1.00 96.75 329 ALA A O 1
ATOM 2593 N N . LEU A 1 330 ? 7.300 -3.342 0.236 1.00 98.75 330 LEU A N 1
ATOM 2594 C CA . LEU A 1 330 ? 6.363 -2.507 -0.512 1.00 98.75 330 LEU A CA 1
ATOM 2595 C C . LEU A 1 330 ? 7.110 -1.616 -1.505 1.00 98.75 330 LEU A C 1
ATOM 2597 O O . LEU A 1 330 ? 8.004 -0.847 -1.146 1.00 98.75 330 LEU A O 1
ATOM 2601 N N . THR A 1 331 ? 6.730 -1.745 -2.768 1.00 98.88 331 THR A N 1
ATOM 2602 C CA . THR A 1 331 ? 7.293 -0.979 -3.870 1.00 98.88 331 THR A CA 1
ATOM 2603 C C . THR A 1 331 ? 6.287 0.078 -4.302 1.00 98.88 331 THR A C 1
ATOM 2605 O O . THR A 1 331 ? 5.150 -0.254 -4.619 1.00 98.88 331 THR A O 1
ATOM 2608 N N . LEU A 1 332 ? 6.691 1.347 -4.323 1.00 98.94 332 LEU A N 1
ATOM 2609 C CA . LEU A 1 332 ? 5.867 2.449 -4.816 1.00 98.94 332 LEU A CA 1
ATOM 2610 C C . LEU A 1 332 ? 6.318 2.823 -6.225 1.00 98.94 332 LEU A C 1
ATOM 2612 O O . LEU A 1 332 ? 7.442 3.289 -6.419 1.00 98.94 332 LEU A O 1
ATOM 2616 N N . PHE A 1 333 ? 5.444 2.640 -7.209 1.00 98.88 333 PHE A N 1
ATOM 2617 C CA . PHE A 1 333 ? 5.641 3.136 -8.566 1.00 98.88 333 PHE A CA 1
ATOM 2618 C C . PHE A 1 333 ? 4.997 4.511 -8.704 1.00 98.88 333 PHE A C 1
ATOM 2620 O O . PHE A 1 333 ? 3.780 4.657 -8.615 1.00 98.88 333 PHE A O 1
ATOM 2627 N N . LEU A 1 334 ? 5.838 5.522 -8.910 1.00 98.88 334 LEU A N 1
ATOM 2628 C CA . LEU A 1 334 ? 5.462 6.929 -8.915 1.00 98.88 334 LEU A CA 1
ATOM 2629 C C . LEU A 1 334 ? 5.825 7.555 -10.267 1.00 98.88 334 LEU A C 1
ATOM 2631 O O . LEU A 1 334 ? 6.975 7.973 -10.449 1.00 98.88 334 LEU A O 1
ATOM 2635 N N . PRO A 1 335 ? 4.882 7.628 -11.226 1.00 98.75 335 PRO A N 1
ATOM 2636 C CA . PRO A 1 335 ? 5.154 8.220 -12.527 1.00 98.75 335 PRO A CA 1
ATOM 2637 C C . PRO A 1 335 ? 5.651 9.661 -12.401 1.00 98.75 335 PRO A C 1
ATOM 2639 O O . PRO A 1 335 ? 4.974 10.519 -11.839 1.00 98.75 335 PRO A O 1
ATOM 2642 N N . HIS A 1 336 ? 6.842 9.929 -12.931 1.00 98.50 336 HIS A N 1
ATOM 2643 C CA . HIS A 1 336 ? 7.581 11.169 -12.729 1.00 98.50 336 HIS A CA 1
ATOM 2644 C C . HIS A 1 336 ? 8.207 11.669 -14.036 1.00 98.50 336 HIS A C 1
ATOM 2646 O O . HIS A 1 336 ? 8.748 10.900 -14.834 1.00 98.50 336 HIS A O 1
ATOM 2652 N N . GLY A 1 337 ? 8.167 12.985 -14.252 1.00 96.94 337 GLY A N 1
ATOM 2653 C CA . GLY A 1 337 ? 8.866 13.632 -15.357 1.00 96.94 337 GLY A CA 1
ATOM 2654 C C . GLY A 1 337 ? 8.257 14.976 -15.739 1.00 96.94 337 GLY A C 1
ATOM 2655 O O . GLY A 1 337 ? 7.054 15.080 -15.969 1.00 96.94 337 GLY A O 1
ATOM 2656 N N . TYR A 1 338 ? 9.103 15.993 -15.886 1.00 97.31 338 TYR A N 1
ATOM 2657 C CA . TYR A 1 338 ? 8.701 17.315 -16.363 1.00 97.31 338 TYR A CA 1
ATOM 2658 C C . TYR A 1 338 ? 8.514 17.284 -17.883 1.00 97.31 338 TYR A C 1
ATOM 2660 O O . TYR A 1 338 ? 9.481 17.216 -18.643 1.00 97.31 338 TYR A O 1
ATOM 2668 N N . GLU A 1 339 ? 7.251 17.275 -18.307 1.00 96.12 339 GLU A N 1
ATOM 2669 C CA . GLU A 1 339 ? 6.826 17.063 -19.703 1.00 96.12 339 GLU A CA 1
ATOM 2670 C C . GLU A 1 339 ? 5.758 18.081 -20.144 1.00 96.12 339 GLU A C 1
ATOM 2672 O O . GLU A 1 339 ? 5.042 17.852 -21.112 1.00 96.12 339 GLU A O 1
ATOM 2677 N N . GLY A 1 340 ? 5.616 19.192 -19.410 1.00 95.44 340 GLY A N 1
ATOM 2678 C CA . GLY A 1 340 ? 4.669 20.264 -19.741 1.00 95.44 340 GLY A CA 1
ATOM 2679 C C . GLY A 1 340 ? 3.201 19.973 -19.406 1.00 95.44 340 GLY A C 1
ATOM 2680 O O . GLY A 1 340 ? 2.329 20.677 -19.897 1.00 95.44 340 GLY A O 1
ATOM 2681 N N . GLN A 1 341 ? 2.912 18.970 -18.568 1.00 96.25 341 GLN A N 1
ATOM 2682 C CA . GLN A 1 341 ? 1.541 18.556 -18.208 1.00 96.25 341 GLN A CA 1
ATOM 2683 C C . GLN A 1 341 ? 0.970 19.278 -16.967 1.00 96.25 341 GLN A C 1
ATOM 2685 O O . GLN A 1 341 ? -0.075 18.897 -16.449 1.00 96.25 341 GLN A O 1
ATOM 2690 N N . GLY A 1 342 ? 1.644 20.325 -16.484 1.00 96.81 342 GLY A N 1
ATOM 2691 C CA . GLY A 1 342 ? 1.213 21.096 -15.315 1.00 96.81 342 GLY A CA 1
ATOM 2692 C C . GLY A 1 342 ? 1.752 20.578 -13.970 1.00 96.81 342 GLY A C 1
ATOM 2693 O O . GLY A 1 342 ? 2.565 19.644 -13.946 1.00 96.81 342 GLY A O 1
ATOM 2694 N N . PRO A 1 343 ? 1.357 21.227 -12.859 1.00 96.75 343 PRO A N 1
ATOM 2695 C CA . PRO A 1 343 ? 1.953 21.004 -11.542 1.00 96.75 343 PRO A CA 1
ATOM 2696 C C . PRO A 1 343 ? 1.638 19.635 -10.927 1.00 96.75 343 PRO A C 1
ATOM 2698 O O . PRO A 1 343 ? 2.498 19.101 -10.237 1.00 96.75 343 PRO A O 1
ATOM 2701 N N . GLU A 1 344 ? 0.470 19.056 -11.214 1.00 97.75 344 GLU A N 1
ATOM 2702 C CA . GLU A 1 344 ? -0.008 17.782 -10.644 1.00 97.75 344 GLU A CA 1
ATOM 2703 C C . GLU A 1 344 ? 0.268 16.554 -11.531 1.00 97.75 344 GLU A C 1
ATOM 2705 O O . GLU A 1 344 ? -0.248 15.469 -11.283 1.00 97.75 344 GLU A O 1
ATOM 2710 N N . HIS A 1 345 ? 1.071 16.710 -12.585 1.00 98.25 345 HIS A N 1
ATOM 2711 C CA . HIS A 1 345 ? 1.399 15.628 -13.521 1.00 98.25 345 HIS A CA 1
ATOM 2712 C C . HIS A 1 345 ? 2.891 15.598 -13.867 1.00 98.25 345 HIS A C 1
ATOM 2714 O O . HIS A 1 345 ? 3.276 15.182 -14.967 1.00 98.25 345 HIS A O 1
ATOM 2720 N N . SER A 1 346 ? 3.747 16.084 -12.968 1.00 97.81 346 SER A N 1
ATOM 2721 C CA . SER A 1 346 ? 5.171 16.301 -13.247 1.00 97.81 346 SER A CA 1
ATOM 2722 C C . SER A 1 346 ? 6.084 15.712 -12.179 1.00 97.81 346 SER A C 1
ATOM 2724 O O . SER A 1 346 ? 7.113 15.109 -12.515 1.00 97.81 346 SER A O 1
ATOM 2726 N N . SER A 1 347 ? 5.747 15.887 -10.903 1.00 98.44 347 SER A N 1
ATOM 2727 C CA . SER A 1 347 ? 6.642 15.620 -9.789 1.00 98.44 347 SER A CA 1
ATOM 2728 C C . SER A 1 347 ? 6.033 14.678 -8.763 1.00 98.44 347 SER A C 1
ATOM 2730 O O . SER A 1 347 ? 5.210 15.057 -7.937 1.00 98.44 347 SER A O 1
ATOM 2732 N N . ALA A 1 348 ? 6.619 13.487 -8.679 1.00 98.50 348 ALA A N 1
ATOM 2733 C CA . ALA A 1 348 ? 6.460 12.587 -7.550 1.00 98.50 348 ALA A CA 1
ATOM 2734 C C . ALA A 1 348 ? 7.128 13.097 -6.256 1.00 98.50 348 ALA A C 1
ATOM 2736 O O . ALA A 1 348 ? 7.182 12.362 -5.278 1.00 98.50 348 ALA A O 1
ATOM 2737 N N . ARG A 1 349 ? 7.674 14.324 -6.238 1.00 98.44 349 ARG A N 1
ATOM 2738 C CA . ARG A 1 349 ? 8.342 14.935 -5.076 1.00 98.44 349 ARG A CA 1
ATOM 2739 C C . ARG A 1 349 ? 9.508 14.093 -4.560 1.00 98.44 349 ARG A C 1
ATOM 2741 O O . ARG A 1 349 ? 9.606 13.793 -3.369 1.00 98.44 349 ARG A O 1
ATOM 2748 N N . LEU A 1 350 ? 10.393 13.695 -5.479 1.00 98.06 350 LEU A N 1
ATOM 2749 C CA . LEU A 1 350 ? 11.596 12.900 -5.203 1.00 98.06 350 LEU A CA 1
ATOM 2750 C C . LEU A 1 350 ? 12.358 13.411 -3.968 1.00 98.06 350 LEU A C 1
ATOM 2752 O O . LEU A 1 350 ? 12.773 12.622 -3.123 1.00 98.06 350 LEU A O 1
ATOM 2756 N N . GLU A 1 351 ? 12.497 14.728 -3.834 1.00 97.94 351 GLU A N 1
ATOM 2757 C CA . GLU A 1 351 ? 13.164 15.400 -2.721 1.00 97.94 351 GLU A CA 1
ATOM 2758 C C . GLU A 1 351 ? 12.598 15.032 -1.343 1.00 97.94 351 GLU A C 1
ATOM 2760 O O . GLU A 1 351 ? 13.361 14.936 -0.383 1.00 97.94 351 GLU A O 1
ATOM 2765 N N . ARG A 1 352 ? 11.290 14.766 -1.238 1.00 98.31 352 ARG A N 1
ATOM 2766 C CA . ARG A 1 352 ? 10.639 14.389 0.023 1.00 98.31 352 ARG A CA 1
ATOM 2767 C C . ARG A 1 352 ? 11.032 12.981 0.448 1.00 98.31 352 ARG A C 1
ATOM 2769 O O . ARG A 1 352 ? 11.401 12.767 1.597 1.00 98.31 352 ARG A O 1
ATOM 2776 N N . TYR A 1 353 ? 11.032 12.031 -0.484 1.00 98.25 353 TYR A N 1
ATOM 2777 C CA . TYR A 1 353 ? 11.493 10.672 -0.194 1.00 98.25 353 TYR A CA 1
ATOM 2778 C C . TYR A 1 353 ? 12.982 10.647 0.159 1.00 98.25 353 TYR A C 1
ATOM 2780 O O . TYR A 1 353 ? 13.380 9.933 1.077 1.00 98.25 353 TYR A O 1
ATOM 2788 N N . LEU A 1 354 ? 13.800 11.468 -0.510 1.00 96.94 354 LEU A N 1
ATOM 2789 C CA . LEU A 1 354 ? 15.212 11.637 -0.156 1.00 96.94 354 LEU A CA 1
ATOM 2790 C C . LEU A 1 354 ? 15.389 12.234 1.247 1.00 96.94 354 LEU A C 1
ATOM 2792 O O . LEU A 1 354 ? 16.260 11.781 1.984 1.00 96.94 354 LEU A O 1
ATOM 2796 N N . GLN A 1 355 ? 14.563 13.211 1.633 1.00 97.88 355 GLN A N 1
ATOM 2797 C CA . GLN A 1 355 ? 14.576 13.798 2.976 1.00 97.88 355 GLN A CA 1
ATOM 2798 C C . GLN A 1 355 ? 14.219 12.771 4.064 1.00 97.88 355 GLN A C 1
ATOM 2800 O O . GLN A 1 355 ? 14.808 12.804 5.142 1.00 97.88 355 GLN A O 1
ATOM 2805 N N . LEU A 1 356 ? 13.298 11.847 3.775 1.00 97.19 356 LEU A N 1
ATOM 2806 C CA . LEU A 1 356 ? 12.898 10.769 4.686 1.00 97.19 356 LEU A CA 1
ATOM 2807 C C . LEU A 1 356 ? 13.936 9.637 4.793 1.00 97.19 356 LEU A C 1
ATOM 2809 O O . LEU A 1 356 ? 13.831 8.795 5.684 1.00 97.19 356 LEU A O 1
ATOM 2813 N N . CYS A 1 357 ? 14.926 9.572 3.898 1.00 97.50 357 CYS A N 1
ATOM 2814 C CA . CYS A 1 357 ? 15.917 8.499 3.906 1.00 97.50 357 CYS A CA 1
ATOM 2815 C C . CYS A 1 357 ? 16.934 8.660 5.046 1.00 97.50 357 CYS A C 1
ATOM 2817 O O . CYS A 1 357 ? 17.741 9.591 5.057 1.00 97.50 357 CYS A O 1
ATOM 2819 N N . ALA A 1 358 ? 16.986 7.678 5.941 1.00 93.44 358 ALA A N 1
ATOM 2820 C CA . ALA A 1 358 ? 17.998 7.559 6.984 1.00 93.44 358 ALA A CA 1
ATOM 2821 C C . ALA A 1 358 ? 18.207 6.086 7.355 1.00 93.44 358 ALA A C 1
ATOM 2823 O O . ALA A 1 358 ? 17.274 5.292 7.304 1.00 93.44 358 ALA A O 1
ATOM 2824 N N . LEU A 1 359 ? 19.431 5.708 7.739 1.00 91.00 359 LEU A N 1
ATOM 2825 C CA . LEU A 1 359 ? 19.735 4.373 8.289 1.00 91.00 359 LEU A CA 1
ATOM 2826 C C . LEU A 1 359 ? 19.251 3.198 7.408 1.00 91.00 359 LEU A C 1
ATOM 2828 O O . LEU A 1 359 ? 18.814 2.173 7.917 1.00 91.00 359 LEU A O 1
ATOM 2832 N N . HIS A 1 360 ? 19.333 3.341 6.080 1.00 93.00 360 HIS A N 1
ATOM 2833 C CA . HIS A 1 360 ? 18.864 2.332 5.115 1.00 93.00 360 HIS A CA 1
ATOM 2834 C C . HIS A 1 360 ? 17.372 1.957 5.238 1.00 93.00 360 HIS A C 1
ATOM 2836 O O . HIS A 1 360 ? 16.997 0.852 4.841 1.00 93.00 360 HIS A O 1
ATOM 2842 N N . ASN A 1 361 ? 16.528 2.854 5.757 1.00 95.00 361 ASN A N 1
ATOM 2843 C CA . ASN A 1 361 ? 15.090 2.617 5.904 1.00 95.00 361 ASN A CA 1
ATOM 2844 C C . ASN A 1 361 ? 14.372 2.359 4.571 1.00 95.00 361 ASN A C 1
ATOM 2846 O O . ASN A 1 361 ? 13.450 1.555 4.525 1.00 95.00 361 ASN A O 1
ATOM 2850 N N . MET A 1 362 ? 14.792 3.007 3.481 1.00 97.19 362 MET A N 1
ATOM 2851 C CA . MET A 1 362 ? 14.179 2.868 2.158 1.00 97.19 362 MET A CA 1
ATOM 2852 C C . MET A 1 362 ? 15.221 2.894 1.035 1.00 97.19 362 MET A C 1
ATOM 2854 O O . MET A 1 362 ? 16.359 3.340 1.205 1.00 97.19 362 MET A O 1
ATOM 2858 N N . GLN A 1 363 ? 14.802 2.432 -0.141 1.00 97.19 363 GLN A N 1
ATOM 2859 C CA . GLN A 1 363 ? 15.518 2.563 -1.406 1.00 97.19 363 GLN A CA 1
ATOM 2860 C C . GLN A 1 363 ? 14.763 3.554 -2.293 1.00 97.19 363 GLN A C 1
ATOM 2862 O O . GLN A 1 363 ? 13.571 3.378 -2.509 1.00 97.19 363 GLN A O 1
ATOM 2867 N N . VAL A 1 364 ? 15.438 4.567 -2.839 1.00 98.12 364 VAL A N 1
ATOM 2868 C CA . VAL A 1 364 ? 14.833 5.510 -3.796 1.00 98.12 364 VAL A CA 1
ATOM 2869 C C . VAL A 1 364 ? 15.563 5.399 -5.124 1.00 98.12 364 VAL A C 1
ATOM 2871 O O . VAL A 1 364 ? 16.772 5.628 -5.164 1.00 98.12 364 VAL A O 1
ATOM 2874 N N . CYS A 1 365 ? 14.837 5.042 -6.186 1.00 97.19 365 CYS A N 1
ATOM 2875 C CA . CYS A 1 365 ? 15.377 4.742 -7.506 1.00 97.19 365 CYS A CA 1
ATOM 2876 C C . CYS A 1 365 ? 14.721 5.567 -8.616 1.00 97.19 365 CYS A C 1
ATOM 2878 O O . CYS A 1 365 ? 13.513 5.790 -8.635 1.00 97.19 365 CYS A O 1
ATOM 2880 N N . VAL A 1 366 ? 15.536 5.973 -9.593 1.00 98.00 366 VAL A N 1
ATOM 2881 C CA . VAL A 1 366 ? 15.096 6.683 -10.805 1.00 98.00 366 VAL A CA 1
ATOM 2882 C C . VAL A 1 366 ? 15.595 5.905 -12.031 1.00 98.00 366 VAL A C 1
ATOM 2884 O O . VAL A 1 366 ? 16.559 6.330 -12.675 1.00 98.00 366 VAL A O 1
ATOM 2887 N N . PRO A 1 367 ? 15.037 4.707 -12.303 1.00 95.94 367 PRO A N 1
ATOM 2888 C CA . PRO A 1 367 ? 15.483 3.854 -13.397 1.00 95.94 367 PRO A CA 1
ATOM 2889 C C . PRO A 1 367 ? 15.222 4.509 -14.748 1.00 95.94 367 PRO A C 1
ATOM 2891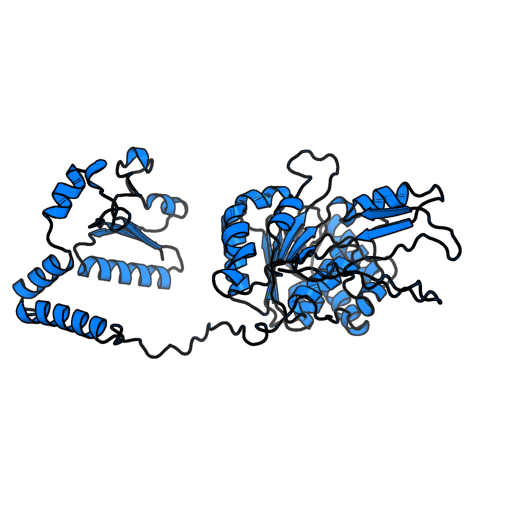 O O . PRO A 1 367 ? 14.342 5.351 -14.912 1.00 95.94 367 PRO A O 1
ATOM 2894 N N . THR A 1 368 ? 16.017 4.119 -15.737 1.00 95.62 368 THR A N 1
ATOM 2895 C CA . THR A 1 368 ? 16.045 4.853 -16.999 1.00 95.62 368 THR A CA 1
ATOM 2896 C C . THR A 1 368 ? 16.160 4.014 -18.259 1.00 95.62 368 THR A C 1
ATOM 2898 O O . THR A 1 368 ? 16.021 4.553 -19.355 1.00 95.62 368 THR A O 1
ATOM 2901 N N . THR A 1 369 ? 16.385 2.713 -18.115 1.00 97.44 369 THR A N 1
ATOM 2902 C CA . THR A 1 369 ? 16.361 1.752 -19.215 1.00 97.44 369 THR A CA 1
ATOM 2903 C C . THR A 1 369 ? 15.431 0.593 -18.850 1.00 97.44 369 THR A C 1
ATOM 2905 O O . THR A 1 369 ? 15.273 0.294 -17.660 1.00 97.44 369 THR A O 1
ATOM 2908 N N . PRO A 1 370 ? 14.844 -0.092 -19.845 1.00 98.44 370 PRO A N 1
ATOM 2909 C CA . PRO A 1 370 ? 14.066 -1.308 -19.618 1.00 98.44 370 PRO A CA 1
ATOM 2910 C C . PRO A 1 370 ? 14.817 -2.384 -18.811 1.00 98.44 370 PRO A C 1
ATOM 2912 O O . PRO A 1 370 ? 14.250 -2.986 -17.902 1.00 98.44 370 PRO A O 1
ATOM 2915 N N . ALA A 1 371 ? 16.117 -2.580 -19.053 1.00 98.38 371 ALA A N 1
ATOM 2916 C CA . ALA A 1 371 ? 16.919 -3.517 -18.263 1.00 98.38 371 ALA A CA 1
ATOM 2917 C C . ALA A 1 371 ? 17.048 -3.109 -16.786 1.00 98.38 371 ALA A C 1
ATOM 2919 O O . ALA A 1 371 ? 16.989 -3.963 -15.902 1.00 98.38 371 ALA A O 1
ATOM 2920 N N . GLN A 1 372 ? 17.174 -1.811 -16.489 1.00 97.94 372 GLN A N 1
ATOM 2921 C CA . GLN A 1 372 ? 17.257 -1.339 -15.105 1.00 97.94 372 GLN A CA 1
ATOM 2922 C C . GLN A 1 372 ? 15.966 -1.608 -14.330 1.00 97.94 372 GLN A C 1
ATOM 2924 O O . GLN A 1 372 ? 16.055 -2.043 -13.186 1.00 97.94 372 GLN A O 1
ATOM 2929 N N . VAL A 1 373 ? 14.783 -1.392 -14.925 1.00 98.50 373 VAL A N 1
ATOM 2930 C CA . VAL A 1 373 ? 13.516 -1.718 -14.241 1.00 98.50 373 VAL A CA 1
ATOM 2931 C C . VAL A 1 373 ? 13.364 -3.225 -14.036 1.00 98.50 373 VAL A C 1
ATOM 2933 O O . VAL A 1 373 ? 12.976 -3.641 -12.946 1.00 98.50 373 VAL A O 1
ATOM 2936 N N . PHE A 1 374 ? 13.769 -4.046 -15.012 1.00 98.88 374 PHE A N 1
ATOM 2937 C CA . PHE A 1 374 ? 13.759 -5.504 -14.879 1.00 98.88 374 PHE A CA 1
ATOM 2938 C C . PHE A 1 374 ? 14.608 -5.981 -13.696 1.00 98.88 374 PHE A C 1
ATOM 2940 O O . PHE A 1 374 ? 14.121 -6.693 -12.814 1.00 98.88 374 PHE A O 1
ATOM 2947 N N . HIS A 1 375 ? 15.869 -5.547 -13.639 1.00 98.69 375 HIS A N 1
ATOM 2948 C CA . HIS A 1 375 ? 16.783 -5.962 -12.576 1.00 98.69 375 HIS A CA 1
ATOM 2949 C C . HIS A 1 375 ? 16.417 -5.365 -11.221 1.00 98.69 375 HIS A C 1
ATOM 2951 O O . HIS A 1 375 ? 16.555 -6.041 -10.209 1.00 98.69 375 HIS A O 1
ATOM 2957 N N . MET A 1 376 ? 15.914 -4.131 -11.180 1.00 98.38 376 MET A N 1
ATOM 2958 C CA . MET A 1 376 ? 15.451 -3.487 -9.948 1.00 98.38 376 MET A CA 1
ATOM 2959 C C . MET A 1 376 ? 14.278 -4.252 -9.321 1.00 98.38 376 MET A C 1
ATOM 2961 O O . MET A 1 376 ? 14.330 -4.568 -8.133 1.00 98.38 376 MET A O 1
ATOM 2965 N N . ILE A 1 377 ? 13.260 -4.602 -10.119 1.00 98.75 377 ILE A N 1
ATOM 2966 C CA . ILE A 1 377 ? 12.109 -5.396 -9.665 1.00 98.75 377 ILE A CA 1
ATOM 2967 C C . ILE A 1 377 ? 12.578 -6.749 -9.125 1.00 98.75 377 ILE A C 1
ATOM 2969 O O . ILE A 1 377 ? 12.198 -7.160 -8.031 1.00 98.75 377 ILE A O 1
ATOM 2973 N N . ARG A 1 378 ? 13.456 -7.439 -9.861 1.00 98.50 378 ARG A N 1
ATOM 2974 C CA . ARG A 1 378 ? 13.968 -8.746 -9.437 1.00 98.50 378 ARG A CA 1
ATOM 2975 C C . ARG A 1 378 ? 14.815 -8.653 -8.171 1.00 98.50 378 ARG A C 1
ATOM 2977 O O . ARG A 1 378 ? 14.668 -9.487 -7.280 1.00 98.50 378 ARG A O 1
ATOM 2984 N N . ARG A 1 379 ? 15.657 -7.621 -8.053 1.00 97.44 379 ARG A N 1
ATOM 2985 C CA . ARG A 1 379 ? 16.506 -7.369 -6.878 1.00 97.44 379 ARG A CA 1
ATOM 2986 C C . ARG A 1 379 ? 15.684 -7.226 -5.600 1.00 97.44 379 ARG A C 1
ATOM 2988 O O . ARG A 1 379 ? 16.127 -7.719 -4.567 1.00 97.44 379 ARG A O 1
ATOM 2995 N N . GLN A 1 380 ? 14.498 -6.619 -5.687 1.00 97.44 380 GLN A N 1
ATOM 2996 C CA . GLN A 1 380 ? 13.603 -6.420 -4.546 1.00 97.44 380 GLN A CA 1
ATOM 2997 C C . GLN A 1 380 ? 13.194 -7.736 -3.867 1.00 97.44 380 GLN A C 1
ATOM 2999 O O . GLN A 1 380 ? 13.083 -7.787 -2.643 1.00 97.44 380 GLN A O 1
ATOM 3004 N N . MET A 1 381 ? 13.022 -8.811 -4.644 1.00 97.06 381 MET A N 1
ATOM 3005 C CA . MET A 1 381 ? 12.584 -10.109 -4.116 1.00 97.06 381 MET A CA 1
ATOM 3006 C C . MET A 1 381 ? 13.710 -11.129 -3.960 1.00 97.06 381 MET A C 1
ATOM 3008 O O . MET A 1 381 ? 13.700 -11.892 -2.988 1.00 97.06 381 MET A O 1
ATOM 3012 N N . LEU A 1 382 ? 14.676 -11.137 -4.884 1.00 96.88 382 LEU A N 1
ATOM 3013 C CA . LEU A 1 382 ? 15.819 -12.057 -4.859 1.00 96.88 382 LEU A CA 1
ATOM 3014 C C . LEU A 1 382 ? 16.855 -11.685 -3.793 1.00 96.88 382 LEU A C 1
ATOM 3016 O O . LEU A 1 382 ? 17.580 -12.553 -3.314 1.00 96.88 382 LEU A O 1
ATOM 3020 N N . GLY A 1 383 ? 16.936 -10.407 -3.414 1.00 93.06 383 GLY A N 1
ATOM 3021 C CA . GLY A 1 383 ? 17.756 -9.977 -2.288 1.00 93.06 383 GLY A CA 1
ATOM 3022 C C . GLY A 1 383 ? 17.184 -10.459 -0.954 1.00 93.06 383 GLY A C 1
ATOM 3023 O O . GLY A 1 383 ? 15.982 -10.679 -0.822 1.00 93.06 383 GLY A O 1
ATOM 3024 N N . GLN A 1 384 ? 18.039 -10.583 0.061 1.00 91.44 384 GLN A N 1
ATOM 3025 C CA . GLN A 1 384 ? 17.606 -10.892 1.431 1.00 91.44 384 GLN A CA 1
ATOM 3026 C C . GLN A 1 384 ? 17.101 -9.651 2.187 1.00 91.44 384 GLN A C 1
ATOM 3028 O O . GLN A 1 384 ? 16.408 -9.782 3.188 1.00 91.44 384 GLN A O 1
ATOM 3033 N N . ALA A 1 385 ? 17.426 -8.441 1.722 1.00 92.25 385 ALA A N 1
ATOM 3034 C CA . ALA A 1 385 ? 16.937 -7.209 2.331 1.00 92.25 385 ALA A CA 1
ATOM 3035 C C . ALA A 1 385 ? 15.495 -6.922 1.891 1.00 92.25 385 ALA A C 1
ATOM 3037 O O . ALA A 1 385 ? 15.215 -6.792 0.699 1.00 92.25 385 ALA A O 1
ATOM 3038 N N . ARG A 1 386 ? 14.585 -6.787 2.857 1.00 94.69 386 ARG A N 1
ATOM 3039 C CA . ARG A 1 386 ? 13.180 -6.420 2.640 1.00 94.69 386 ARG A CA 1
ATOM 3040 C C . ARG A 1 386 ? 12.970 -4.981 3.104 1.00 94.69 386 ARG A C 1
ATOM 3042 O O . ARG A 1 386 ? 12.602 -4.739 4.249 1.00 94.69 386 ARG A O 1
ATOM 3049 N N . LYS A 1 387 ? 13.300 -4.043 2.213 1.00 96.19 387 LYS A N 1
ATOM 3050 C CA . LYS A 1 387 ? 13.164 -2.595 2.429 1.00 96.19 387 LYS A CA 1
ATOM 3051 C C . LYS A 1 387 ? 12.198 -2.005 1.407 1.00 96.19 387 LYS A C 1
ATOM 3053 O O . LYS A 1 387 ? 12.282 -2.412 0.243 1.00 96.19 387 LYS A O 1
ATOM 3058 N N . PRO A 1 388 ? 11.376 -1.006 1.765 1.00 98.56 388 PRO A N 1
ATOM 3059 C CA . PRO A 1 388 ? 10.543 -0.319 0.795 1.00 98.56 388 PRO A CA 1
ATOM 3060 C C . PRO A 1 388 ? 11.349 0.238 -0.378 1.00 98.56 388 PRO A C 1
ATOM 3062 O O . PRO A 1 388 ? 12.482 0.708 -0.212 1.00 98.56 388 PRO A O 1
ATOM 3065 N N . LEU A 1 389 ? 10.758 0.173 -1.568 1.00 98.75 389 LEU A N 1
ATOM 3066 C CA . LEU A 1 389 ? 11.373 0.606 -2.817 1.00 98.75 389 LEU A CA 1
ATOM 3067 C C . LEU A 1 389 ? 10.523 1.701 -3.464 1.00 98.75 389 LEU A C 1
ATOM 3069 O O . LEU A 1 389 ? 9.458 1.439 -4.006 1.00 98.75 389 LEU A O 1
ATOM 3073 N N . ILE A 1 390 ? 11.011 2.934 -3.432 1.00 98.88 390 ILE A N 1
ATOM 3074 C CA . ILE A 1 390 ? 10.369 4.098 -4.038 1.00 98.88 390 ILE A CA 1
ATOM 3075 C C . ILE A 1 390 ? 10.941 4.295 -5.439 1.00 98.88 390 ILE A C 1
ATOM 3077 O O . ILE A 1 390 ? 12.141 4.523 -5.599 1.00 98.88 390 ILE A O 1
ATOM 3081 N N . VAL A 1 391 ? 10.096 4.227 -6.462 1.00 98.81 391 VAL A N 1
ATOM 3082 C CA . VAL A 1 391 ? 10.523 4.267 -7.861 1.00 98.81 391 VAL A CA 1
ATOM 3083 C C . VAL A 1 391 ? 9.882 5.439 -8.574 1.00 98.81 391 VAL A C 1
ATOM 3085 O O . VAL A 1 391 ? 8.669 5.492 -8.745 1.00 98.81 391 VAL A O 1
ATOM 3088 N N . MET A 1 392 ? 10.721 6.330 -9.088 1.00 98.69 392 MET A N 1
ATOM 3089 C CA . MET A 1 392 ? 10.314 7.344 -10.053 1.00 98.69 392 MET A CA 1
ATOM 3090 C C . MET A 1 392 ? 10.154 6.667 -11.419 1.00 98.69 392 MET A C 1
ATOM 3092 O O . MET A 1 392 ? 11.112 6.575 -12.194 1.00 98.69 392 MET A O 1
ATOM 3096 N N . THR A 1 393 ? 8.974 6.106 -11.681 1.00 98.44 393 THR A N 1
ATOM 3097 C CA . THR A 1 393 ? 8.684 5.424 -12.946 1.00 98.44 393 THR A CA 1
ATOM 3098 C C . THR A 1 393 ? 8.512 6.448 -14.071 1.00 98.44 393 THR A C 1
ATOM 3100 O O . THR A 1 393 ? 8.139 7.597 -13.831 1.00 98.44 393 THR A O 1
ATOM 3103 N N . PRO A 1 394 ? 8.835 6.101 -15.323 1.00 96.62 394 PRO A N 1
ATOM 3104 C CA . PRO A 1 394 ? 8.775 7.061 -16.411 1.00 96.62 394 PRO A CA 1
ATOM 3105 C C . PRO A 1 394 ? 7.369 7.209 -16.989 1.00 96.62 394 PRO A C 1
ATOM 3107 O O . PRO A 1 394 ? 6.541 6.307 -16.903 1.00 96.62 394 PRO A O 1
ATOM 3110 N N . LYS A 1 395 ? 7.165 8.320 -17.704 1.00 97.38 395 LYS A N 1
ATOM 3111 C CA . LYS A 1 395 ? 5.991 8.557 -18.555 1.00 97.38 395 LYS A CA 1
ATOM 3112 C C . LYS A 1 395 ? 6.373 8.521 -20.037 1.00 97.38 395 LYS A C 1
ATOM 3114 O O . LYS A 1 395 ? 6.070 7.560 -20.739 1.00 97.38 395 LYS A O 1
ATOM 3119 N N . SER A 1 396 ? 7.129 9.509 -20.519 1.00 94.81 396 SER A N 1
ATOM 3120 C CA . SER A 1 396 ? 7.621 9.541 -21.909 1.00 94.81 396 SER A CA 1
ATOM 3121 C C . SER A 1 396 ? 8.592 8.406 -22.252 1.00 94.81 396 SER A C 1
ATOM 3123 O O . SER A 1 396 ? 8.535 7.876 -23.366 1.00 94.81 396 SER A O 1
ATOM 3125 N N . LEU A 1 397 ? 9.448 7.973 -21.311 1.00 93.88 397 LEU A N 1
ATOM 3126 C CA . LEU A 1 397 ? 10.437 6.916 -21.595 1.00 93.88 397 LEU A CA 1
ATOM 3127 C C . LEU A 1 397 ? 9.812 5.562 -21.921 1.00 93.88 397 LEU A C 1
ATOM 3129 O O . LEU A 1 397 ? 10.475 4.738 -22.540 1.00 93.88 397 LEU A O 1
ATOM 3133 N N . LEU A 1 398 ? 8.533 5.354 -21.593 1.00 96.00 398 LEU A N 1
ATOM 3134 C CA . LEU A 1 398 ? 7.798 4.136 -21.938 1.00 96.00 398 LEU A CA 1
ATOM 3135 C C . LEU A 1 398 ? 7.796 3.849 -23.448 1.00 96.00 398 LEU A C 1
ATOM 3137 O O . LEU A 1 398 ? 7.620 2.705 -23.852 1.00 96.00 398 LEU A O 1
ATOM 3141 N N . ARG A 1 399 ? 7.977 4.883 -24.282 1.00 93.62 399 ARG A N 1
ATOM 3142 C CA . ARG A 1 399 ? 7.990 4.787 -25.751 1.00 93.62 399 ARG A CA 1
ATOM 3143 C C . ARG A 1 399 ? 9.188 5.494 -26.395 1.00 93.62 399 ARG A C 1
ATOM 3145 O O . ARG A 1 399 ? 9.207 5.681 -27.612 1.00 93.62 399 ARG A O 1
ATOM 3152 N N . HIS A 1 400 ? 10.172 5.927 -25.607 1.00 93.75 400 HIS A N 1
ATOM 3153 C CA . HIS A 1 400 ? 11.293 6.713 -26.119 1.00 93.75 400 HIS A CA 1
ATOM 3154 C C . HIS A 1 400 ? 12.281 5.827 -26.886 1.00 93.75 400 HIS A C 1
ATOM 3156 O O . HIS A 1 400 ? 12.743 4.813 -26.371 1.00 93.75 400 HIS A O 1
ATOM 3162 N N . LYS A 1 401 ? 12.654 6.224 -28.109 1.00 94.06 401 LYS A N 1
ATOM 3163 C CA . LYS A 1 401 ? 13.470 5.394 -29.021 1.00 94.06 401 LYS A CA 1
ATOM 3164 C C . LYS A 1 401 ? 14.859 5.055 -28.472 1.00 94.06 401 LYS A C 1
ATOM 3166 O O . LYS A 1 401 ? 15.397 4.005 -28.795 1.00 94.06 401 LYS A O 1
ATOM 3171 N N . LEU A 1 402 ? 15.421 5.935 -27.642 1.00 92.25 402 LEU A N 1
ATOM 3172 C CA . LEU A 1 402 ? 16.708 5.722 -26.965 1.00 92.25 402 LEU A CA 1
ATOM 3173 C C . LEU A 1 402 ? 16.573 5.011 -25.602 1.00 92.25 402 LEU A C 1
ATOM 3175 O O . LEU A 1 402 ? 17.575 4.596 -25.023 1.00 92.25 402 LEU A O 1
ATOM 3179 N N . ALA A 1 403 ? 15.355 4.868 -25.067 1.00 93.94 403 ALA A N 1
ATOM 3180 C CA . ALA A 1 403 ? 15.095 4.202 -23.788 1.00 93.94 403 ALA A CA 1
ATOM 3181 C C . ALA A 1 403 ? 14.731 2.731 -24.003 1.00 93.94 403 ALA A C 1
ATOM 3183 O O . ALA A 1 403 ? 13.635 2.277 -23.687 1.00 93.94 403 ALA A O 1
ATOM 3184 N N . ILE A 1 404 ? 15.683 1.999 -24.570 1.00 96.69 404 ILE A N 1
ATOM 3185 C CA . ILE A 1 404 ? 15.532 0.610 -24.999 1.00 96.69 404 ILE A CA 1
ATOM 3186 C C . ILE A 1 404 ? 16.613 -0.276 -24.370 1.00 96.69 404 ILE A C 1
ATOM 3188 O O . ILE A 1 404 ? 17.620 0.222 -23.860 1.00 96.69 404 ILE A O 1
ATOM 3192 N N . SER A 1 405 ? 16.415 -1.592 -24.368 1.00 97.94 405 SER A N 1
ATOM 3193 C CA . SER A 1 405 ? 17.441 -2.554 -23.934 1.00 97.94 405 SER A CA 1
ATOM 3194 C C . SER A 1 405 ? 17.441 -3.801 -24.811 1.00 97.94 405 SER A C 1
ATOM 3196 O O . SER A 1 405 ? 16.454 -4.106 -25.477 1.00 97.94 405 SER A O 1
ATOM 3198 N N . SER A 1 406 ? 18.558 -4.516 -24.837 1.00 97.31 406 SER A N 1
ATOM 3199 C CA . SER A 1 406 ? 18.667 -5.818 -25.492 1.00 97.31 406 SER A CA 1
ATOM 3200 C C . SER A 1 406 ? 18.202 -6.944 -24.563 1.00 97.31 406 SER A C 1
ATOM 3202 O O . SER A 1 406 ? 18.090 -6.765 -23.350 1.00 97.31 406 SER A O 1
ATOM 3204 N N . ILE A 1 407 ? 17.962 -8.133 -25.122 1.00 96.75 407 ILE A N 1
ATOM 3205 C CA . ILE A 1 407 ? 17.728 -9.342 -24.317 1.00 96.75 407 ILE A CA 1
ATOM 3206 C C . ILE A 1 407 ? 18.974 -9.701 -23.496 1.00 96.75 407 ILE A C 1
ATOM 3208 O O . ILE A 1 407 ? 18.846 -10.107 -22.342 1.00 96.75 407 ILE A O 1
ATOM 3212 N N . ASP A 1 408 ? 20.173 -9.518 -24.053 1.00 97.25 408 ASP A N 1
ATOM 3213 C CA . ASP A 1 408 ? 21.426 -9.822 -23.353 1.00 97.25 408 ASP A CA 1
ATOM 3214 C C . ASP A 1 408 ? 21.604 -8.975 -22.088 1.00 97.25 408 ASP A C 1
ATOM 3216 O O . ASP A 1 408 ? 22.132 -9.475 -21.092 1.00 97.25 408 ASP A O 1
ATOM 3220 N N . ASP A 1 409 ? 21.078 -7.745 -22.075 1.00 97.31 409 ASP A N 1
ATOM 3221 C CA . ASP A 1 409 ? 21.056 -6.905 -20.874 1.00 97.31 409 ASP A CA 1
ATOM 3222 C C . ASP A 1 409 ? 20.229 -7.539 -19.746 1.00 97.31 409 ASP A C 1
ATOM 3224 O O . ASP A 1 409 ? 20.546 -7.334 -18.576 1.00 97.31 409 ASP A O 1
ATOM 3228 N N . LEU A 1 410 ? 19.198 -8.334 -20.061 1.00 98.25 410 LEU A N 1
ATOM 3229 C CA . LEU A 1 410 ? 18.416 -9.076 -19.063 1.00 98.25 410 LEU A CA 1
ATOM 3230 C C . LEU A 1 410 ? 19.096 -10.387 -18.657 1.00 98.25 410 LEU A C 1
ATOM 3232 O O . LEU A 1 410 ? 19.006 -10.799 -17.503 1.00 98.25 410 LEU A O 1
ATOM 3236 N N . VAL A 1 411 ? 19.769 -11.051 -19.601 1.00 97.94 411 VAL A N 1
ATOM 3237 C CA . VAL A 1 411 ? 20.390 -12.365 -19.380 1.00 97.94 411 VAL A CA 1
ATOM 3238 C C . VAL A 1 411 ? 21.671 -12.249 -18.560 1.00 97.94 411 VAL A C 1
ATOM 3240 O O . VAL A 1 411 ? 21.873 -13.010 -17.616 1.00 97.94 411 VAL A O 1
ATOM 3243 N N . ARG A 1 412 ? 22.540 -11.300 -18.924 1.00 96.19 412 ARG A N 1
ATOM 3244 C CA . ARG A 1 412 ? 23.903 -11.161 -18.382 1.00 96.19 412 ARG A CA 1
ATOM 3245 C C . ARG A 1 412 ? 24.092 -9.916 -17.521 1.00 96.19 412 ARG A C 1
ATOM 3247 O O . ARG A 1 412 ? 25.131 -9.781 -16.882 1.00 96.19 412 ARG A O 1
ATOM 3254 N N . GLY A 1 413 ? 23.134 -8.993 -17.546 1.00 95.38 413 GLY A N 1
ATOM 3255 C CA . GLY A 1 413 ? 23.207 -7.757 -16.780 1.00 95.38 413 GLY A CA 1
ATOM 3256 C C . GLY A 1 413 ? 22.789 -7.913 -15.319 1.00 95.38 413 GLY A C 1
ATOM 3257 O O . GLY A 1 413 ? 22.496 -9.000 -14.821 1.00 95.38 413 GLY A O 1
ATOM 3258 N N . GLY A 1 414 ? 22.732 -6.767 -14.651 1.00 95.56 414 GLY A N 1
ATOM 3259 C CA . GLY A 1 414 ? 22.230 -6.604 -13.294 1.00 95.56 414 GLY A CA 1
ATOM 3260 C C . GLY A 1 414 ? 21.859 -5.145 -13.044 1.00 95.56 414 GLY A C 1
ATOM 3261 O O . GLY A 1 414 ? 22.089 -4.279 -13.894 1.00 95.56 414 GLY A O 1
ATOM 3262 N N . PHE A 1 415 ? 21.285 -4.858 -11.876 1.00 95.56 415 PHE A N 1
ATOM 3263 C CA . PHE A 1 415 ? 20.925 -3.489 -11.512 1.00 95.56 415 PHE A CA 1
ATOM 3264 C C . PHE A 1 415 ? 22.179 -2.653 -11.237 1.00 95.56 415 PHE A C 1
ATOM 3266 O O . PHE A 1 415 ? 22.937 -2.936 -10.310 1.00 95.56 415 PHE A O 1
ATOM 3273 N N . GLN A 1 416 ? 22.377 -1.593 -12.017 1.00 93.38 416 GLN A N 1
ATOM 3274 C CA . GLN A 1 416 ? 23.508 -0.682 -11.860 1.00 93.38 416 GLN A CA 1
ATOM 3275 C C . GLN A 1 416 ? 23.101 0.562 -11.067 1.00 93.38 416 GLN A C 1
ATOM 3277 O O . GLN A 1 416 ? 22.201 1.296 -11.474 1.00 93.38 416 GLN A O 1
ATOM 3282 N N . LEU A 1 417 ? 23.803 0.844 -9.964 1.00 90.38 417 LEU A N 1
ATOM 3283 C CA . LEU A 1 417 ? 23.585 2.061 -9.161 1.00 90.38 417 LEU A CA 1
ATOM 3284 C C . LEU A 1 417 ? 23.995 3.339 -9.916 1.00 90.38 417 LEU A C 1
ATOM 3286 O O . LEU A 1 417 ? 23.484 4.433 -9.683 1.00 90.38 417 LEU A O 1
ATOM 3290 N N . VAL A 1 418 ? 24.960 3.212 -10.824 1.00 90.06 418 VAL A N 1
ATOM 3291 C CA . VAL A 1 418 ? 25.425 4.287 -11.699 1.00 90.06 418 VAL A CA 1
ATOM 3292 C C . VAL A 1 418 ? 25.653 3.675 -13.068 1.00 90.06 418 VAL A C 1
ATOM 3294 O O . VAL A 1 418 ? 26.397 2.706 -13.187 1.00 90.06 418 VAL A O 1
ATOM 3297 N N . LEU A 1 419 ? 25.016 4.238 -14.089 1.00 87.50 419 LEU A N 1
ATOM 3298 C CA . LEU A 1 419 ? 25.235 3.842 -15.470 1.00 87.50 419 LEU A CA 1
ATOM 3299 C C . LEU A 1 419 ? 26.408 4.666 -16.034 1.00 87.50 419 LEU A C 1
ATOM 3301 O O . LEU A 1 419 ? 26.371 5.904 -15.977 1.00 87.50 419 LEU A O 1
ATOM 3305 N N . PRO A 1 420 ? 27.465 4.013 -16.549 1.00 84.06 420 PRO A N 1
ATOM 3306 C CA . PRO A 1 420 ? 28.617 4.715 -17.098 1.00 84.06 420 PRO A CA 1
ATOM 3307 C C . PRO A 1 420 ? 28.260 5.456 -18.391 1.00 84.06 420 PRO A C 1
ATOM 3309 O O . PRO A 1 420 ? 27.316 5.102 -19.097 1.00 84.06 420 PRO A O 1
ATOM 3312 N N . ASP A 1 421 ? 29.046 6.483 -18.711 1.00 80.38 421 ASP A N 1
ATOM 3313 C CA . ASP A 1 421 ? 28.966 7.156 -20.007 1.00 80.38 421 ASP A CA 1
ATOM 3314 C C . ASP A 1 421 ? 29.446 6.220 -21.125 1.00 80.38 421 ASP A C 1
ATOM 3316 O O . ASP A 1 421 ? 30.579 5.737 -21.084 1.00 80.38 421 ASP A O 1
ATOM 3320 N N . THR A 1 422 ? 28.613 5.996 -22.137 1.00 75.81 422 THR A N 1
ATOM 3321 C CA . THR A 1 422 ? 28.948 5.188 -23.318 1.00 75.81 422 THR A CA 1
ATOM 3322 C C . THR A 1 422 ? 29.315 6.031 -24.543 1.00 75.81 422 THR A C 1
ATOM 3324 O O . THR A 1 422 ? 29.689 5.481 -25.576 1.00 75.81 422 THR A O 1
ATOM 3327 N N . THR A 1 423 ? 29.232 7.363 -24.453 1.00 72.94 423 THR A N 1
ATOM 3328 C CA . THR A 1 423 ? 29.391 8.280 -25.597 1.00 72.94 423 THR A CA 1
ATOM 3329 C C . THR A 1 423 ? 30.821 8.775 -25.794 1.00 72.94 423 THR A C 1
ATOM 3331 O O . THR A 1 423 ? 31.234 9.076 -26.916 1.00 72.94 423 THR A O 1
ATOM 3334 N N . ALA A 1 424 ? 31.608 8.855 -24.721 1.00 71.19 424 ALA A N 1
ATOM 3335 C CA . ALA A 1 424 ? 32.960 9.385 -24.799 1.00 71.19 424 ALA A CA 1
ATOM 3336 C C . ALA A 1 424 ? 33.933 8.368 -25.403 1.00 71.19 424 ALA A C 1
ATOM 3338 O O . ALA A 1 424 ? 34.143 7.284 -24.859 1.00 71.19 424 ALA A O 1
ATOM 3339 N N . LYS A 1 425 ? 34.600 8.756 -26.493 1.00 70.62 425 LYS A N 1
ATOM 3340 C CA . LYS A 1 425 ? 35.566 7.892 -27.181 1.00 70.62 425 LYS A CA 1
ATOM 3341 C C . LYS A 1 425 ? 36.865 7.768 -26.379 1.00 70.62 425 LYS A C 1
ATOM 3343 O O . LYS A 1 425 ? 37.313 8.713 -25.719 1.00 70.62 425 LYS A O 1
ATOM 3348 N N . THR A 1 426 ? 37.506 6.605 -26.462 1.00 68.81 426 THR A N 1
ATOM 3349 C CA . THR A 1 426 ? 38.847 6.371 -25.906 1.00 68.81 426 THR A CA 1
ATOM 3350 C C . THR A 1 426 ? 39.831 7.417 -26.441 1.00 68.81 426 THR A C 1
ATOM 3352 O O . THR A 1 426 ? 39.869 7.681 -27.638 1.00 68.81 426 THR A O 1
ATOM 3355 N N . GLY A 1 427 ? 40.607 8.047 -25.553 1.00 65.75 427 GLY A N 1
ATOM 3356 C CA . GLY A 1 427 ? 41.568 9.100 -25.915 1.00 65.75 427 GLY A CA 1
ATOM 3357 C C . GLY A 1 427 ? 41.011 10.531 -25.939 1.00 65.75 427 GLY A C 1
ATOM 3358 O O . GLY A 1 427 ? 41.788 11.482 -26.026 1.00 65.75 427 GLY A O 1
ATOM 3359 N N . GLN A 1 428 ? 39.695 10.729 -25.796 1.00 72.94 428 GLN A N 1
ATOM 3360 C CA . GLN A 1 428 ? 39.107 12.068 -25.703 1.00 72.94 428 GLN A CA 1
ATOM 3361 C C . GLN A 1 428 ? 39.408 12.702 -24.332 1.00 72.94 428 GLN A C 1
ATOM 3363 O O . GLN A 1 428 ? 39.141 12.108 -23.285 1.00 72.94 428 GLN A O 1
ATOM 3368 N N . LYS A 1 429 ? 39.959 13.926 -24.320 1.00 78.31 429 LYS A N 1
ATOM 3369 C CA . LYS A 1 429 ? 40.190 14.688 -23.081 1.00 78.31 429 LYS A CA 1
ATOM 3370 C C . LYS A 1 429 ? 38.874 15.243 -22.557 1.00 78.31 429 LYS A C 1
ATOM 3372 O O . LYS A 1 429 ? 38.281 16.143 -23.147 1.00 78.31 429 LYS A O 1
ATOM 3377 N N . VAL A 1 430 ? 38.451 14.734 -21.414 1.00 77.25 430 VAL A N 1
ATOM 3378 C CA . VAL A 1 430 ? 37.173 15.084 -20.799 1.00 77.25 430 VAL A CA 1
ATOM 3379 C C . VAL A 1 430 ? 37.402 16.198 -19.804 1.00 77.25 430 VAL A C 1
ATOM 3381 O O . VAL A 1 430 ? 38.210 16.049 -18.892 1.00 77.25 430 VAL A O 1
ATOM 3384 N N . ARG A 1 431 ? 36.679 17.306 -19.962 1.00 83.31 431 ARG A N 1
ATOM 3385 C CA . ARG A 1 431 ? 36.818 18.480 -19.087 1.00 83.31 431 ARG A CA 1
ATOM 3386 C C . ARG A 1 431 ? 35.671 18.652 -18.095 1.00 83.31 431 ARG A C 1
ATOM 3388 O O . ARG A 1 431 ? 35.821 19.373 -17.118 1.00 83.31 431 ARG A O 1
ATOM 3395 N N . ARG A 1 432 ? 34.524 18.018 -18.349 1.00 82.12 432 ARG A N 1
ATOM 3396 C CA . ARG A 1 432 ? 33.311 18.138 -17.534 1.00 82.12 432 ARG A CA 1
ATOM 3397 C C . ARG A 1 432 ? 32.576 16.807 -17.481 1.00 82.12 432 ARG A C 1
ATOM 3399 O O . ARG A 1 432 ? 32.451 16.146 -18.511 1.00 82.12 432 ARG A O 1
ATOM 3406 N N . VAL A 1 433 ? 32.090 16.471 -16.289 1.00 83.44 433 VAL A N 1
ATOM 3407 C CA . VAL A 1 433 ? 31.148 15.381 -16.029 1.00 83.44 433 VAL A CA 1
ATOM 3408 C C . VAL A 1 433 ? 29.829 15.998 -15.586 1.00 83.44 433 VAL A C 1
ATOM 3410 O O . VAL A 1 433 ? 29.806 16.754 -14.618 1.00 83.44 433 VAL A O 1
ATOM 3413 N N . VAL A 1 434 ? 28.746 15.686 -16.294 1.00 86.12 434 VAL A N 1
ATOM 3414 C CA . VAL A 1 434 ? 27.385 16.049 -15.881 1.00 86.12 434 VAL A CA 1
ATOM 3415 C C . VAL A 1 434 ? 26.748 14.840 -15.209 1.00 86.12 434 VAL A C 1
ATOM 3417 O O . VAL A 1 434 ? 26.661 13.782 -15.830 1.00 86.12 434 VAL A O 1
ATOM 3420 N N . LEU A 1 435 ? 26.332 14.997 -13.951 1.00 89.62 435 LEU A N 1
ATOM 3421 C CA . LEU A 1 435 ? 25.533 14.007 -13.230 1.00 89.62 435 LEU A CA 1
ATOM 3422 C C . LEU A 1 435 ? 24.054 14.315 -13.444 1.00 89.62 435 LEU A C 1
ATOM 3424 O O . LEU A 1 435 ? 23.625 15.456 -13.285 1.00 89.62 435 LEU A O 1
ATOM 3428 N N . CYS A 1 436 ? 23.276 13.299 -13.792 1.00 90.12 436 CYS A N 1
ATOM 3429 C CA . CYS A 1 436 ? 21.836 13.425 -13.986 1.00 90.12 436 CYS A CA 1
ATOM 3430 C C . CYS A 1 436 ? 21.120 12.130 -13.597 1.00 90.12 436 CYS A C 1
ATOM 3432 O O . CYS A 1 436 ? 21.733 11.065 -13.612 1.00 90.12 436 CYS A O 1
ATOM 3434 N N . ALA A 1 437 ? 19.828 12.212 -13.288 1.00 91.56 437 ALA A N 1
ATOM 3435 C CA . ALA A 1 437 ? 18.982 11.056 -13.007 1.00 91.56 437 ALA A CA 1
ATOM 3436 C C . ALA A 1 437 ? 17.683 11.137 -13.812 1.00 91.56 437 ALA A C 1
ATOM 3438 O O . ALA A 1 437 ? 17.176 12.223 -14.088 1.00 91.56 437 ALA A O 1
ATOM 3439 N N . GLY A 1 438 ? 17.134 9.985 -14.192 1.00 92.38 438 GLY A N 1
ATOM 3440 C CA . GLY A 1 438 ? 15.853 9.938 -14.890 1.00 92.38 438 GLY A CA 1
ATOM 3441 C C . GLY A 1 438 ? 15.909 10.365 -16.358 1.00 92.38 438 GLY A C 1
ATOM 3442 O O . GLY A 1 438 ? 16.918 10.199 -17.060 1.00 92.38 438 GLY A O 1
ATOM 3443 N N . LYS A 1 439 ? 14.773 10.890 -16.832 1.00 93.25 439 LYS A N 1
ATOM 3444 C CA . LYS A 1 439 ? 14.548 11.214 -18.247 1.00 93.25 439 LYS A CA 1
ATOM 3445 C C . LYS A 1 439 ? 15.482 12.283 -18.801 1.00 93.25 439 LYS A C 1
ATOM 3447 O O . LYS A 1 439 ? 15.825 12.199 -19.972 1.00 93.25 439 LYS A O 1
ATOM 3452 N N . VAL A 1 440 ? 15.935 13.227 -17.968 1.00 94.06 440 VAL A N 1
ATOM 3453 C CA . VAL A 1 440 ? 16.728 14.387 -18.413 1.00 94.06 440 VAL A CA 1
ATOM 3454 C C . VAL A 1 440 ? 18.049 13.980 -19.066 1.00 94.06 440 VAL A C 1
ATOM 3456 O O . VAL A 1 440 ? 18.580 14.707 -19.891 1.00 94.06 440 VAL A O 1
ATOM 3459 N N . TYR A 1 441 ? 18.560 12.785 -18.758 1.00 92.25 441 TYR A N 1
ATOM 3460 C CA . TYR A 1 441 ? 19.705 12.224 -19.472 1.00 92.25 441 TYR A CA 1
ATOM 3461 C C . TYR A 1 441 ? 19.479 12.143 -20.984 1.00 92.25 441 TYR A C 1
ATOM 3463 O O . TYR A 1 441 ? 20.418 12.390 -21.725 1.00 92.25 441 TYR A O 1
ATOM 3471 N N . TYR A 1 442 ? 18.276 11.791 -21.448 1.00 90.81 442 TYR A N 1
ATOM 3472 C CA . TYR A 1 442 ? 18.006 11.691 -22.884 1.00 90.81 442 TYR A CA 1
ATOM 3473 C C . TYR A 1 442 ? 17.974 13.073 -23.537 1.00 90.81 442 TYR A C 1
ATOM 3475 O O . TYR A 1 442 ? 18.583 13.247 -24.586 1.00 90.81 442 TYR A O 1
ATOM 3483 N N . ASP A 1 443 ? 17.405 14.067 -22.851 1.00 89.88 443 ASP A N 1
ATOM 3484 C CA . ASP A 1 443 ? 17.439 15.467 -23.290 1.00 89.88 443 ASP A CA 1
ATOM 3485 C C . ASP A 1 443 ? 18.902 15.972 -23.389 1.00 89.88 443 ASP A C 1
ATOM 3487 O O . ASP A 1 443 ? 19.296 16.625 -24.354 1.00 89.88 443 ASP A O 1
ATOM 3491 N N . LEU A 1 444 ? 19.746 15.622 -22.407 1.00 88.69 444 LEU A N 1
ATOM 3492 C CA . LEU A 1 444 ? 21.179 15.943 -22.407 1.00 88.69 444 LEU A CA 1
ATOM 3493 C C . LEU A 1 444 ? 21.950 15.186 -23.497 1.00 88.69 444 LEU A C 1
ATOM 3495 O O . LEU A 1 444 ? 22.844 15.760 -24.114 1.00 88.69 444 LEU A O 1
ATOM 3499 N N . LEU A 1 445 ? 21.609 13.917 -23.732 1.00 84.94 445 LEU A N 1
ATOM 3500 C CA . LEU A 1 445 ? 22.232 13.066 -24.741 1.00 84.94 445 LEU A CA 1
ATOM 3501 C C . LEU A 1 445 ? 21.996 13.612 -26.148 1.00 84.94 445 LEU A C 1
ATOM 3503 O O . LEU A 1 445 ? 22.942 13.712 -26.922 1.00 84.94 445 LEU A O 1
ATOM 3507 N N . GLU A 1 446 ? 20.761 14.010 -26.446 1.00 85.56 446 GLU A N 1
ATOM 3508 C CA . GLU A 1 446 ? 20.393 14.634 -27.719 1.00 85.56 446 GLU A CA 1
ATOM 3509 C C . GLU A 1 446 ? 21.037 16.018 -27.877 1.00 85.56 446 GLU A C 1
ATOM 3511 O O . GLU A 1 446 ? 21.471 16.385 -28.965 1.00 85.56 446 GLU A O 1
ATOM 3516 N N . HIS A 1 447 ? 21.192 16.779 -26.788 1.00 82.94 447 HIS A N 1
ATOM 3517 C CA . HIS A 1 447 ? 21.893 18.065 -26.833 1.00 82.94 447 HIS A CA 1
ATOM 3518 C C . HIS A 1 447 ? 23.418 17.932 -27.017 1.00 82.94 447 HIS A C 1
ATOM 3520 O O . HIS A 1 447 ? 24.070 18.843 -27.534 1.00 82.94 447 HIS A O 1
ATOM 3526 N N . ALA A 1 448 ? 24.015 16.816 -26.588 1.00 71.19 448 ALA A N 1
ATOM 3527 C CA . ALA A 1 448 ? 25.463 16.612 -26.541 1.00 71.19 448 ALA A CA 1
ATOM 3528 C C . ALA A 1 448 ? 26.142 16.377 -27.908 1.00 71.19 448 ALA A C 1
ATOM 3530 O O . ALA A 1 448 ? 27.326 16.039 -27.942 1.00 71.19 448 ALA A O 1
ATOM 3531 N N . GLU A 1 449 ? 25.476 16.641 -29.038 1.00 56.53 449 GLU A N 1
ATOM 3532 C CA . GLU A 1 449 ? 26.067 16.587 -30.388 1.00 56.53 449 GLU A CA 1
ATOM 3533 C C . GLU A 1 449 ? 27.269 17.546 -30.601 1.00 56.53 449 GLU A C 1
ATOM 3535 O O . GLU A 1 449 ? 27.929 17.494 -31.641 1.00 56.53 449 GLU A O 1
ATOM 3540 N N . LYS A 1 450 ? 27.631 18.388 -29.614 1.00 48.28 450 LYS A N 1
ATOM 3541 C CA . LYS A 1 450 ? 28.840 19.236 -29.635 1.00 48.28 450 LYS A CA 1
ATOM 3542 C C . LYS A 1 450 ? 29.950 18.706 -28.688 1.00 48.28 450 LYS A C 1
ATOM 3544 O O . LYS A 1 450 ? 29.714 18.523 -27.496 1.00 48.28 450 LYS A O 1
ATOM 3549 N N . PRO A 1 451 ? 31.207 18.520 -29.146 1.00 43.75 451 PRO A N 1
ATOM 3550 C CA . PRO A 1 451 ? 32.074 17.391 -28.744 1.00 43.75 451 PRO A CA 1
ATOM 3551 C C . PRO A 1 451 ? 32.864 17.509 -27.414 1.00 43.75 451 PRO A C 1
ATOM 3553 O O . PRO A 1 451 ? 33.938 16.914 -27.294 1.00 43.75 451 PRO A O 1
ATOM 3556 N N . ALA A 1 452 ? 32.423 18.283 -26.414 1.00 47.34 452 ALA A N 1
ATOM 3557 C CA . ALA A 1 452 ? 33.308 18.717 -25.312 1.00 47.34 452 ALA A CA 1
ATOM 3558 C C . ALA A 1 452 ? 33.003 18.189 -23.885 1.00 47.34 452 ALA A C 1
ATOM 3560 O O . ALA A 1 452 ? 33.726 18.559 -22.952 1.00 47.34 452 ALA A O 1
ATOM 3561 N N . SER A 1 453 ? 32.001 17.327 -23.663 1.00 49.19 453 SER A N 1
ATOM 3562 C CA . SER A 1 453 ? 31.589 16.883 -22.308 1.00 49.19 453 SER A CA 1
ATOM 3563 C C . SER A 1 453 ? 31.352 15.371 -22.169 1.00 49.19 453 SER A C 1
ATOM 3565 O O . SER A 1 453 ? 30.839 14.761 -23.098 1.00 49.19 453 SER A O 1
ATOM 3567 N N . ARG A 1 454 ? 31.678 14.782 -20.997 1.00 51.78 454 ARG A N 1
ATOM 3568 C CA . ARG A 1 454 ? 31.183 13.453 -20.560 1.00 51.78 454 ARG A CA 1
ATOM 3569 C C . ARG A 1 454 ? 29.903 13.613 -19.750 1.00 51.78 454 ARG A C 1
ATOM 3571 O O . ARG A 1 454 ? 29.767 14.560 -18.971 1.00 51.78 454 ARG A O 1
ATOM 3578 N N . MET A 1 455 ? 29.013 12.639 -19.852 1.00 51.88 455 MET A N 1
ATOM 3579 C CA . MET A 1 455 ? 27.763 12.574 -19.103 1.00 51.88 455 MET A CA 1
ATOM 3580 C C . MET A 1 455 ? 27.674 11.246 -18.368 1.00 51.88 455 MET A C 1
ATOM 3582 O O . MET A 1 455 ? 27.563 10.190 -18.979 1.00 51.88 455 MET A O 1
ATOM 3586 N N . TRP A 1 456 ? 27.697 11.299 -17.041 1.00 47.19 456 TRP A N 1
ATOM 3587 C CA . TRP A 1 456 ? 27.511 10.115 -16.211 1.00 47.19 456 TRP A CA 1
ATOM 3588 C C . TRP A 1 456 ? 26.067 10.066 -15.742 1.00 47.19 456 TRP A C 1
ATOM 3590 O O . TRP A 1 456 ? 25.516 11.054 -15.247 1.00 47.19 456 TRP A O 1
ATOM 3600 N N . ARG A 1 457 ? 25.445 8.900 -15.892 1.00 51.50 457 ARG A N 1
ATOM 3601 C CA . ARG A 1 457 ? 24.043 8.719 -15.554 1.00 51.50 457 ARG A CA 1
ATOM 3602 C C . ARG A 1 457 ? 23.926 8.102 -14.172 1.00 51.50 457 ARG A C 1
ATOM 3604 O O . ARG A 1 457 ? 24.344 6.978 -13.918 1.00 51.50 457 ARG A O 1
ATOM 3611 N N . TRP A 1 458 ? 23.327 8.847 -13.263 1.00 40.06 458 TRP A N 1
ATOM 3612 C CA . TRP A 1 458 ? 23.048 8.397 -11.915 1.00 40.06 458 TRP A CA 1
ATOM 3613 C C . TRP A 1 458 ? 21.674 7.713 -11.881 1.00 40.06 458 TRP A C 1
ATOM 3615 O O . TRP A 1 458 ? 20.643 8.350 -12.079 1.00 40.06 458 TRP A O 1
ATOM 3625 N N . CYS A 1 459 ? 21.654 6.400 -11.649 1.00 41.62 459 CYS A N 1
ATOM 3626 C CA . CYS A 1 459 ? 20.451 5.653 -11.274 1.00 41.62 459 CYS A CA 1
ATOM 3627 C C . CYS A 1 459 ? 20.501 5.460 -9.758 1.00 41.62 459 CYS A C 1
ATOM 3629 O O . CYS A 1 459 ? 20.725 4.356 -9.281 1.00 41.62 459 CYS A O 1
ATOM 3631 N N . ALA A 1 460 ? 20.400 6.555 -9.003 1.00 37.97 460 ALA A N 1
ATOM 3632 C CA . ALA A 1 460 ? 20.550 6.536 -7.552 1.00 37.97 460 ALA A CA 1
ATOM 3633 C C . ALA A 1 460 ? 19.860 5.346 -6.877 1.00 37.97 460 ALA A C 1
ATOM 3635 O O . ALA A 1 460 ? 18.697 5.075 -7.155 1.00 37.97 460 ALA A O 1
ATOM 3636 N N . SER A 1 461 ? 20.558 4.716 -5.934 1.00 34.81 461 SER A N 1
ATOM 3637 C CA . SER A 1 461 ? 19.970 4.204 -4.702 1.00 34.81 461 SER A CA 1
ATOM 3638 C C . SER A 1 461 ? 20.523 5.080 -3.579 1.00 34.81 461 SER A C 1
ATOM 3640 O O . SER A 1 461 ? 21.669 4.910 -3.154 1.00 34.81 461 SER A O 1
ATOM 3642 N N . SER A 1 462 ? 19.778 6.082 -3.128 1.00 38.56 462 SER A N 1
ATOM 3643 C CA . SER A 1 462 ? 20.164 6.806 -1.918 1.00 38.56 462 SER A CA 1
ATOM 3644 C C . SER A 1 462 ? 19.737 5.980 -0.711 1.00 38.56 462 SER A C 1
ATOM 3646 O O . SER A 1 462 ? 18.588 6.038 -0.290 1.00 38.56 462 SER A O 1
ATOM 3648 N N . SER A 1 463 ? 20.654 5.212 -0.135 1.00 34.25 463 SER A N 1
ATOM 3649 C CA . SER A 1 463 ? 20.533 4.834 1.268 1.00 34.25 463 SER A CA 1
ATOM 3650 C C . SER A 1 463 ? 21.493 5.730 2.038 1.00 34.25 463 SER A C 1
ATOM 3652 O O . SER A 1 463 ? 22.705 5.519 2.002 1.00 34.25 463 SER A O 1
ATOM 3654 N N . CYS A 1 464 ? 20.978 6.808 2.626 1.00 30.44 464 CYS A N 1
ATOM 3655 C CA . CYS A 1 464 ? 21.801 7.790 3.320 1.00 30.44 464 CYS A CA 1
ATOM 3656 C C . CYS A 1 464 ? 22.330 7.169 4.623 1.00 30.44 464 CYS A C 1
ATOM 3658 O O . CYS A 1 464 ? 21.631 7.128 5.637 1.00 30.44 464 CYS A O 1
ATOM 3660 N N . THR A 1 465 ? 23.556 6.643 4.602 1.00 30.11 465 THR A N 1
ATOM 3661 C CA . THR A 1 465 ? 24.311 6.356 5.821 1.00 30.11 465 THR A CA 1
ATOM 3662 C C . THR A 1 465 ? 25.024 7.616 6.266 1.00 30.11 465 THR A C 1
ATOM 3664 O O . THR A 1 465 ? 25.963 8.099 5.631 1.00 30.11 465 THR A O 1
ATOM 3667 N N . ARG A 1 466 ? 24.628 8.136 7.431 1.00 31.47 466 ARG A N 1
ATOM 3668 C CA . ARG A 1 466 ? 25.591 8.857 8.260 1.00 31.47 466 ARG A CA 1
ATOM 3669 C C . ARG A 1 466 ? 26.713 7.866 8.579 1.00 31.47 466 ARG A C 1
ATOM 3671 O O . ARG A 1 466 ? 26.468 6.809 9.147 1.00 31.47 466 ARG A O 1
ATOM 3678 N N . SER A 1 467 ? 27.932 8.252 8.219 1.00 31.59 467 SER A N 1
ATOM 3679 C CA . SER A 1 467 ? 29.203 7.537 8.387 1.00 31.59 467 SER A CA 1
ATOM 3680 C C . SER A 1 467 ? 29.598 6.581 7.241 1.00 31.59 467 SER A C 1
ATOM 3682 O O . SER A 1 467 ? 28.996 5.543 7.004 1.00 31.59 467 SER A O 1
ATOM 3684 N N . ARG A 1 468 ? 30.700 6.976 6.580 1.00 28.36 468 ARG A N 1
ATOM 3685 C CA . ARG A 1 468 ? 31.474 6.324 5.501 1.00 28.36 468 ARG A CA 1
ATOM 3686 C C . ARG A 1 468 ? 30.889 6.379 4.082 1.00 28.36 468 ARG A C 1
ATOM 3688 O O . ARG A 1 468 ? 30.181 5.480 3.669 1.00 28.36 468 ARG A O 1
ATOM 3695 N N . ALA A 1 469 ? 31.356 7.408 3.361 1.00 27.48 469 ALA A N 1
ATOM 3696 C CA . ALA A 1 469 ? 31.532 7.557 1.909 1.00 27.48 469 ALA A CA 1
ATOM 3697 C C . ALA A 1 469 ? 30.348 7.178 0.981 1.00 27.48 469 ALA A C 1
ATOM 3699 O O . ALA A 1 469 ? 29.848 6.059 1.034 1.00 27.48 469 ALA A O 1
ATOM 3700 N N . PRO A 1 470 ? 29.961 8.050 0.024 1.00 33.44 470 PRO A N 1
ATOM 3701 C CA . PRO A 1 470 ? 29.093 7.619 -1.071 1.00 33.44 470 PRO A CA 1
ATOM 3702 C C . PRO A 1 470 ? 29.773 6.471 -1.853 1.00 33.44 470 PRO A C 1
ATOM 3704 O O . PRO A 1 470 ? 30.995 6.336 -1.757 1.00 33.44 470 PRO A O 1
ATOM 3707 N N . PRO A 1 471 ? 29.042 5.661 -2.643 1.00 33.25 471 PRO A N 1
ATOM 3708 C CA . PRO A 1 471 ? 29.524 4.408 -3.252 1.00 33.25 471 PRO A CA 1
ATOM 3709 C C . PRO A 1 471 ? 30.621 4.567 -4.336 1.00 33.25 471 PRO A C 1
ATOM 3711 O O . PRO A 1 471 ? 30.807 3.705 -5.190 1.00 33.25 471 PRO A O 1
ATOM 3714 N N . TRP A 1 472 ? 31.394 5.651 -4.311 1.00 33.28 472 TRP A N 1
ATOM 3715 C CA . TRP A 1 472 ? 32.539 5.909 -5.173 1.00 33.28 472 TRP A CA 1
ATOM 3716 C C . TRP A 1 472 ? 33.757 5.069 -4.756 1.00 33.28 472 TRP A C 1
ATOM 3718 O O . TRP A 1 472 ? 34.717 5.577 -4.182 1.00 33.28 472 TRP A O 1
ATOM 3728 N N . ARG A 1 473 ? 33.779 3.779 -5.098 1.00 24.72 473 ARG A N 1
ATOM 3729 C CA . ARG A 1 473 ? 35.054 3.084 -5.340 1.00 24.72 473 ARG A CA 1
ATOM 3730 C C . ARG A 1 473 ? 35.330 3.086 -6.841 1.00 24.72 473 ARG A C 1
ATOM 3732 O O . ARG A 1 473 ? 35.127 2.090 -7.522 1.00 24.72 473 ARG A O 1
ATOM 3739 N N . MET A 1 474 ? 35.790 4.222 -7.368 1.00 25.64 474 MET A N 1
ATOM 3740 C CA . MET A 1 474 ? 36.472 4.229 -8.664 1.00 25.64 474 MET A CA 1
ATOM 3741 C C . MET A 1 474 ? 37.916 3.773 -8.436 1.00 25.64 474 MET A C 1
ATOM 3743 O O . MET A 1 474 ? 38.719 4.519 -7.878 1.00 25.64 474 MET A O 1
ATOM 3747 N N . ASN A 1 475 ? 38.243 2.551 -8.860 1.00 22.12 475 ASN A N 1
ATOM 3748 C CA . ASN A 1 475 ? 39.626 2.086 -8.967 1.00 22.12 475 ASN A CA 1
ATOM 3749 C C . ASN A 1 475 ? 40.333 2.898 -10.062 1.00 22.12 475 ASN A C 1
ATOM 3751 O O . ASN A 1 475 ? 40.280 2.560 -11.243 1.00 22.12 475 ASN A O 1
ATOM 3755 N N . TRP A 1 476 ? 40.992 3.986 -9.672 1.00 25.70 476 TRP A N 1
ATOM 3756 C CA . TRP A 1 476 ? 41.957 4.664 -10.527 1.00 25.70 476 TRP A CA 1
ATOM 3757 C C . TRP A 1 476 ? 43.277 3.901 -10.458 1.00 25.70 476 TRP A C 1
ATOM 3759 O O . TRP A 1 476 ? 44.117 4.164 -9.601 1.00 25.70 476 TRP A O 1
ATOM 3769 N N . ASN A 1 477 ? 43.473 2.958 -11.380 1.00 26.27 477 ASN A N 1
ATOM 3770 C CA . ASN A 1 477 ? 44.815 2.486 -11.707 1.00 26.27 477 ASN A CA 1
ATOM 3771 C C . ASN A 1 477 ? 45.512 3.593 -12.512 1.00 26.27 477 ASN A C 1
ATOM 3773 O O . ASN A 1 477 ? 45.470 3.623 -13.739 1.00 26.27 477 ASN A O 1
ATOM 3777 N N . ALA A 1 478 ? 46.110 4.544 -11.798 1.00 27.66 478 ALA A N 1
ATOM 3778 C CA . ALA A 1 478 ? 47.060 5.498 -12.345 1.00 27.66 478 ALA A CA 1
ATOM 3779 C C . ALA A 1 478 ? 48.326 5.437 -11.485 1.00 27.66 478 ALA A C 1
ATOM 3781 O O . ALA A 1 478 ? 48.361 5.837 -10.325 1.00 27.66 478 ALA A O 1
ATOM 3782 N N . SER A 1 479 ? 49.361 4.857 -12.072 1.00 30.77 479 SER A N 1
ATOM 3783 C CA . SER A 1 479 ? 50.718 4.739 -11.560 1.00 30.77 479 SER A CA 1
ATOM 3784 C C . SER A 1 479 ? 51.304 6.082 -11.090 1.00 30.77 479 SER A C 1
ATOM 3786 O O . SER A 1 479 ? 51.604 6.930 -11.929 1.00 30.77 479 SER A O 1
ATOM 3788 N N . ARG A 1 480 ? 51.513 6.207 -9.768 1.00 27.56 480 ARG A N 1
ATOM 3789 C CA . ARG A 1 480 ? 52.530 6.975 -8.993 1.00 27.56 480 ARG A CA 1
ATOM 3790 C C . ARG A 1 480 ? 51.903 7.647 -7.753 1.00 27.56 480 ARG A C 1
ATOM 3792 O O . ARG A 1 480 ? 50.859 8.279 -7.880 1.00 27.56 480 ARG A O 1
ATOM 3799 N N . PRO A 1 481 ? 52.525 7.547 -6.561 1.00 26.45 481 PRO A N 1
ATOM 3800 C CA . PRO A 1 481 ? 51.954 8.085 -5.328 1.00 26.45 481 PRO A CA 1
ATOM 3801 C C . PRO A 1 481 ? 52.263 9.587 -5.186 1.00 26.45 481 PRO A C 1
ATOM 3803 O O . PRO A 1 481 ? 53.396 9.986 -5.468 1.00 26.45 481 PRO A O 1
ATOM 3806 N N . PRO A 1 482 ? 51.338 10.430 -4.691 1.00 29.73 482 PRO A N 1
ATOM 3807 C CA . PRO A 1 482 ? 51.695 11.741 -4.180 1.00 29.73 482 PRO A CA 1
ATOM 3808 C C . PRO A 1 482 ? 51.993 11.706 -2.674 1.00 29.73 482 PRO A C 1
ATOM 3810 O O . PRO A 1 482 ? 51.507 10.868 -1.917 1.00 29.73 482 PRO A O 1
ATOM 3813 N N . ALA A 1 483 ? 52.849 12.651 -2.299 1.00 28.88 483 ALA A N 1
ATOM 3814 C CA . ALA A 1 483 ? 53.525 12.864 -1.030 1.00 28.88 483 ALA A CA 1
ATOM 3815 C C . ALA A 1 483 ? 52.663 12.827 0.247 1.00 28.88 483 ALA A C 1
ATOM 3817 O O . ALA A 1 483 ? 51.510 13.253 0.284 1.00 28.88 483 ALA A O 1
ATOM 3818 N N . ARG A 1 484 ? 53.325 12.391 1.329 1.00 28.75 484 ARG A N 1
ATOM 3819 C CA . ARG A 1 484 ? 52.906 12.505 2.732 1.00 28.75 484 ARG A CA 1
ATOM 3820 C C . ARG A 1 484 ? 52.477 13.938 3.070 1.00 28.75 484 ARG A C 1
ATOM 3822 O O . ARG A 1 484 ? 53.228 14.874 2.815 1.00 28.75 484 ARG A O 1
ATOM 3829 N N . TRP A 1 485 ? 51.340 14.076 3.747 1.00 24.73 485 TRP A N 1
ATOM 3830 C CA . TRP A 1 485 ? 50.998 15.269 4.519 1.00 24.73 485 TRP A CA 1
ATOM 3831 C C . TRP A 1 485 ? 51.220 14.985 6.006 1.00 24.73 485 TRP A C 1
ATOM 3833 O O . TRP A 1 485 ? 50.673 14.036 6.567 1.00 24.73 485 TRP A O 1
ATOM 3843 N N . SER A 1 486 ? 52.087 15.788 6.614 1.00 29.28 486 SER A N 1
ATOM 3844 C CA . SER A 1 486 ? 52.467 15.768 8.023 1.00 29.28 486 SER A CA 1
ATOM 3845 C C . SER A 1 486 ? 51.756 16.877 8.798 1.00 29.28 486 SER A C 1
ATOM 3847 O O . SER A 1 486 ? 51.745 18.017 8.345 1.00 29.28 486 SER A O 1
ATOM 3849 N N . GLY A 1 487 ? 51.311 16.554 10.016 1.00 27.84 487 GLY A N 1
ATOM 3850 C CA . GLY A 1 487 ? 50.968 17.515 11.071 1.00 27.84 487 GLY A CA 1
ATOM 3851 C C . GLY A 1 487 ? 49.473 17.843 11.154 1.00 27.84 487 GLY A C 1
ATOM 3852 O O . GLY A 1 487 ? 48.814 18.005 10.142 1.00 27.84 487 GLY A O 1
ATOM 3853 N N . ALA A 1 488 ? 48.845 17.955 12.319 1.00 28.77 488 ALA A N 1
ATOM 3854 C CA . ALA A 1 488 ? 49.275 17.722 13.688 1.00 28.77 488 ALA A CA 1
ATOM 3855 C C . ALA A 1 488 ? 48.010 17.496 14.534 1.00 28.77 488 ALA A C 1
ATOM 3857 O O . ALA A 1 488 ? 46.953 18.061 14.263 1.00 28.77 488 ALA A O 1
ATOM 3858 N N . ARG A 1 489 ? 48.133 16.649 15.558 1.00 31.66 489 ARG A N 1
ATOM 3859 C CA . ARG A 1 489 ? 47.125 16.443 16.604 1.00 31.66 489 ARG A CA 1
ATOM 3860 C C . ARG A 1 489 ? 46.895 17.740 17.379 1.00 31.66 489 ARG A C 1
ATOM 3862 O O . ARG A 1 489 ? 47.875 18.398 17.717 1.00 31.66 489 ARG A O 1
ATOM 3869 N N . ARG A 1 490 ? 45.652 17.977 17.801 1.00 27.48 490 ARG A N 1
ATOM 3870 C CA . ARG A 1 490 ? 45.304 18.365 19.180 1.00 27.48 490 ARG A CA 1
ATOM 3871 C C . ARG A 1 490 ? 43.816 18.077 19.431 1.00 27.48 490 ARG A C 1
ATOM 3873 O O . ARG A 1 490 ? 42.955 18.617 18.753 1.00 27.48 490 ARG A O 1
ATOM 3880 N N . SER A 1 491 ? 43.592 17.168 20.372 1.00 31.00 491 SER A N 1
ATOM 3881 C CA . SER A 1 491 ? 42.379 16.958 21.183 1.00 31.00 491 SER A CA 1
ATOM 3882 C C . SER A 1 491 ? 42.613 17.668 22.538 1.00 31.00 491 SER A C 1
ATOM 3884 O O . SER A 1 491 ? 43.764 18.078 22.762 1.00 31.00 491 SER A O 1
ATOM 3886 N N . PRO A 1 492 ? 41.646 17.784 23.473 1.00 47.16 492 PRO A N 1
ATOM 3887 C CA . PRO A 1 492 ? 40.295 17.199 23.541 1.00 47.16 492 PRO A CA 1
ATOM 3888 C C . PRO A 1 492 ? 39.221 18.000 22.816 1.00 47.16 492 PRO A C 1
ATOM 3890 O O . PRO A 1 492 ? 39.223 19.243 22.952 1.00 47.16 492 PRO A O 1
#

Sequence (492 aa):
MHVVINNQIGFTISRQDDARSTHYCTDIIKMINAPVLHVNGDDPEAVVFCARLAFDYRQTFKRDIMIDLICYRRHGHNEADEPAATQPRMYQVIRGLPTTREQYAKRLADAGTISAADAEQRAADYRRRLEAGESVTELSAPLADAFRVDWSPYLNGTLGTEVATGVARDKLARLEAMLTDTTQIRLHPRVAKIYDDRRKMAAGQRPLDWGYAENLAYATLLDAGYGLRLVGQDSARGTFFHRHAVLHDQDTGATTLPLKRVREDAHVEIIDSALSEEAVMAYEYGFASAEPRTLPIWEGQFGDFANGAQVVIDQFISSGEAKWDRLSALTLFLPHGYEGQGPEHSSARLERYLQLCALHNMQVCVPTTPAQVFHMIRRQMLGQARKPLIVMTPKSLLRHKLAISSIDDLVRGGFQLVLPDTTAKTGQKVRRVVLCAGKVYYDLLEHAEKPASRMWRWCASSSCTRSRAPPWRMNWNASRPPARWSGARRSP

pLDDT: mea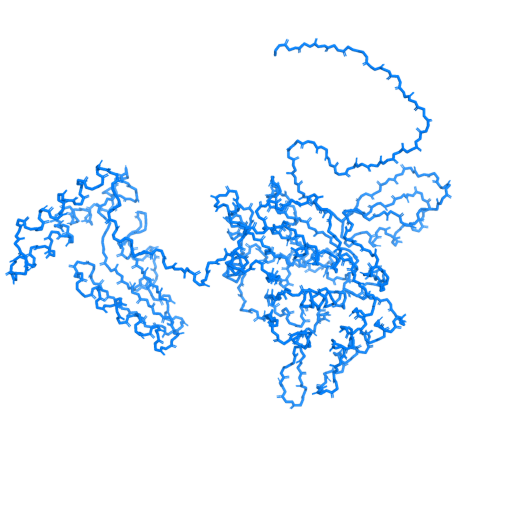n 89.3, std 18.81, range [22.12, 98.94]

Secondary structure (DSSP, 8-state):
-EEEEE-S-BTTB--HHHH-SSSSTTGGGGGGT--EEEEETT-HHHHHHHHHHHHHHHHHH----EEEEE---SS-SSTT--GGGT-HHHHHHHHHSPPHHHHHHHHHHHTTSS-HHHHHHHHHHHHHHHHTT---S--------TT----GGGTT--TTS-------HHHHHHHHHHHH--TTS---HHHHHHHHHHHHHHTTSS-B-HHHHHHHHHHHHHHTT-EEEEEETTTTT-TTS----SEE-TTT--EE-GGGGS-TT--EEEEE--S-SHHHHHHHHHHHHH-TTEEEEEE-SSGGGGGGGHHHIIIIITTHHHHH------EEEEE---SSS-GGGT---HHHHHHH--TT--EEE---SHHHHHHHHHHHHHSS----EEEEE-SGGGG-TTS-B-HHHHHT----SEEPPSSSPTT-----EEEE-TTHHHHHHHHTTSSS-EEEEE--B----SSS--S---------PPPPPP------

Nearest PDB structures (foldseek):
  6km9-assembly1_A  TM=9.726E-01  e=4.575E-50  Vibrio vulnificus CMCP6
  6kma-assembly1_A  TM=9.592E-01  e=2.489E-50  Vibrio vulnificus CMCP6
  6kma-assembly1_B  TM=9.592E-01  e=4.575E-50  Vibrio vulnificus CMCP6
  6kma-assembly2_D  TM=9.590E-01  e=6.375E-50  Vibrio vulnificus CMCP6
  2jgd-assembly1_B  TM=9.624E-01  e=4.905E-44  Escherichia coli K-12

Radius of gyration: 30.05 Å; Cα contacts (8 Å, |Δi|>4): 789; chains: 1; bounding box: 83×45×83 Å